Protein AF-0000000074037372 (afdb_homodimer)

Foldseek 3Di:
DPDLDPVLCDPALLNDPDDPVVSVCVSPVADKDKDKDAAFDWPDAFFAFDFKWKFWSAAKKFWWDADPVGIFGLAIDGRNDTQCRVLNPDPTRTHRTIIGGHHIIMMIIGGPVRVVVVLVVDVSSVVSSVVNVVVVVVLVVLLVVLVPADDLLLSCLVVQLVQQVVVVHQKGADPDALRSVCSSNRHHSVVNVVSVVVCCVVPQWPDPDGRIIGGDNVVSVVVNVPD/DPDLDPVLCDPQLLNDPDDPVVSVCVSPVADKDKDKDAAFDWPDAFFAFDFKWKFWSAAKKFWWDADPVGIFGLDIDGRNDTQCRVLNPDPTRTHRTIIGGHHIIMMIIGGPVRVVVVLVVDVSSVVSSVVNVVVVVVLVVLLVVLVPADDLLLSCLVVQLVQQVVVVHQKGADPDALRSVCSSNRHHSVVNVVSVVVCCVVPQWPDPDGRIIGGDNVVSVVVNVPD

Nearest PDB structures (foldseek):
  4cyd-assembly2_A  TM=6.494E-01  e=1.037E-14  Corynebacterium glutamicum
  4cyd-assembly2_C  TM=6.587E-01  e=7.912E-14  Corynebacterium glutamicum
  1zyb-assembly1_A-2  TM=5.980E-01  e=1.284E-12  Bacteroides thetaiotaomicron VPI-5482
  3h3z-assembly1_A  TM=5.177E-01  e=7.328E-12  Ruegeria pomeroyi DSS-3
  2pqq-assembly1_D  TM=7.854E-01  e=6.923E-09  Streptomyces coelicolor A3(2)

Sequence (454 aa):
MDRIPDLFWKNAPLFHGLNSEDRTRLAREYRWTLSSYLPGQYLATMGDPIEKLLLIARGTIAAEVIAPRGVLIMERLTQGAMLAGPVLFTADPRFPVQLRVLEETGILSLPRSEALLMLASYPGVLENFLREGGEKILFLAEKIRLVQFSSMRQKIAGHFLELARRQGGDDIRLNYTMETLADLFGVTRPALSRCLGQMVDEGSVTRLGKGHFRVSPSELEAILEADMDRIPDLFWKNAPLFHGLNSEDRTRLAREYRWTLSSYLPGQYLATMGDPIEKLLLIARGTIAAEVIAPRGVLIMERLTQGAMLAGPVLFTADPRFPVQLRVLEETGILSLPRSEALLMLASYPGVLENFLREGGEKILFLAEKIRLVQFSSMRQKIAGHFLELARRQGGDDIRLNYTMETLADLFGVTRPALSRCLGQMVDEGSVTRLGKGHFRVSPSELEAILEAD

pLDDT: mean 91.85, std 7.12, range [42.31, 98.12]

Solvent-accessible surface area (backbone atoms only — not comparable to full-atom values): 23552 Å² total; per-residue (Å²): 125,84,72,79,55,70,64,47,57,62,63,15,59,49,40,44,89,59,50,72,66,55,47,52,45,54,67,65,72,48,79,68,43,76,46,77,45,51,54,74,38,64,83,40,48,59,61,39,76,44,62,47,43,36,30,29,63,33,42,36,34,36,34,26,36,82,38,79,95,39,78,42,63,55,40,78,43,40,59,38,34,65,58,62,51,42,28,51,50,24,96,75,24,42,34,82,34,23,32,34,25,69,30,64,24,32,36,36,30,29,49,45,71,57,44,54,50,49,37,70,72,31,62,59,37,33,51,31,46,40,17,50,46,9,46,47,43,49,51,46,52,52,28,51,49,42,66,62,36,90,41,70,66,32,32,50,28,53,53,50,51,50,45,16,61,72,67,68,38,49,64,32,70,56,95,60,52,67,60,54,51,14,27,48,69,60,48,52,49,69,58,48,52,52,54,53,48,52,36,34,75,72,57,38,28,40,82,75,51,92,51,26,34,37,49,34,67,70,51,30,51,48,51,49,62,72,108,125,85,74,79,56,70,63,47,56,63,65,15,58,50,38,44,90,58,51,71,65,56,47,52,45,56,67,64,72,47,80,69,45,76,45,79,46,52,54,75,38,63,82,39,48,59,60,39,78,46,64,46,42,36,31,29,62,33,41,34,34,37,34,26,37,82,38,80,94,41,76,42,62,55,38,76,42,40,59,38,35,66,57,64,52,43,29,50,50,24,97,76,26,42,35,83,34,2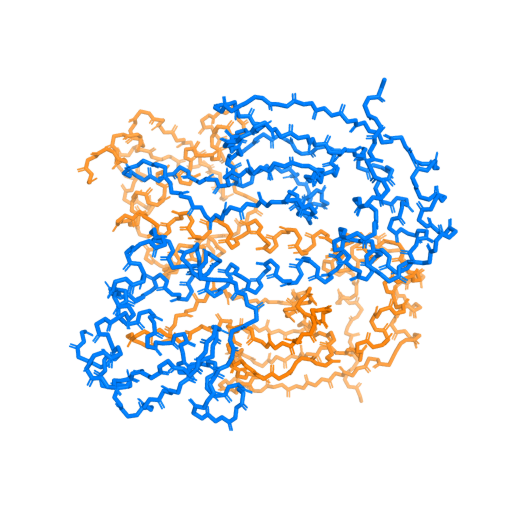3,32,35,25,69,32,64,24,33,38,37,32,30,48,46,72,55,44,52,50,48,37,70,72,31,63,60,38,32,48,31,45,41,17,51,45,9,47,49,44,48,50,46,51,50,26,52,49,41,65,61,38,91,39,71,66,32,32,51,29,53,54,50,51,52,44,16,62,73,67,70,37,50,65,34,71,55,94,60,53,67,60,55,52,14,27,48,70,61,48,52,49,68,60,48,50,50,52,52,47,51,36,35,75,73,55,39,29,41,82,78,50,91,49,27,34,37,50,36,66,70,50,30,50,48,49,52,63,70,108

Structure (mmCIF, N/CA/C/O backbone):
data_AF-0000000074037372-model_v1
#
loop_
_entity.id
_entity.type
_entity.pdbx_description
1 polymer 'Transcriptional regulator'
#
loop_
_atom_site.group_PDB
_atom_site.id
_atom_site.type_symbol
_atom_site.label_atom_id
_atom_site.label_alt_id
_atom_site.label_comp_id
_atom_site.label_asym_id
_atom_site.label_entity_id
_atom_site.label_seq_id
_atom_site.pdbx_PDB_ins_code
_atom_site.Cartn_x
_atom_site.Cartn_y
_atom_site.Cartn_z
_atom_site.occupancy
_atom_site.B_iso_or_equiv
_atom_site.auth_seq_id
_atom_site.auth_comp_id
_atom_site.auth_asym_id
_atom_site.auth_atom_id
_atom_site.pdbx_PDB_model_num
ATOM 1 N N . MET A 1 1 ? 23.484 -2.977 -27.453 1 42.31 1 MET A N 1
ATOM 2 C CA . MET A 1 1 ? 22.375 -3.232 -26.547 1 42.31 1 MET A CA 1
ATOM 3 C C . MET A 1 1 ? 22.828 -3.291 -25.109 1 42.31 1 MET A C 1
ATOM 5 O O . MET A 1 1 ? 23.703 -4.098 -24.75 1 42.31 1 MET A O 1
ATOM 9 N N . ASP A 1 2 ? 22.859 -2.193 -24.406 1 56.25 2 ASP A N 1
ATOM 10 C CA . ASP A 1 2 ? 23.516 -2.088 -23.109 1 56.25 2 ASP A CA 1
ATOM 11 C C . ASP A 1 2 ? 23.094 -3.238 -22.188 1 56.25 2 ASP A C 1
ATOM 13 O O . ASP A 1 2 ? 21.938 -3.631 -22.156 1 56.25 2 ASP A O 1
ATOM 17 N N . ARG A 1 3 ? 24 -4.141 -22.062 1 65.25 3 ARG A N 1
ATOM 18 C CA . ARG A 1 3 ? 23.844 -5.395 -21.328 1 65.25 3 ARG A CA 1
ATOM 19 C C . ARG A 1 3 ? 23.594 -5.129 -19.844 1 65.25 3 ARG A C 1
ATOM 21 O O . ARG A 1 3 ? 24.109 -4.168 -19.281 1 65.25 3 ARG A O 1
ATOM 28 N N . ILE A 1 4 ? 22.516 -5.66 -19.34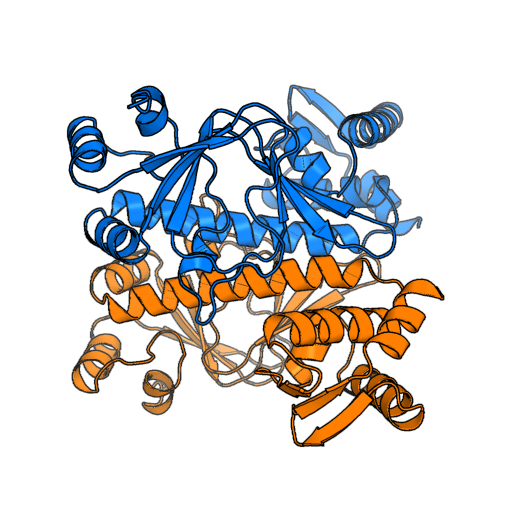4 1 74.69 4 ILE A N 1
ATOM 29 C CA . ILE A 1 4 ? 22.25 -5.613 -17.906 1 74.69 4 ILE A CA 1
ATOM 30 C C . ILE A 1 4 ? 23.344 -6.352 -17.156 1 74.69 4 ILE A C 1
ATOM 32 O O . ILE A 1 4 ? 23.609 -7.527 -17.406 1 74.69 4 ILE A O 1
ATOM 36 N N . PRO A 1 5 ? 24.078 -5.59 -16.375 1 74.69 5 PRO A N 1
ATOM 37 C CA . PRO A 1 5 ? 25.141 -6.254 -15.617 1 74.69 5 PRO A CA 1
ATOM 38 C C . PRO A 1 5 ? 24.641 -7.453 -14.82 1 74.69 5 PRO A C 1
ATOM 40 O O . PRO A 1 5 ? 23.531 -7.426 -14.297 1 74.69 5 PRO A O 1
ATOM 43 N N . ASP A 1 6 ? 25.484 -8.453 -14.797 1 78.94 6 ASP A N 1
ATOM 44 C CA . ASP A 1 6 ? 25.188 -9.664 -14.031 1 78.94 6 ASP A CA 1
ATOM 45 C C . ASP A 1 6 ? 24.875 -9.336 -12.578 1 78.94 6 ASP A C 1
ATOM 47 O O . ASP A 1 6 ? 24.062 -10.016 -11.945 1 78.94 6 ASP A O 1
ATOM 51 N N . LEU A 1 7 ? 25.453 -8.25 -12.195 1 81.69 7 LEU A N 1
ATOM 52 C CA . LEU A 1 7 ? 25.312 -7.859 -10.789 1 81.69 7 LEU A CA 1
ATOM 53 C C . LEU A 1 7 ? 23.875 -7.461 -10.484 1 81.69 7 LEU A C 1
ATOM 55 O O . LEU A 1 7 ? 23.391 -7.668 -9.367 1 81.69 7 LEU A O 1
ATOM 59 N N . PHE A 1 8 ? 23.219 -6.988 -11.5 1 88 8 PHE A N 1
ATOM 60 C CA . PHE A 1 8 ? 21.828 -6.613 -11.305 1 88 8 PHE A CA 1
ATOM 61 C C . PHE A 1 8 ? 20.984 -7.832 -10.945 1 88 8 PHE A C 1
ATOM 63 O O . PHE A 1 8 ? 20.219 -7.801 -9.984 1 88 8 PHE A O 1
ATOM 70 N N . TRP A 1 9 ? 21.219 -8.914 -11.594 1 86.25 9 TRP A N 1
ATOM 71 C CA . TRP A 1 9 ? 20.438 -10.133 -11.43 1 86.25 9 TRP A CA 1
ATOM 72 C C . TRP A 1 9 ? 20.719 -10.781 -10.078 1 86.25 9 TRP A C 1
ATOM 74 O O . TRP A 1 9 ? 19.844 -11.461 -9.516 1 86.25 9 TRP A O 1
ATOM 84 N N . LYS A 1 10 ? 21.812 -10.492 -9.586 1 85.81 10 LYS A N 1
ATOM 85 C CA . LYS A 1 10 ? 22.219 -11.078 -8.305 1 85.81 10 LYS A CA 1
ATOM 86 C C . LYS A 1 10 ? 21.703 -10.25 -7.133 1 85.81 10 LYS A C 1
ATOM 88 O O . LYS A 1 10 ? 21.375 -10.797 -6.078 1 85.81 10 LYS A O 1
ATOM 93 N N . ASN A 1 11 ? 21.547 -8.984 -7.383 1 87.62 11 ASN A N 1
ATOM 94 C CA . ASN A 1 11 ? 21.344 -8.102 -6.242 1 87.62 11 ASN A CA 1
ATOM 95 C C . ASN A 1 11 ? 19.906 -7.605 -6.18 1 87.62 11 ASN A C 1
ATOM 97 O O . ASN A 1 11 ? 19.438 -7.164 -5.129 1 87.62 11 ASN A O 1
ATOM 101 N N . ALA A 1 12 ? 19.219 -7.664 -7.254 1 93.31 12 ALA A N 1
ATOM 102 C CA . ALA A 1 12 ? 17.844 -7.164 -7.258 1 93.31 12 ALA A CA 1
ATOM 103 C C . ALA A 1 12 ? 16.953 -8.008 -6.355 1 93.31 12 ALA A C 1
ATOM 105 O O . ALA A 1 12 ? 16.906 -9.234 -6.488 1 93.31 12 ALA A O 1
ATOM 106 N N . PRO A 1 13 ? 16.219 -7.371 -5.5 1 94.75 13 PRO A N 1
ATOM 107 C CA . PRO A 1 13 ? 15.359 -8.094 -4.555 1 94.75 13 PRO A CA 1
ATOM 108 C C . PRO A 1 13 ? 14.422 -9.086 -5.246 1 94.75 13 PRO A C 1
ATOM 110 O O . PRO A 1 13 ? 14.188 -10.18 -4.727 1 94.75 13 PRO A O 1
ATOM 113 N N . LEU A 1 14 ? 13.938 -8.789 -6.391 1 95.81 14 LEU A N 1
ATOM 114 C CA . LEU A 1 14 ? 13 -9.641 -7.117 1 95.81 14 LEU A CA 1
ATOM 115 C C . LEU A 1 14 ? 13.625 -10.992 -7.441 1 95.81 14 LEU A C 1
ATOM 117 O O . LEU A 1 14 ? 12.922 -12 -7.559 1 95.81 14 LEU A O 1
ATOM 121 N N . PHE A 1 15 ? 14.961 -11.031 -7.508 1 95.06 15 PHE A N 1
ATOM 122 C CA . PHE A 1 15 ? 15.617 -12.25 -7.957 1 95.06 15 PHE A CA 1
ATOM 123 C C . PHE A 1 15 ? 16.469 -12.844 -6.844 1 95.06 15 PHE A C 1
ATOM 125 O O . PHE A 1 15 ? 17.312 -13.703 -7.094 1 95.06 15 PHE A O 1
ATOM 132 N N . HIS A 1 16 ? 16.188 -12.367 -5.707 1 92.69 16 HIS A N 1
ATOM 133 C CA . HIS A 1 16 ? 16.922 -12.867 -4.551 1 92.69 16 HIS A CA 1
ATOM 134 C C . HIS A 1 16 ? 16.75 -14.367 -4.395 1 92.69 16 HIS A C 1
ATOM 136 O O . HIS A 1 16 ? 15.648 -14.891 -4.57 1 92.69 16 HIS A O 1
ATOM 142 N N . GLY A 1 17 ? 17.891 -15.078 -4.141 1 91.12 17 GLY A N 1
ATOM 143 C CA . GLY A 1 17 ? 17.828 -16.484 -3.799 1 91.12 17 GLY A CA 1
ATOM 144 C C . GLY A 1 17 ? 17.906 -17.406 -5.008 1 91.12 17 GLY A C 1
ATOM 145 O O . GLY A 1 17 ? 18.031 -18.625 -4.867 1 91.12 17 GLY A O 1
ATOM 146 N N . LEU A 1 18 ? 17.797 -16.891 -6.203 1 91.56 18 LEU A N 1
ATOM 147 C CA . LEU A 1 18 ? 17.922 -17.703 -7.402 1 91.56 18 LEU A CA 1
ATOM 148 C C . LEU A 1 18 ? 19.344 -18.188 -7.582 1 91.56 18 LEU A C 1
ATOM 150 O O . LEU A 1 18 ? 20.297 -17.453 -7.305 1 91.56 18 LEU A O 1
ATOM 154 N N . ASN A 1 19 ? 19.422 -19.391 -8.016 1 91.25 19 ASN A N 1
ATOM 155 C CA . ASN A 1 19 ? 20.766 -19.875 -8.352 1 91.25 19 ASN A CA 1
ATOM 156 C C . ASN A 1 19 ? 21.25 -19.297 -9.672 1 91.25 19 ASN A C 1
ATOM 158 O O . ASN A 1 19 ? 20.5 -18.641 -10.391 1 91.25 19 ASN A O 1
ATOM 162 N N . SER A 1 20 ? 22.531 -19.531 -9.914 1 89.81 20 SER 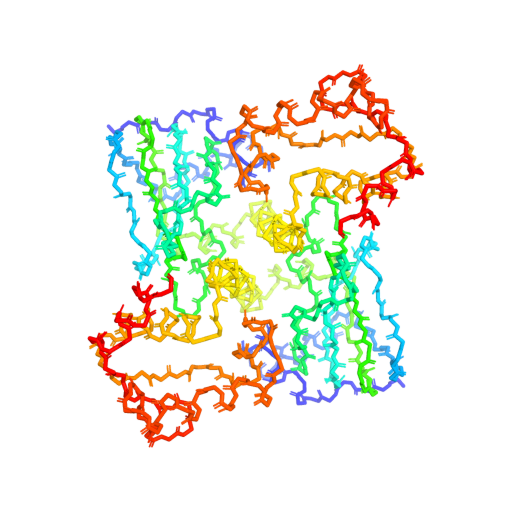A N 1
ATOM 163 C CA . SER A 1 20 ? 23.172 -18.938 -11.078 1 89.81 20 SER A CA 1
ATOM 164 C C . SER A 1 20 ? 22.531 -19.406 -12.375 1 89.81 20 SER A C 1
ATOM 166 O O . SER A 1 20 ? 22.344 -18.625 -13.312 1 89.81 20 SER A O 1
ATOM 168 N N . GLU A 1 21 ? 22.188 -20.578 -12.438 1 91.12 21 GLU A N 1
ATOM 169 C CA . GLU A 1 21 ? 21.562 -21.125 -13.641 1 91.12 21 GLU A CA 1
ATOM 170 C C . GLU A 1 21 ? 20.203 -20.484 -13.906 1 91.12 21 GLU A C 1
ATOM 172 O O . GLU A 1 21 ? 19.922 -20.062 -15.031 1 91.12 21 GLU A O 1
ATOM 177 N N . ASP A 1 22 ? 19.422 -20.375 -12.914 1 90.81 22 ASP A N 1
ATOM 178 C CA . ASP A 1 22 ? 18.094 -19.766 -13.039 1 90.81 22 ASP A CA 1
ATOM 179 C C . ASP A 1 22 ? 18.188 -18.297 -13.414 1 90.81 22 ASP A C 1
ATOM 181 O O . ASP A 1 22 ? 17.406 -17.797 -14.234 1 90.81 22 ASP A O 1
ATOM 185 N N . ARG A 1 23 ? 19.141 -17.672 -12.82 1 90.38 23 ARG A N 1
ATOM 186 C CA . ARG A 1 23 ? 19.344 -16.266 -13.117 1 90.38 23 ARG A CA 1
ATOM 187 C C . ARG A 1 23 ? 19.688 -16.047 -14.586 1 90.38 23 ARG A C 1
ATOM 189 O O . ARG A 1 23 ? 19.156 -15.141 -15.234 1 90.38 23 ARG A O 1
ATOM 196 N N . THR A 1 24 ? 20.547 -16.906 -15.008 1 88.38 24 THR A N 1
ATOM 197 C CA . THR A 1 24 ? 20.953 -16.828 -16.406 1 88.38 24 THR A CA 1
ATOM 198 C C . THR A 1 24 ? 19.781 -17.141 -17.328 1 88.38 24 THR A C 1
ATOM 200 O O . THR A 1 24 ? 19.578 -16.453 -18.328 1 88.38 24 THR A O 1
ATOM 203 N N . ARG A 1 25 ? 19.062 -18.078 -17 1 90.25 25 ARG A N 1
ATOM 204 C CA . ARG A 1 25 ? 17.906 -18.453 -17.797 1 90.25 25 ARG A CA 1
ATOM 205 C C . ARG A 1 25 ? 16.875 -17.328 -17.812 1 90.25 25 ARG A C 1
ATOM 207 O O . ARG A 1 25 ? 16.328 -16.984 -18.875 1 90.25 25 ARG A O 1
ATOM 214 N N . LEU A 1 26 ? 16.703 -16.781 -16.703 1 90.06 26 LEU A N 1
ATOM 215 C CA . LEU A 1 26 ? 15.742 -15.695 -16.594 1 90.06 26 LEU A CA 1
ATOM 216 C C . LEU A 1 26 ? 16.156 -14.508 -17.438 1 90.06 26 LEU A C 1
ATOM 218 O O . LEU A 1 26 ? 15.305 -13.867 -18.078 1 90.06 26 LEU A O 1
ATOM 222 N N . ALA A 1 27 ? 17.375 -14.258 -17.484 1 88.25 27 ALA A N 1
ATOM 223 C CA . ALA A 1 27 ? 17.891 -13.109 -18.219 1 88.25 27 ALA A CA 1
ATOM 224 C C . ALA A 1 27 ? 17.781 -13.328 -19.734 1 88.25 27 ALA A C 1
ATOM 226 O O . ALA A 1 27 ? 17.641 -12.375 -20.5 1 88.25 27 ALA A O 1
ATOM 227 N N . ARG A 1 28 ? 17.672 -14.594 -20.078 1 88.44 28 ARG A N 1
ATOM 228 C CA . ARG A 1 28 ? 17.734 -14.906 -21.516 1 88.44 28 ARG A CA 1
ATOM 229 C C . ARG A 1 28 ? 16.359 -15.305 -22.047 1 88.44 28 ARG A C 1
ATOM 231 O O . ARG A 1 28 ? 16.062 -15.102 -23.219 1 88.44 28 ARG A O 1
ATOM 238 N N . GLU A 1 29 ? 15.578 -15.766 -21.234 1 91 29 GLU A N 1
ATOM 239 C CA . GLU A 1 29 ? 14.328 -16.391 -21.656 1 91 29 GLU A CA 1
ATOM 240 C C . GLU A 1 29 ? 13.25 -15.336 -21.906 1 91 29 GLU A C 1
ATOM 242 O O . GLU A 1 29 ? 12.289 -15.586 -22.641 1 91 29 GLU A O 1
ATOM 247 N N . TYR A 1 30 ? 13.383 -14.25 -21.328 1 91.5 30 TYR A N 1
ATOM 248 C CA . TYR A 1 30 ? 12.328 -13.258 -21.422 1 91.5 30 TYR A CA 1
ATOM 249 C C . TYR A 1 30 ? 12.797 -12.047 -22.219 1 91.5 30 TYR A C 1
ATOM 251 O O . TYR A 1 30 ? 14 -11.82 -22.375 1 91.5 30 TYR A O 1
ATOM 259 N N . ARG A 1 31 ? 11.812 -11.281 -22.781 1 89.81 31 ARG A N 1
ATOM 260 C CA . ARG A 1 31 ? 12.094 -10.141 -23.656 1 89.81 31 ARG A CA 1
ATOM 261 C C . ARG A 1 31 ? 12.32 -8.867 -22.844 1 89.81 31 ARG A C 1
ATOM 263 O O . ARG A 1 31 ? 11.547 -7.914 -22.969 1 89.81 31 ARG A O 1
ATOM 270 N N . TRP A 1 32 ? 13.469 -8.898 -22.219 1 94.31 32 TRP A N 1
ATOM 271 C CA . TRP A 1 32 ? 13.82 -7.715 -21.438 1 94.31 32 TRP A CA 1
ATOM 272 C C . TRP A 1 32 ? 14.219 -6.562 -22.359 1 94.31 32 TRP A C 1
ATOM 274 O O . TRP A 1 32 ? 14.898 -6.77 -23.359 1 94.31 32 TRP A O 1
ATOM 284 N N . THR A 1 33 ? 13.82 -5.367 -22.062 1 94.88 33 THR A N 1
ATOM 285 C CA . THR A 1 33 ? 14.234 -4.148 -22.75 1 94.88 33 THR A CA 1
ATOM 286 C C . THR A 1 33 ? 14.898 -3.182 -21.766 1 94.88 33 THR A C 1
ATOM 288 O O . THR A 1 33 ? 14.375 -2.951 -20.672 1 94.88 33 THR A O 1
ATOM 291 N N . LEU A 1 34 ? 16.031 -2.691 -22.125 1 95.06 34 LEU A N 1
ATOM 292 C CA . LEU A 1 34 ? 16.719 -1.684 -21.328 1 95.06 34 LEU A CA 1
ATOM 293 C C . LEU A 1 34 ? 16.594 -0.304 -21.969 1 95.06 34 LEU A C 1
ATOM 295 O O . LEU A 1 34 ? 16.906 -0.126 -23.141 1 95.06 34 LEU A O 1
ATOM 299 N N . SER A 1 35 ? 16.047 0.619 -21.219 1 96.12 35 SER A N 1
ATOM 300 C CA . SER A 1 35 ? 15.906 2 -21.672 1 96.12 35 SER A CA 1
ATOM 301 C C . SER A 1 35 ? 16.656 2.961 -20.75 1 96.12 35 SER A C 1
ATOM 303 O O . SER A 1 35 ? 16.688 2.758 -19.531 1 96.12 35 SER A O 1
ATOM 305 N N . SER A 1 36 ? 17.203 3.994 -21.281 1 96 36 SER A N 1
ATOM 306 C CA . SER A 1 36 ? 17.938 4.98 -20.5 1 96 36 SER A CA 1
ATOM 307 C C . SER A 1 36 ? 17.203 6.312 -20.438 1 96 36 SER A C 1
ATOM 309 O O . SER A 1 36 ? 16.594 6.738 -21.422 1 96 36 SER A O 1
ATOM 311 N N . TYR A 1 37 ? 17.328 6.902 -19.297 1 97.12 37 TYR A N 1
ATOM 312 C CA . TYR A 1 37 ? 16.688 8.188 -19.062 1 97.12 37 TYR A CA 1
ATOM 313 C C . TYR A 1 37 ? 17.672 9.18 -18.453 1 97.12 37 TYR A C 1
ATOM 315 O O . TYR A 1 37 ? 18.531 8.797 -17.656 1 97.12 37 TYR A O 1
ATOM 323 N N . LEU A 1 38 ? 17.469 10.438 -18.766 1 97.31 38 LEU A N 1
ATOM 324 C CA . LEU A 1 38 ? 18.344 11.492 -18.281 1 97.31 38 LEU A CA 1
ATOM 325 C C . LEU A 1 38 ? 17.734 12.195 -17.078 1 97.31 38 LEU A C 1
ATOM 327 O O . LEU A 1 38 ? 16.516 12.18 -16.891 1 97.31 38 LEU A O 1
ATOM 331 N N . PRO A 1 39 ? 18.672 12.75 -16.281 1 97.06 39 PRO A N 1
ATOM 332 C CA . PRO A 1 39 ? 18.156 13.492 -15.117 1 97.06 39 PRO A CA 1
ATOM 333 C C . PRO A 1 39 ? 17.172 14.578 -15.5 1 97.06 39 PRO A C 1
ATOM 335 O O . PRO A 1 39 ? 17.344 15.273 -16.5 1 97.06 39 PRO A O 1
ATOM 338 N N . GLY A 1 40 ? 16.094 14.641 -14.734 1 95.44 40 GLY A N 1
ATOM 339 C CA . GLY A 1 40 ? 15.086 15.664 -14.969 1 95.44 40 GLY A CA 1
ATOM 340 C C . GLY A 1 40 ? 13.898 15.172 -15.773 1 95.44 40 GLY A C 1
ATOM 341 O O . GLY A 1 40 ? 12.812 15.742 -15.695 1 95.44 40 GLY A O 1
ATOM 342 N N . GLN A 1 41 ? 14.055 14.086 -16.469 1 96.56 41 GLN A N 1
ATOM 343 C CA . GLN A 1 41 ? 12.969 13.492 -17.234 1 96.56 41 GLN A CA 1
ATOM 344 C C . GLN A 1 41 ? 11.977 12.781 -16.328 1 96.56 41 GLN A C 1
ATOM 346 O O . GLN A 1 41 ? 12.336 12.336 -15.234 1 96.56 41 GLN A O 1
ATOM 351 N N . TYR A 1 42 ? 10.789 12.781 -16.812 1 96.38 42 TYR A N 1
ATOM 352 C CA . TYR A 1 42 ? 9.781 11.953 -16.172 1 96.38 42 TYR A CA 1
ATOM 353 C C . TYR A 1 42 ? 9.594 10.633 -16.906 1 96.38 42 TYR A C 1
ATOM 355 O O . TYR A 1 42 ? 9.305 10.617 -18.094 1 96.38 42 TYR A O 1
ATOM 363 N N . LEU A 1 43 ? 9.836 9.617 -16.188 1 97 43 LEU A N 1
ATOM 364 C CA . LEU A 1 43 ? 9.562 8.289 -16.75 1 97 43 LEU A CA 1
ATOM 365 C C . LEU A 1 43 ? 8.062 8.086 -16.938 1 97 43 LEU A C 1
ATOM 367 O O . LEU A 1 43 ? 7.645 7.445 -17.906 1 97 43 LEU A O 1
ATOM 371 N N . ALA A 1 44 ? 7.297 8.57 -16.016 1 96.31 44 ALA A N 1
ATOM 372 C CA . ALA A 1 44 ? 5.84 8.492 -16.047 1 96.31 44 ALA A CA 1
ATOM 373 C C . ALA A 1 44 ? 5.215 9.617 -15.227 1 96.31 44 ALA A C 1
ATOM 375 O O . ALA A 1 44 ? 5.812 10.094 -14.258 1 96.31 44 ALA A O 1
ATOM 376 N N . THR A 1 45 ? 4.035 10 -15.672 1 93 45 THR A N 1
ATOM 377 C CA . THR A 1 45 ? 3.232 10.93 -14.891 1 93 45 THR A CA 1
ATOM 378 C C . THR A 1 45 ? 2.125 10.195 -14.141 1 93 45 THR A C 1
ATOM 380 O O . THR A 1 45 ? 1.793 9.055 -14.469 1 93 45 THR A O 1
ATOM 383 N N . MET A 1 46 ? 1.665 10.844 -13.102 1 90.12 46 MET A N 1
ATOM 384 C CA . MET A 1 46 ? 0.559 10.266 -12.344 1 90.12 46 MET A CA 1
ATOM 385 C C . MET A 1 46 ? -0.645 10.008 -13.242 1 90.12 46 MET A C 1
ATOM 387 O O . MET A 1 46 ? -1.045 10.883 -14.016 1 90.12 46 MET A O 1
ATOM 391 N N . GLY A 1 47 ? -1.145 8.734 -13.188 1 90.25 47 GLY A N 1
ATOM 392 C CA . GLY A 1 47 ? -2.305 8.391 -13.992 1 90.25 47 GLY A CA 1
ATOM 393 C C . GLY A 1 47 ? -1.944 7.723 -15.305 1 90.25 47 GLY A C 1
ATOM 394 O O . GLY A 1 47 ? -2.809 7.148 -15.969 1 90.25 47 GLY A O 1
ATOM 395 N N . ASP A 1 48 ? -0.691 7.797 -15.742 1 94 48 ASP A N 1
ATOM 396 C CA . ASP A 1 48 ? -0.271 7.09 -16.953 1 94 48 ASP A CA 1
ATOM 397 C C . ASP A 1 48 ? -0.518 5.586 -16.812 1 94 48 ASP A C 1
ATOM 399 O O . ASP A 1 48 ? -0.376 5.023 -15.734 1 94 48 ASP A O 1
ATOM 403 N N . PRO A 1 49 ? -0.864 4.934 -17.906 1 95.19 49 PRO A N 1
ATOM 404 C CA . PRO A 1 49 ? -1.057 3.482 -17.859 1 95.19 49 PRO A CA 1
ATOM 405 C C . PRO A 1 49 ? 0.245 2.723 -17.609 1 95.19 49 PRO A C 1
ATOM 407 O O . PRO A 1 49 ? 1.311 3.156 -18.047 1 95.19 49 PRO A O 1
ATOM 410 N N . ILE A 1 50 ? 0.212 1.681 -16.875 1 97 50 ILE A N 1
ATOM 411 C CA . ILE A 1 50 ? 1.324 0.763 -16.656 1 97 50 ILE A CA 1
ATOM 412 C C . ILE A 1 50 ? 1.121 -0.5 -17.5 1 97 50 ILE A C 1
ATOM 414 O O . ILE A 1 50 ? 0.129 -1.212 -17.328 1 97 50 ILE A O 1
ATOM 418 N N . GLU A 1 51 ? 2.111 -0.816 -18.344 1 96.62 51 GLU A N 1
ATOM 419 C CA . GLU A 1 51 ? 1.955 -1.966 -19.234 1 96.62 51 GLU A CA 1
ATOM 420 C C . GLU A 1 51 ? 3.1 -2.961 -19.047 1 96.62 51 GLU A C 1
ATOM 422 O O . GLU A 1 51 ? 3.053 -4.07 -19.578 1 96.62 51 GLU A O 1
ATOM 427 N N . LYS A 1 52 ? 4.031 -2.512 -18.328 1 97.5 52 LYS A N 1
ATOM 428 C CA . LYS A 1 52 ? 5.234 -3.324 -18.172 1 97.5 52 LYS A CA 1
ATOM 429 C C . LYS A 1 52 ? 5.684 -3.371 -16.719 1 97.5 52 LYS A C 1
ATOM 431 O O . LYS A 1 52 ? 5.387 -2.461 -15.938 1 97.5 52 LYS A O 1
ATOM 436 N N . LEU A 1 53 ? 6.277 -4.504 -16.391 1 97.88 53 LEU A N 1
ATOM 437 C CA . LEU A 1 53 ? 7.082 -4.535 -15.172 1 97.88 53 LEU A CA 1
ATOM 438 C C . LEU A 1 53 ? 8.344 -3.693 -15.328 1 97.88 53 LEU A C 1
ATOM 440 O O . LEU A 1 53 ? 9.062 -3.824 -16.328 1 97.88 53 LEU A O 1
ATOM 444 N N . LEU A 1 54 ? 8.625 -2.814 -14.422 1 98 54 LEU A N 1
ATOM 445 C CA . LEU A 1 54 ? 9.75 -1.891 -14.5 1 98 54 LEU A CA 1
ATOM 446 C C . LEU A 1 54 ? 10.688 -2.074 -13.312 1 98 54 LEU A C 1
ATOM 448 O O . LEU A 1 54 ? 10.25 -2.027 -12.164 1 98 54 LEU A O 1
ATOM 452 N N . LEU A 1 55 ? 11.922 -2.273 -13.578 1 97.44 55 LEU A N 1
ATOM 453 C CA . LEU A 1 55 ? 12.977 -2.395 -12.578 1 97.44 55 LEU A CA 1
ATOM 454 C C . LEU A 1 55 ? 14.094 -1.387 -12.836 1 97.44 55 LEU A C 1
ATOM 456 O O . LEU A 1 55 ? 14.492 -1.179 -13.984 1 97.44 55 LEU A O 1
ATOM 460 N N . ILE A 1 56 ? 14.555 -0.791 -11.797 1 97.12 56 ILE A N 1
ATOM 461 C CA . ILE A 1 56 ? 15.688 0.123 -11.945 1 97.12 56 ILE A CA 1
ATOM 462 C C . ILE A 1 56 ? 16.984 -0.674 -12.055 1 97.12 56 ILE A C 1
ATOM 464 O O . ILE A 1 56 ? 17.422 -1.298 -11.086 1 97.12 56 ILE A O 1
ATOM 468 N N . ALA A 1 57 ? 17.547 -0.61 -13.18 1 95.38 57 ALA A N 1
ATOM 469 C CA . ALA A 1 57 ? 18.828 -1.279 -13.367 1 95.38 57 ALA A CA 1
ATOM 470 C C . ALA A 1 57 ? 19.969 -0.461 -12.773 1 95.38 57 ALA A C 1
ATOM 472 O O . ALA A 1 57 ? 20.922 -1.021 -12.234 1 95.38 57 ALA A O 1
ATOM 473 N N . ARG A 1 58 ? 19.859 0.765 -12.875 1 94.5 58 ARG A N 1
ATOM 474 C CA . ARG A 1 58 ? 20.797 1.73 -12.32 1 94.5 58 ARG A CA 1
ATOM 475 C C . ARG A 1 58 ? 20.156 3.107 -12.188 1 94.5 58 ARG A C 1
ATOM 477 O O . ARG A 1 58 ? 19.234 3.441 -12.93 1 94.5 58 ARG A O 1
ATOM 484 N N . GLY A 1 59 ? 20.734 3.848 -11.195 1 95.12 59 GLY A N 1
ATOM 485 C CA . GLY A 1 59 ? 20.266 5.215 -11.016 1 95.12 59 GLY A CA 1
ATOM 486 C C . GLY A 1 59 ? 19.266 5.367 -9.891 1 95.12 59 GLY A C 1
ATOM 487 O O . GLY A 1 59 ? 19.219 4.531 -8.984 1 95.12 59 GLY A O 1
ATOM 488 N N . THR A 1 60 ? 18.625 6.562 -9.898 1 96.38 60 THR A N 1
ATOM 489 C CA . THR A 1 60 ? 17.703 6.914 -8.828 1 96.38 60 THR A CA 1
ATOM 490 C C . THR A 1 60 ? 16.469 7.633 -9.383 1 96.38 60 THR A C 1
ATOM 492 O O . THR A 1 60 ? 16.594 8.508 -10.242 1 96.38 60 THR A O 1
ATOM 495 N N . ILE A 1 61 ? 15.352 7.207 -8.93 1 97.25 61 ILE A N 1
ATOM 496 C CA . ILE A 1 61 ? 14.086 7.805 -9.328 1 97.25 61 ILE A CA 1
ATOM 497 C C . ILE A 1 61 ? 13.352 8.336 -8.102 1 97.25 61 ILE A C 1
ATOM 499 O O . ILE A 1 61 ? 13.336 7.688 -7.051 1 97.25 61 ILE A O 1
ATOM 503 N N . ALA A 1 62 ? 12.812 9.516 -8.227 1 95.69 62 ALA A N 1
ATOM 504 C CA . ALA A 1 62 ? 11.914 10.047 -7.203 1 95.69 62 ALA A CA 1
ATOM 505 C C . ALA A 1 62 ? 10.453 9.781 -7.562 1 95.69 62 ALA A C 1
ATOM 507 O O . ALA A 1 62 ? 9.992 10.18 -8.633 1 95.69 62 ALA A O 1
ATOM 508 N N . ALA A 1 63 ? 9.805 8.992 -6.738 1 96.19 63 ALA A N 1
ATOM 509 C CA . ALA A 1 63 ? 8.352 8.867 -6.836 1 96.19 63 ALA A CA 1
ATOM 510 C C . ALA A 1 63 ? 7.66 10.023 -6.121 1 96.19 63 ALA A C 1
ATOM 512 O O . ALA A 1 63 ? 7.84 10.219 -4.918 1 96.19 63 ALA A O 1
ATOM 513 N N . GLU A 1 64 ? 6.82 10.742 -6.891 1 93.31 64 GLU A N 1
ATOM 514 C CA . GLU A 1 64 ? 6.254 11.984 -6.367 1 93.31 64 GLU A CA 1
ATOM 515 C C . GLU A 1 64 ? 4.742 12.031 -6.582 1 93.31 64 GLU A C 1
ATOM 517 O O . GLU A 1 64 ? 4.23 11.477 -7.559 1 93.31 64 GLU A O 1
ATOM 522 N N . VAL A 1 65 ? 4.117 12.641 -5.68 1 87.38 65 VAL A N 1
ATOM 523 C CA . VAL A 1 65 ? 2.693 12.914 -5.863 1 87.38 65 VAL A CA 1
ATOM 524 C C . VAL A 1 65 ? 2.461 14.422 -5.926 1 87.38 65 VAL A C 1
ATOM 526 O O . VAL A 1 65 ? 3.23 15.203 -5.359 1 87.38 65 VAL A O 1
ATOM 529 N N . ILE A 1 66 ? 1.419 14.742 -6.672 1 78.75 66 ILE A N 1
ATOM 530 C CA . ILE A 1 66 ? 1.053 16.156 -6.758 1 78.75 66 ILE A CA 1
ATOM 531 C C . ILE A 1 66 ? 0.259 16.547 -5.516 1 78.75 66 ILE A C 1
ATOM 533 O O . ILE A 1 66 ? -0.765 15.945 -5.199 1 78.75 66 ILE A O 1
ATOM 537 N N . ALA A 1 67 ? 0.825 17.547 -4.777 1 74.88 67 ALA A N 1
ATOM 538 C CA . ALA A 1 67 ? 0.213 18.047 -3.555 1 74.88 67 ALA A CA 1
ATOM 539 C C . ALA A 1 67 ? -0.173 19.516 -3.709 1 74.88 67 ALA A C 1
ATOM 541 O O . ALA A 1 67 ? 0.202 20.172 -4.691 1 74.88 67 ALA A O 1
ATOM 542 N N . PRO A 1 68 ? -1.105 20.016 -2.844 1 69.06 68 PRO A N 1
ATOM 543 C CA . PRO A 1 68 ? -1.554 21.406 -2.949 1 69.06 68 PRO A CA 1
ATOM 544 C C . PRO A 1 68 ? -0.394 22.391 -3.023 1 69.06 68 PRO A C 1
ATOM 546 O O . PRO A 1 68 ? -0.483 23.406 -3.725 1 69.06 68 PRO A O 1
ATOM 549 N N . ARG A 1 69 ? 0.567 22.234 -2.281 1 71 69 ARG A N 1
ATOM 550 C CA . ARG A 1 69 ? 1.663 23.188 -2.203 1 71 69 ARG A CA 1
ATOM 551 C C . ARG A 1 69 ? 2.811 22.797 -3.123 1 71 69 ARG A C 1
ATOM 553 O O . ARG A 1 69 ? 3.949 23.219 -2.93 1 71 69 ARG A O 1
ATOM 560 N N . GLY A 1 70 ? 2.484 21.859 -4.047 1 78.31 70 GLY A N 1
ATOM 561 C CA . GLY A 1 70 ? 3.529 21.422 -4.953 1 78.31 70 GLY A CA 1
ATOM 562 C C . GLY A 1 70 ? 3.65 19.906 -5.027 1 78.31 70 GLY A C 1
ATOM 563 O O . GLY A 1 70 ? 2.643 19.203 -5.086 1 78.31 70 GLY A O 1
ATOM 564 N N . VAL A 1 71 ? 4.945 19.562 -5.199 1 80.06 71 VAL A N 1
ATOM 565 C CA . VAL A 1 71 ? 5.203 18.141 -5.355 1 80.06 71 VAL A CA 1
ATOM 566 C C . VAL A 1 71 ? 5.734 17.562 -4.043 1 80.06 71 VAL A C 1
ATOM 568 O O . VAL A 1 71 ? 6.535 18.203 -3.357 1 80.06 71 VAL A O 1
ATOM 571 N N . LEU A 1 72 ? 5.203 16.469 -3.623 1 82.25 72 LEU A N 1
ATOM 572 C CA . LEU A 1 72 ? 5.664 15.727 -2.453 1 82.25 72 LEU A CA 1
ATOM 573 C C . LEU A 1 72 ? 6.395 14.461 -2.871 1 82.25 72 LEU A C 1
ATOM 575 O O . LEU A 1 72 ? 5.84 13.625 -3.588 1 82.25 72 LEU A O 1
ATOM 579 N N . ILE A 1 73 ? 7.676 14.359 -2.408 1 85.69 73 ILE A N 1
ATOM 580 C CA . ILE A 1 73 ? 8.406 13.125 -2.668 1 85.69 73 ILE A CA 1
ATOM 581 C C . ILE A 1 73 ? 7.941 12.039 -1.708 1 85.69 73 ILE A C 1
ATOM 583 O O . ILE A 1 73 ? 8.078 12.172 -0.49 1 85.69 73 ILE A O 1
ATOM 587 N N . MET A 1 74 ? 7.375 10.992 -2.27 1 88.75 74 MET A N 1
ATOM 588 C CA . MET A 1 74 ? 6.91 9.852 -1.484 1 88.75 74 MET A CA 1
ATOM 589 C C . MET A 1 74 ? 8.07 8.93 -1.119 1 88.75 74 MET A C 1
ATOM 591 O O . MET A 1 74 ? 8.18 8.484 0.024 1 88.75 74 MET A O 1
ATOM 595 N N . GLU A 1 75 ? 8.852 8.68 -2.082 1 92.88 75 GLU A N 1
ATOM 596 C CA . GLU A 1 75 ? 9.961 7.742 -1.905 1 92.88 75 GLU A CA 1
ATOM 597 C C . GLU A 1 75 ? 11.008 7.91 -2.998 1 92.88 75 GLU A C 1
ATOM 599 O O . GLU A 1 75 ? 10.68 8.258 -4.137 1 92.88 75 GLU A O 1
ATOM 604 N N . ARG A 1 76 ? 12.266 7.699 -2.658 1 94.19 76 ARG A N 1
ATOM 605 C CA . ARG A 1 76 ? 13.359 7.566 -3.619 1 94.19 76 ARG A CA 1
ATOM 606 C C . ARG A 1 76 ? 13.719 6.098 -3.838 1 94.19 76 ARG A C 1
ATOM 608 O O . ARG A 1 76 ? 13.914 5.352 -2.879 1 94.19 76 ARG A O 1
ATOM 615 N N . LEU A 1 77 ? 13.695 5.699 -5.051 1 95.38 77 LEU A N 1
ATOM 616 C CA . LEU A 1 77 ? 13.977 4.316 -5.43 1 95.38 77 LEU A CA 1
ATOM 617 C C . LEU A 1 77 ? 15.297 4.211 -6.18 1 95.38 77 LEU A C 1
ATOM 619 O O . LEU A 1 77 ? 15.609 5.062 -7.02 1 95.38 77 LEU A O 1
ATOM 623 N N . THR A 1 78 ? 16.047 3.201 -5.832 1 94.44 78 THR A N 1
ATOM 624 C CA . THR A 1 78 ? 17.375 3.031 -6.422 1 94.44 78 THR A CA 1
ATOM 625 C C . THR A 1 78 ? 17.5 1.655 -7.07 1 94.44 78 THR A C 1
ATOM 627 O O . THR A 1 78 ? 16.5 0.962 -7.273 1 94.44 78 THR A O 1
ATOM 630 N N . GLN A 1 79 ? 18.672 1.304 -7.418 1 93.69 79 GLN A N 1
ATOM 631 C CA . GLN A 1 79 ? 18.969 0.076 -8.156 1 93.69 79 GLN A CA 1
ATOM 632 C C . GLN A 1 79 ? 18.281 -1.125 -7.512 1 93.69 79 GLN A C 1
ATOM 634 O O . GLN A 1 79 ? 18.344 -1.305 -6.293 1 93.69 79 GLN A O 1
ATOM 639 N N . GLY A 1 80 ? 17.609 -1.884 -8.383 1 93.69 80 GLY A N 1
ATOM 640 C CA . GLY A 1 80 ? 16.969 -3.107 -7.93 1 93.69 80 GLY A CA 1
ATOM 641 C C . GLY A 1 80 ? 15.5 -2.918 -7.582 1 93.69 80 GLY A C 1
ATOM 642 O O . GLY A 1 80 ? 14.742 -3.889 -7.504 1 93.69 80 GLY A O 1
ATOM 643 N N . ALA A 1 81 ? 15.125 -1.697 -7.387 1 95 81 ALA A N 1
ATOM 644 C CA . ALA A 1 81 ? 13.758 -1.411 -6.965 1 95 81 ALA A CA 1
ATOM 645 C C . ALA A 1 81 ? 12.766 -1.662 -8.102 1 95 81 ALA A C 1
ATOM 647 O O . ALA A 1 81 ? 13.094 -1.457 -9.273 1 95 81 ALA A O 1
ATOM 648 N N . MET A 1 82 ? 11.633 -2.143 -7.734 1 96.5 82 MET A N 1
ATOM 649 C CA . MET A 1 82 ? 10.508 -2.297 -8.648 1 96.5 82 MET A CA 1
ATOM 650 C C . MET A 1 82 ? 9.609 -1.064 -8.625 1 96.5 82 MET A C 1
ATOM 652 O O . MET A 1 82 ? 9.312 -0.533 -7.551 1 96.5 82 MET A O 1
ATOM 656 N N . LEU A 1 83 ? 9.242 -0.603 -9.789 1 96.19 83 LEU A N 1
ATOM 657 C CA . LEU A 1 83 ? 8.383 0.574 -9.883 1 96.19 83 LEU A CA 1
ATOM 658 C C . LEU A 1 83 ? 6.926 0.171 -10.062 1 96.19 83 LEU A C 1
ATOM 660 O O . LEU A 1 83 ? 6.52 -0.239 -11.156 1 96.19 83 LEU A O 1
ATOM 664 N N . ALA A 1 84 ? 6.133 0.293 -9.031 1 92.38 84 ALA A N 1
ATOM 665 C CA . ALA A 1 84 ? 4.691 0.049 -9.023 1 92.38 84 ALA A CA 1
ATOM 666 C C . ALA A 1 84 ? 4.371 -1.364 -9.5 1 92.38 84 ALA A C 1
ATOM 668 O O . ALA A 1 84 ? 3.408 -1.572 -10.242 1 92.38 84 ALA A O 1
ATOM 669 N N . GLY A 1 85 ? 5.141 -2.328 -9.148 1 93.19 85 GLY A N 1
ATOM 670 C CA . GLY A 1 85 ? 5.039 -3.697 -9.625 1 93.19 85 GLY A CA 1
ATOM 671 C C . GLY A 1 85 ? 3.668 -4.309 -9.398 1 93.19 85 GLY A C 1
ATOM 672 O O . GLY A 1 85 ? 2.977 -4.664 -10.359 1 93.19 85 GLY A O 1
ATOM 673 N N . PRO A 1 86 ? 3.26 -4.262 -8.125 1 94 86 PRO A N 1
ATOM 674 C CA . PRO A 1 86 ? 1.96 -4.883 -7.852 1 94 86 PRO A CA 1
ATOM 675 C C . PRO A 1 86 ? 0.81 -4.176 -8.562 1 94 86 PRO A C 1
ATOM 677 O O . PRO A 1 86 ? -0.191 -4.812 -8.906 1 94 86 PRO A O 1
ATOM 680 N N . VAL A 1 87 ? 0.929 -2.955 -8.852 1 97.06 87 VAL A N 1
ATOM 681 C CA . VAL A 1 87 ? -0.125 -2.176 -9.484 1 97.06 87 VAL A CA 1
ATOM 682 C C . VAL A 1 87 ? -0.328 -2.656 -10.922 1 97.06 87 VAL A C 1
ATOM 684 O O . VAL A 1 87 ? -1.42 -2.523 -11.484 1 97.06 87 VAL A O 1
ATOM 687 N N . LEU A 1 88 ? 0.695 -3.211 -11.523 1 97.38 88 LEU A N 1
ATOM 688 C CA . LEU A 1 88 ? 0.653 -3.729 -12.883 1 97.38 88 LEU A CA 1
ATOM 689 C C . LEU A 1 88 ? -0.51 -4.699 -13.062 1 97.38 88 LEU A C 1
ATOM 691 O O . LEU A 1 88 ? -1.047 -4.836 -14.164 1 97.38 88 LEU A O 1
ATOM 695 N N . PHE A 1 89 ? -0.97 -5.281 -12.008 1 95.5 89 PHE A N 1
ATOM 696 C CA . PHE A 1 89 ? -1.917 -6.387 -12.125 1 95.5 89 PHE A CA 1
ATOM 697 C C . PHE A 1 89 ? -3.309 -5.953 -11.672 1 95.5 89 PHE A C 1
ATOM 699 O O . PHE A 1 89 ? -4.219 -6.777 -11.57 1 95.5 89 PHE A O 1
ATOM 706 N N . THR A 1 90 ? -3.469 -4.723 -11.352 1 95.81 90 THR A N 1
ATOM 707 C CA . THR A 1 90 ? -4.781 -4.199 -10.992 1 95.81 90 THR A CA 1
ATOM 708 C C . THR A 1 90 ? -5.699 -4.148 -12.211 1 95.81 90 THR A C 1
ATOM 710 O O . THR A 1 90 ? -5.266 -4.422 -13.328 1 95.81 90 THR A O 1
ATOM 713 N N . ALA A 1 91 ? -6.973 -3.906 -11.977 1 91.5 91 ALA A N 1
ATOM 714 C CA . ALA A 1 91 ? -7.961 -3.855 -13.055 1 91.5 91 ALA A CA 1
ATOM 715 C C . ALA A 1 91 ? -7.668 -2.705 -14.008 1 91.5 91 ALA A C 1
ATOM 717 O O . ALA A 1 91 ? -7.902 -2.82 -15.219 1 91.5 91 ALA A O 1
ATOM 718 N N . ASP A 1 92 ? -7.234 -1.598 -13.531 1 92.06 92 ASP A N 1
ATOM 719 C CA . ASP A 1 92 ? -6.832 -0.411 -14.281 1 92.06 92 ASP A CA 1
ATOM 720 C C . ASP A 1 92 ? -5.457 0.081 -13.836 1 92.06 92 ASP A C 1
ATOM 722 O O . ASP A 1 92 ? -5.352 1.05 -13.086 1 92.06 92 ASP A O 1
ATOM 726 N N . PRO A 1 93 ? -4.449 -0.563 -14.398 1 96.12 93 PRO A N 1
ATOM 727 C CA . PRO A 1 93 ? -3.098 -0.271 -13.922 1 96.12 93 PRO A CA 1
ATOM 728 C C . PRO A 1 93 ? -2.602 1.105 -14.352 1 96.12 93 PRO A C 1
ATOM 730 O O . PRO A 1 93 ? -2.295 1.312 -15.531 1 96.12 93 PRO A O 1
ATOM 733 N N . ARG A 1 94 ? -2.545 1.984 -13.406 1 94.69 94 ARG A N 1
ATOM 734 C CA . ARG A 1 94 ? -2.041 3.336 -13.625 1 94.69 94 ARG A CA 1
ATOM 735 C C . ARG A 1 94 ? -1.094 3.756 -12.508 1 94.69 94 ARG A C 1
ATOM 737 O O . ARG A 1 94 ? -1.276 3.363 -11.352 1 94.69 94 ARG A O 1
ATOM 744 N N . PHE A 1 95 ? -0.132 4.555 -12.898 1 95.69 95 PHE A N 1
ATOM 745 C CA . PHE A 1 95 ? 0.824 5.016 -11.898 1 95.69 95 PHE A CA 1
ATOM 746 C C . PHE A 1 95 ? 0.145 5.914 -10.867 1 95.69 95 PHE A C 1
ATOM 748 O O . PHE A 1 95 ? -0.481 6.914 -11.227 1 95.69 95 PHE A O 1
ATOM 755 N N . PRO A 1 96 ? 0.3 5.551 -9.578 1 93.31 96 PRO A N 1
ATOM 756 C CA . PRO A 1 96 ? -0.252 6.426 -8.539 1 93.31 96 PRO A CA 1
ATOM 757 C C . PRO A 1 96 ? 0.614 7.656 -8.281 1 93.31 96 PRO A C 1
ATOM 759 O O . PRO A 1 96 ? 0.193 8.578 -7.574 1 93.31 96 PRO A O 1
ATOM 762 N N . VAL A 1 97 ? 1.803 7.695 -8.805 1 94.38 97 VAL A N 1
ATOM 763 C CA . VAL A 1 97 ? 2.793 8.75 -8.617 1 94.38 97 VAL A CA 1
ATOM 764 C C . VAL A 1 97 ? 3.424 9.109 -9.961 1 94.38 97 VAL A C 1
ATOM 766 O O . VAL A 1 97 ? 3.262 8.383 -10.945 1 94.38 97 VAL A O 1
ATOM 769 N N . GLN A 1 98 ? 4.016 10.258 -10 1 95.06 98 GLN A N 1
ATOM 770 C CA . GLN A 1 98 ? 4.922 10.523 -11.109 1 95.06 98 GLN A CA 1
ATOM 771 C C . GLN A 1 98 ? 6.352 10.125 -10.766 1 95.06 98 GLN A C 1
ATOM 773 O O . GLN A 1 98 ? 6.742 10.148 -9.594 1 95.06 98 GLN A O 1
ATOM 778 N N . LEU A 1 99 ? 7.066 9.688 -11.727 1 97.62 99 LEU A N 1
ATOM 779 C CA . LEU A 1 99 ? 8.422 9.188 -11.555 1 97.62 99 LEU A CA 1
ATOM 780 C C . LEU A 1 99 ? 9.438 10.109 -12.211 1 97.62 99 LEU A C 1
ATOM 782 O O . LEU A 1 99 ? 9.586 10.109 -13.438 1 97.62 99 LEU A O 1
ATOM 786 N N . ARG A 1 100 ? 10.156 10.875 -11.43 1 97.38 100 ARG A N 1
ATOM 787 C CA . ARG A 1 100 ? 11.156 11.812 -11.93 1 97.38 100 ARG A CA 1
ATOM 788 C C . ARG A 1 100 ? 12.562 11.227 -11.82 1 97.38 100 ARG A C 1
ATOM 790 O O . ARG A 1 100 ? 12.961 10.75 -10.758 1 97.38 100 ARG A O 1
ATOM 797 N N . VAL A 1 101 ? 13.258 11.32 -12.906 1 98.06 101 VAL A N 1
ATOM 798 C CA . VAL A 1 101 ? 14.625 10.805 -12.953 1 98.06 101 VAL A CA 1
ATOM 799 C C . VAL A 1 101 ? 15.57 11.789 -12.273 1 98.06 101 VAL A C 1
ATOM 801 O O . VAL A 1 101 ? 15.672 12.945 -12.688 1 98.06 101 VAL A O 1
ATOM 804 N N . LEU A 1 102 ? 16.281 11.312 -11.258 1 96.44 102 LEU A N 1
ATOM 805 C CA . LEU A 1 102 ? 17.156 12.195 -10.5 1 96.44 102 LEU A CA 1
ATOM 806 C C . LEU A 1 102 ? 18.578 12.156 -11.039 1 96.44 102 LEU A C 1
ATOM 808 O O . LEU A 1 102 ? 19.312 13.141 -10.922 1 96.44 102 LEU A O 1
ATOM 812 N N . GLU A 1 103 ? 19.016 11.039 -11.555 1 97.06 103 GLU A N 1
ATOM 813 C CA . GLU A 1 103 ? 20.297 10.828 -12.234 1 97.06 103 GLU A CA 1
ATOM 814 C C . GLU A 1 103 ? 20.125 9.883 -13.422 1 97.06 103 GLU A C 1
ATOM 816 O O . GLU A 1 103 ? 19.062 9.312 -13.625 1 97.06 103 GLU A O 1
ATOM 821 N N . GLU A 1 104 ? 21.203 9.812 -14.156 1 96.44 104 GLU A N 1
ATOM 822 C CA . GLU A 1 104 ? 21.125 8.875 -15.281 1 96.44 104 GLU A CA 1
ATOM 823 C C . GLU A 1 104 ? 20.641 7.504 -14.812 1 96.44 104 GLU A C 1
ATOM 825 O O . GLU A 1 104 ? 21.234 6.895 -13.93 1 96.44 104 GLU A O 1
ATOM 830 N N . THR A 1 105 ? 19.516 7.105 -15.391 1 96.56 105 THR A N 1
ATOM 831 C CA . THR A 1 105 ? 18.844 5.914 -14.883 1 96.56 105 THR A CA 1
ATOM 832 C C . THR A 1 105 ? 18.562 4.926 -16.016 1 96.56 105 THR A C 1
ATOM 834 O O . THR A 1 105 ? 18.156 5.328 -17.109 1 96.56 105 THR A O 1
ATOM 837 N N . GLY A 1 106 ? 18.922 3.699 -15.797 1 96.19 106 GLY A N 1
ATOM 838 C CA . GLY A 1 106 ? 18.531 2.6 -16.656 1 96.19 106 GLY A CA 1
ATOM 839 C C . GLY A 1 106 ? 17.344 1.812 -16.125 1 96.19 106 GLY A C 1
ATOM 840 O O . GLY A 1 106 ? 17.359 1.388 -14.969 1 96.19 106 GLY A O 1
ATOM 841 N N . ILE A 1 107 ? 16.312 1.607 -17 1 97.12 107 ILE A N 1
ATOM 842 C CA . ILE A 1 107 ? 15.117 0.875 -16.594 1 97.12 107 ILE A CA 1
ATOM 843 C C . ILE A 1 107 ? 15.016 -0.42 -17.406 1 97.12 107 ILE A C 1
ATOM 845 O O . ILE A 1 107 ? 15 -0.395 -18.641 1 97.12 107 ILE A O 1
ATOM 849 N N . LEU A 1 108 ? 15 -1.498 -16.672 1 96.44 108 LEU A N 1
ATOM 850 C CA . LEU A 1 108 ? 14.703 -2.797 -17.266 1 96.44 108 LEU A CA 1
ATOM 851 C C . LEU A 1 108 ? 13.203 -3.074 -17.234 1 96.44 108 LEU A C 1
ATOM 853 O O . LEU A 1 108 ? 12.555 -2.902 -16.203 1 96.44 108 LEU A O 1
ATOM 857 N N . SER A 1 109 ? 12.664 -3.486 -18.375 1 97.06 109 SER A N 1
ATOM 858 C CA . SER A 1 109 ? 11.219 -3.672 -18.422 1 97.06 109 SER A CA 1
ATOM 859 C C . SER A 1 109 ? 10.844 -4.992 -19.078 1 97.06 109 SER A C 1
ATOM 861 O O . SER A 1 109 ? 11.633 -5.547 -19.859 1 97.06 109 SER A O 1
ATOM 863 N N . LEU A 1 110 ? 9.75 -5.504 -18.719 1 96.75 110 LEU A N 1
ATOM 864 C CA . LEU A 1 110 ? 9.156 -6.734 -19.234 1 96.75 110 LEU A CA 1
ATOM 865 C C . LEU A 1 110 ? 7.652 -6.562 -19.438 1 96.75 110 LEU A C 1
ATOM 867 O O . LEU A 1 110 ? 6.945 -6.105 -18.531 1 96.75 110 LEU A O 1
ATOM 871 N N . PRO A 1 111 ? 7.098 -6.871 -20.609 1 96.56 111 PRO A N 1
ATOM 872 C CA . PRO A 1 111 ? 5.652 -6.754 -20.812 1 96.56 111 PRO A CA 1
ATOM 873 C C . PRO A 1 111 ? 4.848 -7.527 -19.766 1 96.56 111 PRO A C 1
ATOM 875 O O . PRO A 1 111 ? 5.297 -8.578 -19.297 1 96.56 111 PRO A O 1
ATOM 878 N N . ARG A 1 112 ? 3.676 -7.012 -19.438 1 95.12 112 ARG A N 1
ATOM 879 C CA . ARG A 1 112 ? 2.814 -7.59 -18.422 1 95.12 112 ARG A CA 1
ATOM 880 C C . ARG A 1 112 ? 2.633 -9.086 -18.641 1 95.12 112 ARG A C 1
ATOM 882 O O . ARG A 1 112 ? 2.727 -9.875 -17.688 1 95.12 112 ARG A O 1
ATOM 889 N N . SER A 1 113 ? 2.33 -9.516 -19.828 1 93.56 113 SER A N 1
ATOM 890 C CA . SER A 1 113 ? 2.082 -10.922 -20.141 1 93.56 113 SER A CA 1
ATOM 891 C C . SER A 1 113 ? 3.309 -11.773 -19.844 1 93.56 113 SER A C 1
ATOM 893 O O . SER A 1 113 ? 3.189 -12.867 -19.297 1 93.56 113 SER A O 1
ATOM 895 N N . GLU A 1 114 ? 4.453 -11.242 -20.141 1 94.88 114 GLU A N 1
ATOM 896 C CA . GLU A 1 114 ? 5.699 -11.953 -19.875 1 94.88 114 GLU A CA 1
ATOM 897 C C . GLU A 1 114 ? 6.012 -11.984 -18.391 1 94.88 114 GLU A C 1
ATOM 899 O O . GLU A 1 114 ? 6.547 -12.969 -17.875 1 94.88 114 GLU A O 1
ATOM 904 N N . ALA A 1 115 ? 5.711 -10.914 -17.75 1 94.88 115 ALA A N 1
ATOM 905 C CA . ALA A 1 115 ? 5.91 -10.859 -16.312 1 94.88 115 ALA A CA 1
ATOM 906 C C . ALA A 1 115 ? 5.078 -11.922 -15.594 1 94.88 115 ALA A C 1
ATOM 908 O O . ALA A 1 115 ? 5.578 -12.617 -14.703 1 94.88 115 ALA A O 1
ATOM 909 N N . LEU A 1 116 ? 3.859 -11.984 -16.016 1 90.88 116 LEU A N 1
ATOM 910 C CA . LEU A 1 116 ? 2.98 -12.984 -15.414 1 90.88 116 LEU A CA 1
ATOM 911 C C . LEU A 1 116 ? 3.523 -14.391 -15.625 1 90.88 116 LEU A C 1
ATOM 913 O O . LEU A 1 116 ? 3.486 -15.219 -14.711 1 90.88 116 LEU A O 1
ATOM 917 N N . LEU A 1 117 ? 4 -14.664 -16.781 1 90.81 117 LEU A N 1
ATOM 918 C CA . LEU A 1 117 ? 4.586 -15.961 -17.094 1 90.81 117 LEU A CA 1
ATOM 919 C C . LEU A 1 117 ? 5.816 -16.234 -16.234 1 90.81 117 LEU A C 1
ATOM 921 O O . LEU A 1 117 ? 6.008 -17.344 -15.742 1 90.81 117 LEU A O 1
ATOM 925 N N . MET A 1 118 ? 6.621 -15.227 -16.078 1 93.25 118 MET A N 1
ATOM 926 C CA . MET A 1 118 ? 7.82 -15.344 -15.242 1 93.25 118 MET A CA 1
ATOM 927 C C . MET A 1 118 ? 7.461 -15.68 -13.805 1 93.25 118 MET A C 1
ATOM 929 O O . MET A 1 118 ? 8.039 -16.594 -13.211 1 93.25 118 MET A O 1
ATOM 933 N N . LEU A 1 119 ? 6.504 -15.016 -13.312 1 91.88 119 LEU A N 1
ATOM 934 C CA . LEU A 1 119 ? 6.074 -15.234 -11.938 1 91.88 119 LEU A CA 1
ATOM 935 C C . LEU A 1 119 ? 5.508 -16.641 -11.758 1 91.88 119 LEU A C 1
ATOM 937 O O . LEU A 1 119 ? 5.715 -17.266 -10.711 1 91.88 119 LEU A O 1
ATOM 941 N N . ALA A 1 120 ? 4.879 -17.094 -12.75 1 87.06 120 ALA A N 1
ATOM 942 C CA . ALA A 1 120 ? 4.285 -18.438 -12.711 1 87.06 120 ALA A CA 1
ATOM 943 C C . ALA A 1 120 ? 5.355 -19.516 -12.836 1 87.06 120 ALA A C 1
ATOM 945 O O . ALA A 1 120 ? 5.219 -20.594 -12.266 1 87.06 120 ALA A O 1
ATOM 946 N N . SER A 1 121 ? 6.391 -19.234 -13.5 1 89.25 121 SER A N 1
ATOM 947 C CA . SER A 1 121 ? 7.387 -20.234 -13.852 1 89.25 121 SER A CA 1
ATOM 948 C C . SER A 1 121 ? 8.469 -20.344 -12.773 1 89.25 121 SER A C 1
ATOM 950 O O . SER A 1 121 ? 9.117 -21.391 -12.641 1 89.25 121 SER A O 1
ATOM 952 N N . TYR A 1 122 ? 8.672 -19.281 -12.047 1 91.38 122 TYR A N 1
ATOM 953 C CA . TYR A 1 122 ? 9.727 -19.266 -11.039 1 91.38 122 TYR A CA 1
ATOM 954 C C . TYR A 1 122 ? 9.156 -18.969 -9.664 1 91.38 122 TYR A C 1
ATOM 956 O O . TYR A 1 122 ? 9.047 -17.797 -9.266 1 91.38 122 TYR A O 1
ATOM 964 N N . PRO A 1 123 ? 8.953 -19.984 -8.859 1 89.56 123 PRO A N 1
ATOM 965 C CA . PRO A 1 123 ? 8.344 -19.797 -7.539 1 89.56 123 PRO A CA 1
ATOM 966 C C . PRO A 1 123 ? 9.141 -18.844 -6.652 1 89.56 123 PRO A C 1
ATOM 968 O O . PRO A 1 123 ? 8.562 -18.078 -5.883 1 89.56 123 PRO A O 1
ATOM 971 N N . GLY A 1 124 ? 10.43 -18.969 -6.766 1 91.62 124 GLY A N 1
ATOM 972 C CA . GLY A 1 124 ? 11.25 -18.047 -6 1 91.62 124 GLY A CA 1
ATOM 973 C C . GLY A 1 124 ? 11.016 -16.594 -6.367 1 91.62 124 GLY A C 1
ATOM 974 O O . GLY A 1 124 ? 10.977 -15.719 -5.492 1 91.62 124 GLY A O 1
ATOM 975 N N . VAL A 1 125 ? 10.812 -16.312 -7.641 1 93.94 125 VAL A N 1
ATOM 976 C CA . VAL A 1 125 ? 10.555 -14.945 -8.109 1 93.94 125 VAL A CA 1
ATOM 977 C C . VAL A 1 125 ? 9.164 -14.5 -7.648 1 93.94 125 VAL A C 1
ATOM 979 O O . VAL A 1 125 ? 8.977 -13.352 -7.246 1 93.94 125 VAL A O 1
ATOM 982 N N . LEU A 1 126 ? 8.273 -15.43 -7.695 1 92.75 126 LEU A N 1
ATOM 983 C CA . LEU A 1 126 ? 6.93 -15.133 -7.219 1 92.75 126 LEU A CA 1
ATOM 984 C C . LEU A 1 126 ? 6.953 -14.734 -5.746 1 92.75 126 LEU A C 1
ATOM 986 O O . LEU A 1 126 ? 6.371 -13.719 -5.363 1 92.75 126 LEU A O 1
ATOM 990 N N . GLU A 1 127 ? 7.609 -15.516 -4.973 1 93.19 127 GLU A N 1
ATOM 991 C CA . GLU A 1 127 ? 7.688 -15.227 -3.545 1 93.19 127 GLU A CA 1
ATOM 992 C C . GLU A 1 127 ? 8.32 -13.859 -3.291 1 93.19 127 GLU A C 1
ATOM 994 O O . GLU A 1 127 ? 7.855 -13.109 -2.426 1 93.19 127 GLU A O 1
ATOM 999 N N . ASN A 1 128 ? 9.352 -13.578 -4.004 1 95.5 128 ASN A N 1
ATOM 1000 C CA . ASN A 1 128 ? 10 -12.281 -3.875 1 95.5 128 ASN A CA 1
ATOM 1001 C C . ASN A 1 128 ? 9.062 -11.141 -4.289 1 95.5 128 ASN A C 1
ATOM 1003 O O . ASN A 1 128 ? 9.055 -10.086 -3.664 1 95.5 128 ASN A O 1
ATOM 1007 N N . PHE A 1 129 ? 8.32 -11.406 -5.332 1 96.19 129 PHE A N 1
ATOM 1008 C CA . PHE A 1 129 ? 7.359 -10.414 -5.801 1 96.19 129 PHE A CA 1
ATOM 1009 C C . PHE A 1 129 ? 6.297 -10.141 -4.742 1 96.19 129 PHE A C 1
ATOM 1011 O O . PHE A 1 129 ? 5.977 -8.984 -4.457 1 96.19 129 PHE A O 1
ATOM 1018 N N . LEU A 1 130 ? 5.812 -11.18 -4.219 1 95.06 130 LEU A N 1
ATOM 1019 C CA . LEU A 1 130 ? 4.816 -11.062 -3.158 1 95.06 130 LEU A CA 1
ATOM 1020 C C . LEU A 1 130 ? 5.391 -10.328 -1.954 1 95.06 130 LEU A C 1
ATOM 1022 O O . LEU A 1 130 ? 4.734 -9.453 -1.386 1 95.06 130 LEU A O 1
ATOM 1026 N N . ARG A 1 131 ? 6.586 -10.641 -1.623 1 95.25 131 ARG A N 1
ATOM 1027 C CA . ARG A 1 131 ? 7.27 -9.984 -0.515 1 95.25 131 ARG A CA 1
ATOM 1028 C C . ARG A 1 131 ? 7.383 -8.484 -0.757 1 95.25 131 ARG A C 1
ATOM 1030 O O . ARG A 1 131 ? 7.098 -7.68 0.133 1 95.25 131 ARG A O 1
ATOM 1037 N N . GLU A 1 132 ? 7.746 -8.109 -1.897 1 95.06 132 GLU A N 1
ATOM 1038 C CA . GLU A 1 132 ? 7.898 -6.695 -2.236 1 95.06 132 GLU A CA 1
ATOM 1039 C C . GLU A 1 132 ? 6.562 -5.961 -2.152 1 95.06 132 GLU A C 1
ATOM 1041 O O . GLU A 1 132 ? 6.508 -4.812 -1.715 1 95.06 132 GLU A O 1
ATOM 1046 N N . GLY A 1 133 ? 5.543 -6.586 -2.645 1 95.75 133 GLY A N 1
ATOM 1047 C CA . GLY A 1 133 ? 4.215 -6 -2.518 1 95.75 133 GLY A CA 1
ATOM 1048 C C . GLY A 1 133 ? 3.803 -5.77 -1.077 1 95.75 133 GLY A C 1
ATOM 1049 O O . GLY A 1 133 ? 3.295 -4.699 -0.737 1 95.75 133 GLY A O 1
ATOM 1050 N N . GLY A 1 134 ? 4.02 -6.789 -0.281 1 96.88 134 GLY A N 1
ATOM 1051 C CA . GLY A 1 134 ? 3.73 -6.66 1.139 1 96.88 134 GLY A CA 1
ATOM 1052 C C . GLY A 1 134 ? 4.543 -5.57 1.814 1 96.88 134 GLY A C 1
ATOM 1053 O O . GLY A 1 134 ? 4.008 -4.801 2.619 1 96.88 134 GLY A O 1
ATOM 1054 N N . GLU A 1 135 ? 5.844 -5.508 1.471 1 95.06 135 GLU A N 1
ATOM 1055 C CA . GLU A 1 135 ? 6.711 -4.48 2.043 1 95.06 135 GLU A CA 1
ATOM 1056 C C . GLU A 1 135 ? 6.238 -3.082 1.663 1 95.06 135 GLU A C 1
ATOM 1058 O O . GLU A 1 135 ? 6.312 -2.154 2.473 1 95.06 135 GLU A O 1
ATOM 1063 N N . LYS A 1 136 ? 5.789 -2.945 0.448 1 95.88 136 LYS A N 1
ATOM 1064 C CA . LYS A 1 136 ? 5.281 -1.652 0.002 1 95.88 136 LYS A CA 1
ATOM 1065 C C . LYS A 1 136 ? 4.031 -1.256 0.783 1 95.88 136 LYS A C 1
ATOM 1067 O O . LYS A 1 136 ? 3.881 -0.099 1.181 1 95.88 136 LYS A O 1
ATOM 1072 N N . ILE A 1 137 ? 3.178 -2.193 1.006 1 96 137 ILE A N 1
ATOM 1073 C CA . ILE A 1 137 ? 1.962 -1.942 1.773 1 96 137 ILE A CA 1
ATOM 1074 C C . ILE A 1 137 ? 2.326 -1.512 3.191 1 96 137 ILE A C 1
ATOM 1076 O O . ILE A 1 137 ? 1.784 -0.532 3.709 1 96 137 ILE A O 1
ATOM 1080 N N . LEU A 1 138 ? 3.277 -2.234 3.82 1 94.5 138 LEU A N 1
ATOM 1081 C CA . LEU A 1 138 ? 3.73 -1.874 5.16 1 94.5 138 LEU A CA 1
ATOM 1082 C C . LEU A 1 138 ? 4.301 -0.459 5.176 1 94.5 138 LEU A C 1
ATOM 1084 O O . LEU A 1 138 ? 4.012 0.32 6.086 1 94.5 138 LEU A O 1
ATOM 1088 N N . PHE A 1 139 ? 5.055 -0.176 4.195 1 93.25 139 PHE A N 1
ATOM 1089 C CA . PHE A 1 139 ? 5.664 1.143 4.074 1 93.25 139 PHE A CA 1
ATOM 1090 C C . PHE A 1 139 ? 4.602 2.229 3.984 1 93.25 139 PHE A C 1
ATOM 1092 O O . PHE A 1 139 ? 4.66 3.225 4.707 1 93.25 139 PHE A O 1
ATOM 1099 N N . LEU A 1 140 ? 3.66 2.082 3.133 1 93.81 140 LEU A N 1
ATOM 1100 C CA . LEU A 1 140 ? 2.617 3.078 2.91 1 93.81 140 LEU A CA 1
ATOM 1101 C C . LEU A 1 140 ? 1.716 3.203 4.137 1 93.81 140 LEU A C 1
ATOM 1103 O O . LEU A 1 140 ? 1.32 4.309 4.508 1 93.81 140 LEU A O 1
ATOM 1107 N N . ALA A 1 141 ? 1.373 2.09 4.738 1 93.12 141 ALA A N 1
ATOM 1108 C CA . ALA A 1 141 ? 0.567 2.119 5.953 1 93.12 141 ALA A CA 1
ATOM 1109 C C . ALA A 1 141 ? 1.271 2.904 7.059 1 93.12 141 ALA A C 1
ATOM 1111 O O . ALA A 1 141 ? 0.647 3.717 7.746 1 93.12 141 ALA A O 1
ATOM 1112 N N . GLU A 1 142 ? 2.545 2.611 7.242 1 91.75 142 GLU A N 1
ATOM 1113 C CA . GLU A 1 142 ? 3.324 3.336 8.242 1 91.75 142 GLU A CA 1
ATOM 1114 C C . GLU A 1 142 ? 3.383 4.828 7.926 1 91.75 142 GLU A C 1
ATOM 1116 O O . GLU A 1 142 ? 3.33 5.664 8.828 1 91.75 142 GLU A O 1
ATOM 1121 N N . LYS A 1 143 ? 3.533 5.125 6.668 1 91.12 143 LYS A N 1
ATOM 1122 C CA . LYS A 1 143 ? 3.568 6.523 6.254 1 91.12 143 LYS A CA 1
ATOM 1123 C C . LYS A 1 143 ? 2.262 7.23 6.602 1 91.12 143 LYS A C 1
ATOM 1125 O O . LYS A 1 143 ? 2.273 8.359 7.109 1 91.12 143 LYS A O 1
ATOM 1130 N N . ILE A 1 144 ? 1.165 6.637 6.375 1 90.44 144 ILE A N 1
ATOM 1131 C CA . ILE A 1 144 ? -0.142 7.195 6.703 1 90.44 144 ILE A CA 1
ATOM 1132 C C . ILE A 1 144 ? -0.244 7.418 8.211 1 90.44 144 ILE A C 1
ATOM 1134 O O . ILE A 1 144 ? -0.738 8.453 8.656 1 90.44 144 ILE A O 1
ATOM 1138 N N . ARG A 1 145 ? 0.183 6.434 8.953 1 87.69 145 ARG A N 1
ATOM 1139 C CA . ARG A 1 145 ? 0.184 6.57 10.406 1 87.69 145 ARG A CA 1
ATOM 1140 C C . ARG A 1 145 ? 1.004 7.781 10.844 1 87.69 145 ARG A C 1
ATOM 1142 O O . ARG A 1 145 ? 0.549 8.586 11.664 1 87.69 145 ARG A O 1
ATOM 1149 N N . LEU A 1 146 ? 2.154 7.973 10.289 1 88.19 146 LEU A N 1
ATOM 1150 C CA . LEU A 1 146 ? 3.109 8.977 10.742 1 88.19 146 LEU A CA 1
ATOM 1151 C C . LEU A 1 146 ? 2.652 10.375 10.344 1 88.19 146 LEU A C 1
ATOM 1153 O O . LEU A 1 146 ? 2.959 11.352 11.031 1 88.19 146 LEU A O 1
ATOM 1157 N N . VAL A 1 147 ? 1.916 10.484 9.289 1 84.5 147 VAL A N 1
ATOM 1158 C CA . VAL A 1 147 ? 1.447 11.797 8.859 1 84.5 147 VAL A CA 1
ATOM 1159 C C . VAL A 1 147 ? 0.41 12.328 9.852 1 84.5 147 VAL A C 1
ATOM 1161 O O . VAL A 1 147 ? 0.084 13.516 9.836 1 84.5 147 VAL A O 1
ATOM 1164 N N . GLN A 1 148 ? -0.096 11.461 10.656 1 82.81 148 GLN A N 1
ATOM 1165 C CA . GLN A 1 148 ? -1.083 11.883 11.641 1 82.81 148 GLN A CA 1
ATOM 1166 C C . GLN A 1 148 ? -0.428 12.68 12.766 1 82.81 148 GLN A C 1
ATOM 1168 O O . GLN A 1 148 ? -1.114 13.352 13.539 1 82.81 148 GLN A O 1
ATOM 1173 N N . PHE A 1 149 ? 0.827 12.547 12.891 1 84.06 149 PHE A N 1
ATOM 1174 C CA . PHE A 1 149 ? 1.543 13.258 13.945 1 84.06 149 PHE A CA 1
ATOM 1175 C C . PHE A 1 149 ? 1.836 14.695 13.523 1 84.06 149 PHE A C 1
ATOM 1177 O O . PHE A 1 149 ? 2.051 14.969 12.336 1 84.06 149 PHE A O 1
ATOM 1184 N N . SER A 1 150 ? 1.915 15.555 14.469 1 81 150 SER A N 1
ATOM 1185 C CA . SER A 1 150 ? 1.965 16.984 14.195 1 81 150 SER A CA 1
ATOM 1186 C C . SER A 1 150 ? 3.398 17.469 13.977 1 81 150 SER A C 1
ATOM 1188 O O . SER A 1 150 ? 3.627 18.531 13.398 1 81 150 SER A O 1
ATOM 1190 N N . SER A 1 151 ? 4.332 16.734 14.508 1 89.88 151 SER A N 1
ATOM 1191 C CA . SER A 1 151 ? 5.715 17.203 14.414 1 89.88 151 SER A CA 1
ATOM 1192 C C . SER A 1 151 ? 6.668 16.047 14.109 1 89.88 151 SER A C 1
ATOM 1194 O O . SER A 1 151 ? 6.332 14.883 14.32 1 89.88 151 SER A O 1
ATOM 1196 N N . MET A 1 152 ? 7.746 16.453 13.609 1 92.62 152 MET A N 1
ATOM 1197 C CA . MET A 1 152 ? 8.789 15.469 13.32 1 92.62 152 MET A CA 1
ATOM 1198 C C . MET A 1 152 ? 9.211 14.727 14.586 1 92.62 152 MET A C 1
ATOM 1200 O O . MET A 1 152 ? 9.445 13.516 14.547 1 92.62 152 MET A O 1
ATOM 1204 N N . ARG A 1 153 ? 9.234 15.438 15.688 1 93.44 153 ARG A N 1
ATOM 1205 C CA . ARG A 1 153 ? 9.594 14.82 16.969 1 93.44 153 ARG A CA 1
ATOM 1206 C C . ARG A 1 153 ? 8.594 13.742 17.359 1 93.44 153 ARG A C 1
ATOM 1208 O O . ARG A 1 153 ? 8.977 12.664 17.812 1 93.44 153 ARG A O 1
ATOM 1215 N N . GLN A 1 154 ? 7.391 14.07 17.188 1 93.06 154 GLN A N 1
ATOM 1216 C CA . GLN A 1 154 ? 6.352 13.102 17.516 1 93.06 154 GLN A CA 1
ATOM 1217 C C . GLN A 1 154 ? 6.418 11.891 16.578 1 93.06 154 GLN A C 1
ATOM 1219 O O . GLN A 1 154 ? 6.184 10.758 17.016 1 93.06 154 GLN A O 1
ATOM 1224 N N . LYS A 1 155 ? 6.684 12.188 15.305 1 93.44 155 LYS A N 1
ATOM 1225 C CA . LYS A 1 155 ? 6.832 11.094 14.352 1 93.44 155 LYS A CA 1
ATOM 1226 C C . LYS A 1 155 ? 7.969 10.156 14.758 1 93.44 155 LYS A C 1
ATOM 1228 O O . LYS A 1 155 ? 7.805 8.93 14.75 1 93.44 155 LYS A O 1
ATOM 1233 N N . ILE A 1 156 ? 9.102 10.727 15.133 1 95.69 156 ILE A N 1
ATOM 1234 C CA . ILE A 1 156 ? 10.242 9.922 15.578 1 95.69 156 ILE A CA 1
ATOM 1235 C C . ILE A 1 156 ? 9.867 9.133 16.828 1 95.69 156 ILE A C 1
ATOM 1237 O O . ILE A 1 156 ? 10.086 7.918 16.891 1 95.69 156 ILE A O 1
ATOM 1241 N N . ALA A 1 157 ? 9.242 9.828 17.766 1 94 157 ALA A N 1
ATOM 1242 C CA . ALA A 1 157 ? 8.859 9.195 19.016 1 94 157 ALA A CA 1
ATOM 1243 C C . ALA A 1 157 ? 7.906 8.031 18.781 1 94 157 ALA A C 1
ATOM 1245 O O . ALA A 1 157 ? 8.117 6.93 19.297 1 94 157 ALA A O 1
ATOM 1246 N N . GLY A 1 158 ? 6.898 8.289 18.016 1 90.5 158 GLY A N 1
ATOM 1247 C CA . GLY A 1 158 ? 5.926 7.246 17.734 1 90.5 158 GLY A CA 1
ATOM 1248 C C . GLY A 1 158 ? 6.527 6.055 17.016 1 90.5 158 GLY A C 1
ATOM 1249 O O . GLY A 1 158 ? 6.254 4.906 17.359 1 90.5 158 GLY A O 1
ATOM 1250 N N . HIS A 1 159 ? 7.332 6.297 15.969 1 93.38 159 HIS A N 1
ATOM 1251 C CA . HIS A 1 159 ? 7.945 5.234 15.18 1 93.38 159 HIS A CA 1
ATOM 1252 C C . HIS A 1 159 ? 8.93 4.422 16.016 1 93.38 159 HIS A C 1
ATOM 1254 O O . HIS A 1 159 ? 8.922 3.191 15.977 1 93.38 159 HIS A O 1
ATOM 1260 N N . PHE A 1 160 ? 9.695 5.09 16.812 1 94.94 160 PHE A N 1
ATOM 1261 C CA . PHE A 1 160 ? 10.711 4.414 17.625 1 94.94 160 PHE A CA 1
ATOM 1262 C C . PHE A 1 160 ? 10.07 3.615 18.75 1 94.94 160 PHE A C 1
ATOM 1264 O O . PHE A 1 160 ? 10.531 2.521 19.078 1 94.94 160 PHE A O 1
ATOM 1271 N N . LEU A 1 161 ? 9.031 4.152 19.344 1 91.69 161 LEU A N 1
ATOM 1272 C CA . LEU A 1 161 ? 8.312 3.41 20.375 1 91.69 161 LEU A CA 1
ATOM 1273 C C . LEU A 1 161 ? 7.711 2.129 19.797 1 91.69 161 LEU A C 1
ATOM 1275 O O . LEU A 1 161 ? 7.742 1.08 20.453 1 91.69 161 LEU A O 1
ATOM 1279 N N . GLU A 1 162 ? 7.191 2.281 18.625 1 88.44 162 GLU A N 1
ATOM 1280 C CA . GLU A 1 162 ? 6.629 1.103 17.969 1 88.44 162 GLU A CA 1
ATOM 1281 C C . GLU A 1 162 ? 7.711 0.065 17.688 1 88.44 162 GLU A C 1
ATOM 1283 O O . GLU A 1 162 ? 7.492 -1.136 17.859 1 88.44 162 GLU A O 1
ATOM 1288 N N . LEU A 1 163 ? 8.836 0.482 17.219 1 91 163 LEU A N 1
ATOM 1289 C CA . LEU A 1 163 ? 9.953 -0.419 16.969 1 91 163 LEU A CA 1
ATOM 1290 C C . LEU A 1 163 ? 10.398 -1.104 18.25 1 91 163 LEU A C 1
ATOM 1292 O O . LEU A 1 163 ? 10.695 -2.299 18.25 1 91 163 LEU A O 1
ATOM 1296 N N . ALA A 1 164 ? 10.438 -0.311 19.328 1 93.06 164 ALA A N 1
ATOM 1297 C CA . ALA A 1 164 ? 10.82 -0.857 20.625 1 93.06 164 ALA A CA 1
ATOM 1298 C C . ALA A 1 164 ? 9.867 -1.964 21.062 1 93.06 164 ALA A C 1
ATOM 1300 O O . ALA A 1 164 ? 10.297 -3.018 21.531 1 93.06 164 ALA A O 1
ATOM 1301 N N . ARG A 1 165 ? 8.656 -1.682 20.906 1 87.06 165 ARG A N 1
ATOM 1302 C CA . ARG A 1 165 ? 7.648 -2.678 21.25 1 87.06 165 ARG A CA 1
ATOM 1303 C C . ARG A 1 165 ? 7.824 -3.943 20.422 1 87.06 165 ARG A C 1
ATOM 1305 O O . ARG A 1 165 ? 7.812 -5.051 20.969 1 87.06 165 ARG A O 1
ATOM 1312 N N . ARG A 1 166 ? 8.07 -3.854 19.203 1 84.56 166 ARG A N 1
ATOM 1313 C CA . ARG A 1 166 ? 8.18 -4.977 18.281 1 84.56 166 ARG A CA 1
ATOM 1314 C C . ARG A 1 166 ? 9.445 -5.793 18.562 1 84.56 166 ARG A C 1
ATOM 1316 O O . ARG A 1 166 ? 9.43 -7.02 18.438 1 84.56 166 ARG A O 1
ATOM 1323 N N . GLN A 1 167 ? 10.43 -5.051 18.844 1 90.56 167 GLN A N 1
ATOM 1324 C CA . GLN A 1 167 ? 11.719 -5.711 19.016 1 90.56 167 GLN A CA 1
ATOM 1325 C C . GLN A 1 167 ? 11.93 -6.164 20.453 1 90.56 167 GLN A C 1
ATOM 1327 O O . GLN A 1 167 ? 12.859 -6.914 20.75 1 90.56 167 GLN A O 1
ATOM 1332 N N . GLY A 1 168 ? 11.023 -5.82 21.281 1 89.38 168 GLY A N 1
ATOM 1333 C CA . GLY A 1 168 ? 11.023 -6.305 22.656 1 89.38 168 GLY A CA 1
ATOM 1334 C C . GLY A 1 168 ? 12.078 -5.648 23.516 1 89.38 168 GLY A C 1
ATOM 1335 O O . GLY A 1 168 ? 12.672 -6.301 24.375 1 89.38 168 GLY A O 1
ATOM 1336 N N . GLY A 1 169 ? 12.32 -4.395 23.344 1 91.88 169 GLY A N 1
ATOM 1337 C CA . GLY A 1 169 ? 13.32 -3.723 24.172 1 91.88 169 GLY A CA 1
ATOM 1338 C C . GLY A 1 169 ? 13.531 -2.271 23.781 1 91.88 169 GLY A C 1
ATOM 1339 O O . GLY A 1 169 ? 12.875 -1.766 22.859 1 91.88 169 GLY A O 1
ATOM 1340 N N . ASP A 1 170 ? 14.414 -1.722 24.578 1 95.88 170 ASP A N 1
ATOM 1341 C CA . ASP A 1 170 ? 14.641 -0.292 24.406 1 95.88 170 ASP A CA 1
ATOM 1342 C C . ASP A 1 170 ? 15.75 -0.039 23.375 1 95.88 170 ASP A C 1
ATOM 1344 O O . ASP A 1 170 ? 15.922 1.088 22.906 1 95.88 170 ASP A O 1
ATOM 1348 N N . ASP A 1 171 ? 16.469 -1.116 23.062 1 97.06 171 ASP A N 1
ATOM 1349 C CA . ASP A 1 171 ? 17.438 -1.022 21.984 1 97.06 171 ASP A CA 1
ATOM 1350 C C . ASP A 1 171 ? 16.812 -1.403 20.641 1 97.06 171 ASP A C 1
ATOM 1352 O O . ASP A 1 171 ? 16.406 -2.553 20.438 1 97.06 171 ASP A O 1
ATOM 1356 N N . ILE A 1 172 ? 16.75 -0.382 19.812 1 96.31 172 ILE A N 1
ATOM 1357 C CA . ILE A 1 172 ? 16.062 -0.631 18.547 1 96.31 172 ILE A CA 1
ATOM 1358 C C . ILE A 1 172 ? 17.062 -0.578 17.391 1 96.31 172 ILE A C 1
ATOM 1360 O O . ILE A 1 172 ? 18.047 0.16 17.453 1 96.31 172 ILE A O 1
ATOM 1364 N N . ARG A 1 173 ? 16.875 -1.412 16.469 1 95.5 173 ARG A N 1
ATOM 1365 C CA . ARG A 1 173 ? 17.672 -1.449 15.25 1 95.5 173 ARG A CA 1
ATOM 1366 C C . ARG A 1 173 ? 16.812 -1.185 14.023 1 95.5 173 ARG A C 1
ATOM 1368 O O . ARG A 1 173 ? 15.781 -1.833 13.828 1 95.5 173 ARG A O 1
ATOM 1375 N N . LEU A 1 174 ? 17.234 -0.199 13.219 1 93.19 174 LEU A N 1
ATOM 1376 C CA . LEU A 1 174 ? 16.578 0.056 11.945 1 93.19 174 LEU A CA 1
ATOM 1377 C C . LEU A 1 174 ? 17.078 -0.916 10.875 1 93.19 174 LEU A C 1
ATOM 1379 O O . LEU A 1 174 ? 18.281 -1.194 10.789 1 93.19 174 LEU A O 1
ATOM 1383 N N . ASN A 1 175 ? 16.203 -1.481 10.148 1 87.19 175 ASN A N 1
ATOM 1384 C CA . ASN A 1 175 ? 16.578 -2.33 9.023 1 87.19 175 ASN A CA 1
ATOM 1385 C C . ASN A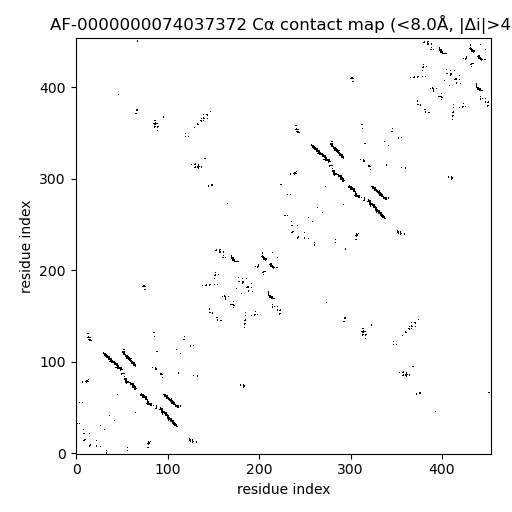 1 175 ? 16.5 -1.573 7.703 1 87.19 175 ASN A C 1
ATOM 1387 O O . ASN A 1 175 ? 16.312 -2.18 6.645 1 87.19 175 ASN A O 1
ATOM 1391 N N . TYR A 1 176 ? 16.469 -0.279 7.75 1 89 176 TYR A N 1
ATOM 1392 C CA . TYR A 1 176 ? 16.438 0.624 6.602 1 89 176 TYR A CA 1
ATOM 1393 C C . TYR A 1 176 ? 17.312 1.852 6.852 1 89 176 TYR A C 1
ATOM 1395 O O . TYR A 1 176 ? 17.734 2.1 7.98 1 89 176 TYR A O 1
ATOM 1403 N N . THR A 1 177 ? 17.641 2.586 5.863 1 89.5 177 THR A N 1
ATOM 1404 C CA . THR A 1 177 ? 18.562 3.717 5.945 1 89.5 177 THR A CA 1
ATOM 1405 C C . THR A 1 177 ? 17.844 4.953 6.488 1 89.5 177 THR A C 1
ATOM 1407 O O . THR A 1 177 ? 16.625 5.004 6.516 1 89.5 177 THR A O 1
ATOM 1410 N N . MET A 1 178 ? 18.625 5.906 6.91 1 91.88 178 MET A N 1
ATOM 1411 C CA . MET A 1 178 ? 18.078 7.191 7.344 1 91.88 178 MET A CA 1
ATOM 1412 C C . MET A 1 178 ? 17.359 7.887 6.199 1 91.88 178 MET A C 1
ATOM 1414 O O . MET A 1 178 ? 16.391 8.625 6.426 1 91.88 178 MET A O 1
ATOM 1418 N N . GLU A 1 179 ? 17.812 7.578 4.984 1 89.69 179 GLU A N 1
ATOM 1419 C CA . GLU A 1 179 ? 17.125 8.102 3.807 1 89.69 179 GLU A CA 1
ATOM 1420 C C . GLU A 1 179 ? 15.711 7.543 3.691 1 89.69 179 GLU A C 1
ATOM 1422 O O . GLU A 1 179 ? 14.758 8.281 3.438 1 89.69 179 GLU A O 1
ATOM 1427 N N . THR A 1 180 ? 15.633 6.281 3.893 1 90.31 180 THR A N 1
ATOM 1428 C CA . THR A 1 180 ? 14.336 5.629 3.846 1 90.31 180 THR A CA 1
ATOM 1429 C C . THR A 1 180 ? 13.422 6.16 4.949 1 90.31 180 THR A C 1
ATOM 1431 O O . THR A 1 180 ? 12.227 6.363 4.727 1 90.31 180 THR A O 1
ATOM 1434 N N . LEU A 1 181 ? 14 6.371 6.109 1 93.5 181 LEU A N 1
ATOM 1435 C CA . LEU A 1 181 ? 13.227 6.922 7.219 1 93.5 181 LEU A CA 1
ATOM 1436 C C . LEU A 1 181 ? 12.742 8.328 6.891 1 93.5 181 LEU A C 1
ATOM 1438 O O . LEU A 1 181 ? 11.602 8.68 7.203 1 93.5 181 LEU A O 1
ATOM 1442 N N . ALA A 1 182 ? 13.578 9.133 6.266 1 92.75 182 ALA A N 1
ATOM 1443 C CA . ALA A 1 182 ? 13.188 10.469 5.836 1 92.75 182 ALA A CA 1
ATOM 1444 C C . ALA A 1 182 ? 12.031 10.414 4.848 1 92.75 182 ALA A C 1
ATOM 1446 O O . ALA A 1 182 ? 11.086 11.203 4.941 1 92.75 182 ALA A O 1
ATOM 1447 N N . ASP A 1 183 ? 12.094 9.508 3.945 1 90.31 183 ASP A N 1
ATOM 1448 C CA . ASP A 1 183 ? 11.008 9.312 2.986 1 90.31 183 ASP A CA 1
ATOM 1449 C C . ASP A 1 183 ? 9.711 8.938 3.693 1 90.31 183 ASP A C 1
ATOM 1451 O O . ASP A 1 183 ? 8.641 9.453 3.35 1 90.31 183 ASP A O 1
ATOM 1455 N N . LEU A 1 184 ? 9.891 8.078 4.66 1 90.69 184 LEU A N 1
ATOM 1456 C CA . LEU A 1 184 ? 8.734 7.637 5.438 1 90.69 184 LEU A CA 1
ATOM 1457 C C . LEU A 1 184 ? 8.07 8.82 6.145 1 90.69 184 LEU A C 1
ATOM 1459 O O . LEU A 1 184 ? 6.844 8.898 6.211 1 90.69 184 LEU A O 1
ATOM 1463 N N . PHE A 1 185 ? 8.906 9.727 6.605 1 90.75 185 PHE A N 1
ATOM 1464 C CA . PHE A 1 185 ? 8.406 10.867 7.371 1 90.75 185 PHE A CA 1
ATOM 1465 C C . PHE A 1 185 ? 7.992 12 6.445 1 90.75 185 PHE A C 1
ATOM 1467 O O . PHE A 1 185 ? 7.305 12.938 6.867 1 90.75 185 PHE A O 1
ATOM 1474 N N . GLY A 1 186 ? 8.367 11.898 5.184 1 86.69 186 GLY A N 1
ATOM 1475 C CA . GLY A 1 186 ? 8.078 12.977 4.25 1 86.69 186 GLY A CA 1
ATOM 1476 C C . GLY A 1 186 ? 8.906 14.219 4.5 1 86.69 186 GLY A C 1
ATOM 1477 O O . GLY A 1 186 ? 8.391 15.336 4.414 1 86.69 186 GLY A O 1
ATOM 1478 N N . VAL A 1 187 ? 10.094 14.062 4.914 1 88.12 187 VAL A N 1
ATOM 1479 C CA . VAL A 1 187 ? 11 15.172 5.199 1 88.12 187 VAL A CA 1
ATOM 1480 C C . VAL A 1 187 ? 12.352 14.914 4.539 1 88.12 187 VAL A C 1
ATOM 1482 O O . VAL A 1 187 ? 12.594 13.828 4.004 1 88.12 187 VAL A O 1
ATOM 1485 N N . THR A 1 188 ? 13.156 15.938 4.488 1 89.12 188 THR A N 1
ATOM 1486 C CA . THR A 1 188 ? 14.508 15.766 3.967 1 89.12 188 THR A CA 1
ATOM 1487 C C . THR A 1 188 ? 15.398 15.062 4.988 1 89.12 188 THR A C 1
ATOM 1489 O O . THR A 1 188 ? 15.156 15.156 6.191 1 89.12 188 THR A O 1
ATOM 1492 N N . ARG A 1 189 ? 16.422 14.328 4.465 1 91.38 189 ARG A N 1
ATOM 1493 C CA . ARG A 1 189 ? 17.328 13.602 5.336 1 91.38 189 ARG A CA 1
ATOM 1494 C C . ARG A 1 189 ? 18.031 14.547 6.301 1 91.38 189 ARG A C 1
ATOM 1496 O O . ARG A 1 189 ? 18.109 14.281 7.5 1 91.38 189 ARG A O 1
ATOM 1503 N N . PRO A 1 190 ? 18.469 15.758 5.902 1 94.62 190 PRO A N 1
ATOM 1504 C CA . PRO A 1 190 ? 19.109 16.688 6.84 1 94.62 190 PRO A CA 1
ATOM 1505 C C . PRO A 1 190 ? 18.156 17.172 7.938 1 94.62 190 PRO A C 1
ATOM 1507 O O . PRO A 1 190 ? 18.562 17.281 9.094 1 94.62 190 PRO A O 1
ATOM 1510 N N . ALA A 1 191 ? 16.969 17.391 7.602 1 94.44 191 ALA A N 1
ATOM 1511 C CA . ALA A 1 191 ? 15.977 17.812 8.594 1 94.44 191 ALA A CA 1
ATOM 1512 C C . ALA A 1 191 ? 15.734 16.734 9.633 1 94.44 191 ALA A C 1
ATOM 1514 O O . ALA A 1 191 ? 15.68 17.016 10.836 1 94.44 191 ALA A O 1
ATOM 1515 N N . LEU A 1 192 ? 15.617 15.523 9.195 1 95.62 192 LEU A N 1
ATOM 1516 C CA . LEU A 1 192 ? 15.43 14.391 10.094 1 95.62 192 LEU A CA 1
ATOM 1517 C C . LEU A 1 192 ? 16.641 14.219 11.016 1 95.62 192 LEU A C 1
ATOM 1519 O O . LEU A 1 192 ? 16.484 14.016 12.219 1 95.62 192 LEU A O 1
ATOM 1523 N N . SER A 1 193 ? 17.797 14.273 10.422 1 95.88 193 SER A N 1
ATOM 1524 C CA . SER A 1 193 ? 19.031 14.094 11.172 1 95.88 193 SER A CA 1
ATOM 1525 C C . SER A 1 193 ? 19.172 15.164 12.25 1 95.88 193 SER A C 1
ATOM 1527 O O . SER A 1 193 ? 19.609 14.867 13.367 1 95.88 193 SER A O 1
ATOM 1529 N N . ARG A 1 194 ? 18.781 16.359 11.906 1 96.81 194 ARG A N 1
ATOM 1530 C CA . ARG A 1 194 ? 18.844 17.453 12.867 1 96.81 194 ARG A CA 1
ATOM 1531 C C . ARG A 1 194 ? 17.906 17.219 14.039 1 96.81 194 ARG A C 1
ATOM 1533 O O . ARG A 1 194 ? 18.297 17.391 15.195 1 96.81 194 ARG A O 1
ATOM 1540 N N . CYS A 1 195 ? 16.75 16.875 13.742 1 96.94 195 CYS A N 1
ATOM 1541 C CA . CYS A 1 195 ? 15.758 16.625 14.781 1 96.94 195 CYS A CA 1
ATOM 1542 C C . CYS A 1 195 ? 16.172 15.453 15.664 1 96.94 195 CYS A C 1
ATOM 1544 O O . CYS A 1 195 ? 16.094 15.539 16.891 1 96.94 195 CYS A O 1
ATOM 1546 N N . LEU A 1 196 ? 16.578 14.383 15.031 1 96.69 196 LEU A N 1
ATOM 1547 C CA . LEU A 1 196 ? 17.062 13.219 15.781 1 96.69 196 LEU A CA 1
ATOM 1548 C C . LEU A 1 196 ? 18.25 13.586 16.656 1 96.69 196 LEU A C 1
ATOM 1550 O O . LEU A 1 196 ? 18.375 13.109 17.781 1 96.69 196 LEU A O 1
ATOM 1554 N N . GLY A 1 197 ? 19.141 14.398 16.094 1 96.75 197 GLY A N 1
ATOM 1555 C CA . GLY A 1 197 ? 20.266 14.891 16.859 1 96.75 197 GLY A CA 1
ATOM 1556 C C . GLY A 1 197 ? 19.859 15.625 18.125 1 96.75 197 GLY A C 1
ATOM 1557 O O . GLY A 1 197 ? 20.453 15.43 19.188 1 96.75 197 GLY A O 1
ATOM 1558 N N . GLN A 1 198 ? 18.891 16.453 17.984 1 97.12 198 GLN A N 1
ATOM 1559 C CA . GLN A 1 198 ? 18.359 17.188 19.141 1 97.12 198 GLN A CA 1
ATOM 1560 C C . GLN A 1 198 ? 17.812 16.234 20.188 1 97.12 198 GLN A C 1
ATOM 1562 O O . GLN A 1 198 ? 18.016 16.438 21.391 1 97.12 198 GLN A O 1
ATOM 1567 N N . MET A 1 199 ? 17.156 15.219 19.766 1 97.06 199 MET A N 1
ATOM 1568 C CA . MET A 1 199 ? 16.562 14.242 20.672 1 97.06 199 MET A CA 1
ATOM 1569 C C . MET A 1 199 ? 17.656 13.445 21.391 1 97.06 199 MET A C 1
ATOM 1571 O O . MET A 1 199 ? 17.484 13.047 22.531 1 97.06 199 MET A O 1
ATOM 1575 N N . VAL A 1 200 ? 18.719 13.211 20.672 1 96.62 200 VAL A N 1
ATOM 1576 C CA . VAL A 1 200 ? 19.875 12.555 21.281 1 96.62 200 VAL A CA 1
ATOM 1577 C C . VAL A 1 200 ? 20.5 13.469 22.328 1 96.62 200 VAL A C 1
ATOM 1579 O O . VAL A 1 200 ? 20.797 13.023 23.438 1 96.62 200 VAL A O 1
ATOM 1582 N N . ASP A 1 201 ? 20.609 14.719 22.016 1 96.81 201 ASP A N 1
ATOM 1583 C CA . ASP A 1 201 ? 21.172 15.688 22.953 1 96.81 201 ASP A CA 1
ATOM 1584 C C . ASP A 1 201 ? 20.328 15.789 24.219 1 96.81 201 ASP A C 1
ATOM 1586 O O . ASP A 1 201 ? 20.859 15.945 25.312 1 96.81 201 ASP A O 1
ATOM 1590 N N . GLU A 1 202 ? 19.062 15.641 24.047 1 95.88 202 GLU A N 1
ATOM 1591 C CA . GLU A 1 202 ? 18.109 15.766 25.141 1 95.88 202 GLU A CA 1
ATOM 1592 C C . GLU A 1 202 ? 18.016 14.477 25.953 1 95.88 202 GLU A C 1
ATOM 1594 O O . GLU A 1 202 ? 17.484 14.469 27.062 1 95.88 202 GLU A O 1
ATOM 1599 N N . GLY A 1 203 ? 18.406 13.375 25.328 1 95.56 203 GLY A N 1
ATOM 1600 C CA . GLY A 1 203 ? 18.5 12.125 26.062 1 95.56 203 GLY A CA 1
ATOM 1601 C C . GLY A 1 203 ? 17.328 11.195 25.812 1 95.56 203 GLY A C 1
ATOM 1602 O O . GLY A 1 203 ? 17.297 10.07 26.328 1 95.56 203 GLY A O 1
ATOM 1603 N N . SER A 1 204 ? 16.391 11.625 25.031 1 97 204 SER A N 1
ATOM 1604 C CA . SER A 1 204 ? 15.242 10.766 24.75 1 97 204 SER A CA 1
ATOM 1605 C C . SER A 1 204 ? 15.633 9.617 23.828 1 97 204 SER A C 1
ATOM 1607 O O . SER A 1 204 ? 14.953 8.586 23.797 1 97 204 SER A O 1
ATOM 1609 N N . VAL A 1 205 ? 16.719 9.812 23.078 1 97.5 205 VAL A N 1
ATOM 1610 C CA . VAL A 1 205 ? 17.281 8.797 22.203 1 97.5 205 VAL A CA 1
ATOM 1611 C C . VAL A 1 205 ? 18.797 8.789 22.328 1 97.5 205 VAL A C 1
ATOM 1613 O O . VAL A 1 205 ? 19.422 9.836 22.531 1 97.5 205 VAL A O 1
ATOM 1616 N N . THR A 1 206 ? 19.344 7.641 22.359 1 97.94 206 THR A N 1
ATOM 1617 C CA . THR A 1 206 ? 20.797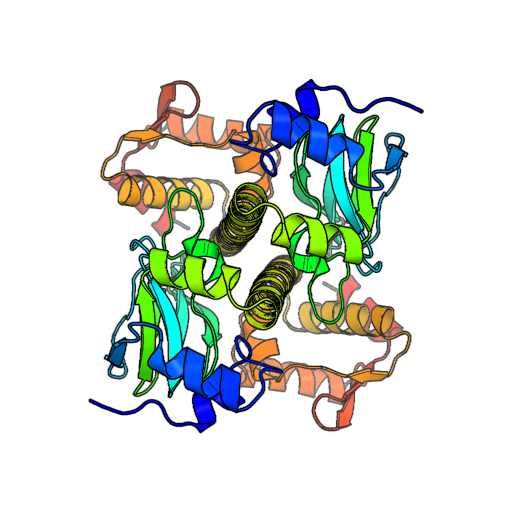 7.488 22.359 1 97.94 206 THR A CA 1
ATOM 1618 C C . THR A 1 206 ? 21.266 6.734 21.125 1 97.94 206 THR A C 1
ATOM 1620 O O . THR A 1 206 ? 20.766 5.652 20.812 1 97.94 206 THR A O 1
ATOM 1623 N N . ARG A 1 207 ? 22.25 7.266 20.484 1 96.62 207 ARG A N 1
ATOM 1624 C CA . ARG A 1 207 ? 22.812 6.594 19.312 1 96.62 207 ARG A CA 1
ATOM 1625 C C . ARG A 1 207 ? 23.859 5.57 19.719 1 96.62 207 ARG A C 1
ATOM 1627 O O . ARG A 1 207 ? 24.844 5.914 20.391 1 96.62 207 ARG A O 1
ATOM 1634 N N . LEU A 1 208 ? 23.672 4.367 19.328 1 96.81 208 LEU A N 1
ATOM 1635 C CA . LEU A 1 208 ? 24.594 3.289 19.688 1 96.81 208 LEU A CA 1
ATOM 1636 C C . LEU A 1 208 ? 25.453 2.9 18.484 1 96.81 208 LEU A C 1
ATOM 1638 O O . LEU A 1 208 ? 26.5 2.27 18.656 1 96.81 208 LEU A O 1
ATOM 1642 N N . GLY A 1 209 ? 24.984 3.201 17.312 1 93.69 209 GLY A N 1
ATOM 1643 C CA . GLY A 1 209 ? 25.641 2.887 16.047 1 93.69 209 GLY A CA 1
ATOM 1644 C C . GLY A 1 209 ? 24.781 3.229 14.836 1 93.69 209 GLY A C 1
ATOM 1645 O O . GLY A 1 209 ? 23.75 3.895 14.961 1 93.69 209 GLY A O 1
ATOM 1646 N N . LYS A 1 210 ? 25.281 2.787 13.734 1 90.75 210 LYS A N 1
ATOM 1647 C CA . LYS A 1 210 ? 24.516 3.041 12.516 1 90.75 210 LYS A CA 1
ATOM 1648 C C . LYS A 1 210 ? 23.172 2.309 12.539 1 90.75 210 LYS A C 1
ATOM 1650 O O . LYS A 1 210 ? 23.141 1.077 12.508 1 90.75 210 LYS A O 1
ATOM 1655 N N . GLY A 1 211 ? 22.156 3.105 12.617 1 92.81 211 GLY A N 1
ATOM 1656 C CA . GLY A 1 211 ? 20.828 2.525 12.625 1 92.81 211 GLY A CA 1
ATOM 1657 C C . GLY A 1 211 ? 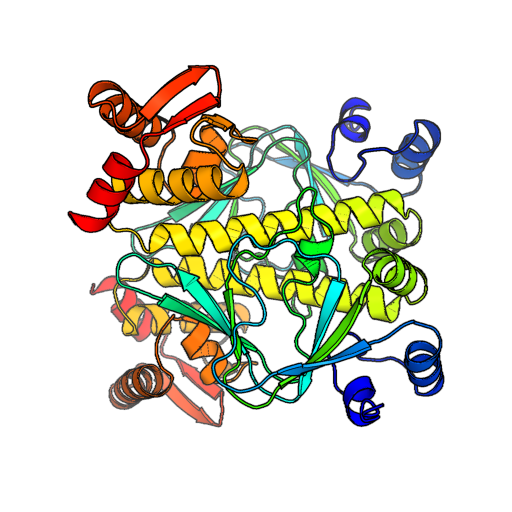20.484 1.853 13.938 1 92.81 211 GLY A C 1
ATOM 1658 O O . GLY A 1 211 ? 19.484 1.122 14.023 1 92.81 211 GLY A O 1
ATOM 1659 N N . HIS A 1 212 ? 21.328 1.985 14.898 1 96.44 212 HIS A N 1
ATOM 1660 C CA . HIS A 1 212 ? 21.125 1.392 16.219 1 96.44 212 HIS A CA 1
ATOM 1661 C C . HIS A 1 212 ? 20.953 2.467 17.281 1 96.44 212 HIS A C 1
ATOM 1663 O O . HIS A 1 212 ? 21.828 3.33 17.438 1 96.44 212 HIS A O 1
ATOM 1669 N N . PHE A 1 213 ? 19.766 2.398 18.016 1 97.81 213 PHE A N 1
ATOM 1670 C CA . PHE A 1 213 ? 19.438 3.422 19 1 97.81 213 PHE A CA 1
ATOM 1671 C C . PHE A 1 213 ? 18.922 2.791 20.281 1 97.81 213 PHE A C 1
ATOM 1673 O O . PHE A 1 213 ? 18.344 1.698 20.25 1 97.81 213 PHE A O 1
ATOM 1680 N N . ARG A 1 214 ? 19.188 3.457 21.391 1 98.12 214 ARG A N 1
ATOM 1681 C CA . ARG A 1 214 ? 18.484 3.195 22.641 1 98.12 214 ARG A CA 1
ATOM 1682 C C . ARG A 1 214 ? 17.438 4.277 22.922 1 98.12 214 ARG A C 1
ATOM 1684 O O . ARG A 1 214 ? 17.75 5.469 22.844 1 98.12 214 ARG A O 1
ATOM 1691 N N . VAL A 1 215 ? 16.219 3.826 23.188 1 97.88 215 VAL A N 1
ATOM 1692 C CA . VAL A 1 215 ? 15.18 4.82 23.391 1 97.88 215 VAL A CA 1
ATOM 1693 C C . VAL A 1 215 ? 14.75 4.832 24.859 1 97.88 215 VAL A C 1
ATOM 1695 O O . VAL A 1 215 ? 14.93 3.84 25.578 1 97.88 215 VAL A O 1
ATOM 1698 N N . SER A 1 216 ? 14.305 5.984 25.344 1 97.06 216 SER A N 1
ATOM 1699 C CA . SER A 1 216 ? 13.617 6.117 26.625 1 97.06 216 SER A CA 1
ATOM 1700 C C . SER A 1 216 ? 12.102 6.145 26.438 1 97.06 216 SER A C 1
ATOM 1702 O O . SER A 1 216 ? 11.531 7.195 26.125 1 97.06 216 SER A O 1
ATOM 1704 N N . PRO A 1 217 ? 11.547 5.008 26.719 1 95.31 217 PRO A N 1
ATOM 1705 C CA . PRO A 1 217 ? 10.109 4.945 26.453 1 95.31 217 PRO A CA 1
ATOM 1706 C C . PRO A 1 217 ? 9.328 6.051 27.156 1 95.31 217 PRO A C 1
ATOM 1708 O O . PRO A 1 217 ? 8.43 6.66 26.562 1 95.31 217 PRO A O 1
ATOM 1711 N N . SER A 1 218 ? 9.672 6.305 28.344 1 94.88 218 SER A N 1
ATOM 1712 C CA . SER A 1 218 ? 8.961 7.32 29.109 1 94.88 218 SER A CA 1
ATOM 1713 C C . SER A 1 218 ? 9.125 8.703 28.484 1 94.88 218 SER A C 1
ATOM 1715 O O . SER A 1 218 ? 8.164 9.469 28.391 1 94.88 218 SER A O 1
ATOM 1717 N N . GLU A 1 219 ? 10.273 9.016 28.047 1 95.19 219 GLU A N 1
ATOM 1718 C CA . GLU A 1 219 ? 10.523 10.312 27.422 1 95.19 219 GLU A CA 1
ATOM 1719 C C . GLU A 1 219 ? 9.82 10.414 26.078 1 95.19 219 GLU A C 1
ATOM 1721 O O . GLU A 1 219 ? 9.281 11.469 25.734 1 95.19 219 GLU A O 1
ATOM 1726 N N . LEU A 1 220 ? 9.867 9.359 25.359 1 94.81 220 LEU A N 1
ATOM 1727 C CA . LEU A 1 220 ? 9.211 9.359 24.047 1 94.81 220 LEU A CA 1
ATOM 1728 C C . LEU A 1 220 ? 7.699 9.477 24.203 1 94.81 220 LEU A C 1
ATOM 1730 O O . LEU A 1 220 ? 7.043 10.172 23.422 1 94.81 220 LEU A O 1
ATOM 1734 N N . GLU A 1 221 ? 7.172 8.852 25.172 1 92.38 221 GLU A N 1
ATOM 1735 C CA . GLU A 1 221 ? 5.742 8.969 25.453 1 92.38 221 GLU A CA 1
ATOM 1736 C C . GLU A 1 221 ? 5.371 10.398 25.844 1 92.38 221 GLU A C 1
ATOM 1738 O O . GLU A 1 221 ? 4.305 10.891 25.469 1 92.38 221 GLU A O 1
ATOM 1743 N N . ALA A 1 222 ? 6.258 11.016 26.562 1 93.25 222 ALA A N 1
ATOM 1744 C CA . ALA A 1 222 ? 6.039 12.406 26.953 1 93.25 222 ALA A CA 1
ATOM 1745 C C . ALA A 1 222 ? 5.992 13.32 25.719 1 93.25 222 ALA A C 1
ATOM 1747 O O . ALA A 1 222 ? 5.203 14.266 25.672 1 93.25 222 ALA A O 1
ATOM 1748 N N . ILE A 1 223 ? 6.805 13.023 24.797 1 92.19 223 ILE A N 1
ATOM 1749 C CA . ILE A 1 223 ? 6.828 13.781 23.547 1 92.19 223 ILE A CA 1
ATOM 1750 C C . ILE A 1 223 ? 5.496 13.617 22.828 1 92.19 223 ILE A C 1
ATOM 1752 O O . ILE A 1 223 ? 4.957 14.586 22.281 1 92.19 223 ILE A O 1
ATOM 1756 N N . LEU A 1 224 ? 4.941 12.414 22.812 1 88.38 224 LEU A N 1
ATOM 1757 C CA . LEU A 1 224 ? 3.689 12.125 22.125 1 88.38 224 LEU A CA 1
ATOM 1758 C C . LEU A 1 224 ? 2.516 12.812 22.812 1 88.38 224 LEU A C 1
ATOM 1760 O O . LEU A 1 224 ? 1.535 13.18 22.156 1 88.38 224 LEU A O 1
ATOM 1764 N N . GLU A 1 225 ? 2.662 13.023 24.109 1 84.5 225 GLU A N 1
ATOM 1765 C CA . GLU A 1 225 ? 1.588 13.641 24.875 1 84.5 225 GLU A CA 1
ATOM 1766 C C . GLU A 1 225 ? 1.668 15.164 24.828 1 84.5 225 GLU A C 1
ATOM 1768 O O . GLU A 1 225 ? 0.674 15.852 25.062 1 84.5 225 GLU A O 1
ATOM 1773 N N . ALA A 1 226 ? 2.77 15.789 24.812 1 75.31 226 ALA A N 1
ATOM 1774 C CA . ALA A 1 226 ? 2.963 17.234 24.875 1 75.31 226 ALA A CA 1
ATOM 1775 C C . ALA A 1 226 ? 2.236 17.938 23.734 1 75.31 226 ALA A C 1
ATOM 1777 O O . ALA A 1 226 ? 1.753 19.062 23.891 1 75.31 226 ALA A O 1
ATOM 1778 N N . ASP A 1 227 ? 2.232 17.5 22.547 1 58.5 227 ASP A N 1
ATOM 1779 C CA . ASP A 1 227 ? 1.654 18.359 21.5 1 58.5 227 ASP A CA 1
ATOM 1780 C C . ASP A 1 227 ? 0.198 17.984 21.234 1 58.5 227 ASP A C 1
ATOM 1782 O O . ASP A 1 227 ? -0.155 16.797 21.234 1 58.5 227 ASP A O 1
ATOM 1786 N N . MET B 1 1 ? -19.234 -27.688 12.398 1 42.53 1 MET B N 1
ATOM 1787 C CA . MET B 1 1 ? -18.172 -26.906 11.742 1 42.53 1 MET B CA 1
ATOM 1788 C C . MET B 1 1 ? -18.766 -25.906 10.758 1 42.53 1 MET B C 1
ATOM 1790 O O . MET B 1 1 ? -19.5 -26.297 9.836 1 42.53 1 MET B O 1
ATOM 1794 N N . ASP B 1 2 ? -19.062 -24.719 11.18 1 56.34 2 ASP B N 1
ATOM 1795 C CA . ASP B 1 2 ? -19.844 -23.766 10.398 1 56.34 2 ASP B CA 1
ATOM 1796 C C . ASP B 1 2 ? -19.312 -23.656 8.977 1 56.34 2 ASP B C 1
ATOM 1798 O O . ASP B 1 2 ? -18.109 -23.656 8.75 1 56.34 2 ASP B O 1
ATOM 1802 N N . ARG B 1 3 ? -20.062 -24.266 8.109 1 64.69 3 ARG B N 1
ATOM 1803 C CA . ARG B 1 3 ? -19.734 -24.406 6.695 1 64.69 3 ARG B CA 1
ATOM 1804 C C . ARG B 1 3 ? -19.672 -23.047 6.008 1 64.69 3 ARG B C 1
ATOM 1806 O O . ARG B 1 3 ? -20.438 -22.141 6.348 1 64.69 3 ARG B O 1
ATOM 1813 N N . ILE B 1 4 ? -18.578 -22.766 5.383 1 74.62 4 ILE B N 1
ATOM 1814 C CA . ILE B 1 4 ? -18.453 -21.578 4.559 1 74.62 4 ILE B CA 1
ATOM 1815 C C . ILE B 1 4 ? -19.469 -21.625 3.414 1 74.62 4 ILE B C 1
ATOM 1817 O O . ILE B 1 4 ? -19.484 -22.594 2.641 1 74.62 4 ILE B O 1
ATOM 1821 N N . PRO B 1 5 ? -20.391 -20.703 3.465 1 74.5 5 PRO B N 1
ATOM 1822 C CA . PRO B 1 5 ? -21.375 -20.703 2.381 1 74.5 5 PRO B CA 1
ATOM 1823 C C . PRO B 1 5 ? -20.734 -20.703 0.997 1 74.5 5 PRO B C 1
ATOM 1825 O O . PRO B 1 5 ? -19.688 -20.062 0.794 1 74.5 5 PRO B O 1
ATOM 1828 N N . ASP B 1 6 ? -21.359 -21.422 0.124 1 78.88 6 ASP B N 1
ATOM 1829 C CA . ASP B 1 6 ? -20.922 -21.5 -1.264 1 78.88 6 ASP B CA 1
ATOM 1830 C C . ASP B 1 6 ? -20.812 -20.109 -1.882 1 78.88 6 ASP B C 1
ATOM 1832 O O . ASP B 1 6 ? -19.953 -19.859 -2.723 1 78.88 6 ASP B O 1
ATOM 1836 N N . LEU B 1 7 ? -21.625 -19.281 -1.32 1 81.5 7 LEU B N 1
ATOM 1837 C CA . LEU B 1 7 ? -21.688 -17.922 -1.869 1 81.5 7 LEU B CA 1
ATOM 1838 C C . LEU B 1 7 ? -20.391 -17.172 -1.614 1 81.5 7 LEU B C 1
ATOM 1840 O O . LEU B 1 7 ? -19.984 -16.344 -2.428 1 81.5 7 LEU B O 1
ATOM 1844 N N . PHE B 1 8 ? -19.75 -17.562 -0.554 1 87.94 8 PHE B N 1
ATOM 1845 C CA . PHE B 1 8 ? -18.484 -16.922 -0.25 1 87.94 8 PHE B CA 1
ATOM 1846 C C . PHE B 1 8 ? -17.453 -17.203 -1.345 1 87.94 8 PHE B C 1
ATOM 1848 O O . PHE B 1 8 ? -16.812 -16.281 -1.842 1 87.94 8 PHE B O 1
ATOM 1855 N N . TRP B 1 9 ? -17.422 -18.391 -1.823 1 86.25 9 TRP B N 1
ATOM 1856 C CA . TRP B 1 9 ? -16.422 -18.828 -2.799 1 86.25 9 TRP B CA 1
ATOM 1857 C C . TRP B 1 9 ? -16.703 -18.219 -4.168 1 86.25 9 TRP B C 1
ATOM 1859 O O . TRP B 1 9 ? -15.781 -18.031 -4.965 1 86.25 9 TRP B O 1
ATOM 1869 N N . LYS B 1 10 ? -17.891 -17.859 -4.34 1 85.88 10 LYS B N 1
ATOM 1870 C CA . LYS B 1 10 ? -18.281 -17.297 -5.625 1 85.88 10 LYS B CA 1
ATOM 1871 C C . LYS B 1 10 ? -18.047 -15.789 -5.652 1 85.88 10 LYS B C 1
ATOM 1873 O O . LYS B 1 10 ? -17.719 -15.227 -6.695 1 85.88 10 LYS B O 1
ATOM 1878 N N . ASN B 1 11 ? -18.141 -15.195 -4.5 1 87.62 11 ASN B N 1
ATOM 1879 C CA . ASN B 1 11 ? -18.203 -13.734 -4.496 1 87.62 11 ASN B CA 1
ATOM 1880 C C . ASN B 1 11 ? -16.906 -13.117 -4.012 1 87.62 11 ASN B C 1
ATOM 1882 O O . ASN B 1 11 ? -16.625 -11.945 -4.27 1 87.62 11 ASN B O 1
ATOM 1886 N N . ALA B 1 12 ? -16.109 -13.867 -3.328 1 93.31 12 ALA B N 1
ATOM 1887 C CA . ALA B 1 12 ? -14.859 -13.312 -2.807 1 93.31 12 ALA B CA 1
ATOM 1888 C C . ALA B 1 12 ? -13.914 -12.938 -3.939 1 93.31 12 ALA B C 1
ATOM 1890 O O . ALA B 1 12 ? -13.617 -13.758 -4.809 1 93.31 12 ALA B O 1
ATOM 1891 N N . PRO B 1 13 ? -13.406 -11.742 -3.906 1 94.75 13 PRO B N 1
ATOM 1892 C CA . PRO B 1 13 ? -12.516 -11.266 -4.973 1 94.75 13 PRO B CA 1
ATOM 1893 C C . PRO B 1 13 ? -11.352 -12.219 -5.23 1 94.75 13 PRO B C 1
ATOM 1895 O O . PRO B 1 13 ? -10.953 -12.414 -6.379 1 94.75 13 PRO B O 1
ATOM 1898 N N . LEU B 1 14 ? -10.82 -12.844 -4.242 1 95.81 14 LEU B N 1
ATOM 1899 C CA . LEU B 1 14 ? -9.672 -13.734 -4.363 1 95.81 14 LEU B CA 1
ATOM 1900 C C . LEU B 1 14 ? -10 -14.914 -5.273 1 95.81 14 LEU B C 1
ATOM 1902 O O . LEU B 1 14 ? -9.109 -15.469 -5.918 1 95.81 14 LEU B O 1
ATOM 1906 N N . PHE B 1 15 ? -11.281 -15.242 -5.391 1 95.06 15 PHE B N 1
ATOM 1907 C CA . PHE B 1 15 ? -11.648 -16.453 -6.125 1 95.06 15 PHE B CA 1
ATOM 1908 C C . PHE B 1 15 ? -12.469 -16.094 -7.363 1 95.06 15 PHE B C 1
ATOM 1910 O O . PHE B 1 15 ? -13.117 -16.969 -7.949 1 95.06 15 PHE B O 1
ATOM 1917 N N . HIS B 1 16 ? -12.398 -14.875 -7.668 1 92.75 16 HIS B N 1
ATOM 1918 C CA . HIS B 1 16 ? -13.125 -14.414 -8.844 1 92.75 16 HIS B CA 1
ATOM 1919 C C . HIS B 1 16 ? -12.68 -15.156 -10.102 1 92.75 16 HIS B C 1
ATOM 1921 O O . HIS B 1 16 ? -11.492 -15.398 -10.289 1 92.75 16 HIS B O 1
ATOM 1927 N N . GLY B 1 17 ? -13.68 -15.594 -10.906 1 91.12 17 GLY B N 1
ATOM 1928 C CA . GLY B 1 17 ? -13.391 -16.156 -12.219 1 91.12 17 GLY B CA 1
ATOM 1929 C C . GLY B 1 17 ? -13.172 -17.656 -12.188 1 91.12 17 GLY B C 1
ATOM 1930 O O . GLY B 1 17 ? -13.055 -18.297 -13.242 1 91.12 17 GLY B O 1
ATOM 1931 N N . LEU B 1 18 ? -13.047 -18.266 -11.039 1 91.56 18 LEU B N 1
ATOM 1932 C CA . LEU B 1 18 ? -12.891 -19.703 -10.945 1 91.56 18 LEU B CA 1
ATOM 1933 C C . LEU B 1 18 ? -14.18 -20.422 -11.344 1 91.56 18 LEU B C 1
ATOM 1935 O O . LEU B 1 18 ? -15.273 -19.953 -11.031 1 91.56 18 LEU B O 1
ATOM 1939 N N . ASN B 1 19 ? -13.977 -21.484 -12.008 1 91.25 19 ASN B N 1
ATOM 1940 C CA . ASN B 1 19 ? -15.156 -22.297 -12.305 1 91.25 19 ASN B CA 1
ATOM 1941 C C . ASN B 1 19 ? -15.625 -23.078 -11.078 1 91.25 19 ASN B C 1
ATOM 1943 O O . ASN B 1 19 ? -14.945 -23.094 -10.047 1 91.25 19 ASN B O 1
ATOM 1947 N N . SER B 1 20 ? -16.797 -23.656 -11.242 1 89.75 20 SER B N 1
ATOM 1948 C CA . SER B 1 20 ? -17.438 -24.328 -10.109 1 89.75 20 SER B CA 1
ATOM 1949 C C . SER B 1 20 ? -16.578 -25.5 -9.617 1 89.75 20 SER B C 1
ATOM 1951 O O . SER B 1 20 ? -16.469 -25.719 -8.406 1 89.75 20 SER B O 1
ATOM 1953 N N . GLU B 1 21 ? -16.016 -26.172 -10.453 1 91.12 21 GLU B N 1
ATOM 1954 C CA . GLU B 1 21 ? -15.195 -27.312 -10.078 1 91.12 21 GLU B CA 1
ATOM 1955 C C . GLU B 1 21 ? -13.969 -26.875 -9.281 1 91.12 21 GLU B C 1
ATOM 1957 O O . GLU B 1 21 ? -13.664 -27.453 -8.234 1 91.12 21 GLU B O 1
ATOM 1962 N N . ASP B 1 22 ? -13.312 -25.875 -9.742 1 90.81 22 ASP B N 1
ATOM 1963 C CA . ASP B 1 22 ? -12.125 -25.375 -9.07 1 90.81 22 ASP B CA 1
ATOM 1964 C C . ASP B 1 22 ? -12.469 -24.797 -7.695 1 90.81 22 ASP B C 1
ATOM 1966 O O . ASP B 1 22 ? -11.727 -25 -6.73 1 90.81 22 ASP B O 1
ATOM 1970 N N . ARG B 1 23 ? -13.578 -24.156 -7.672 1 90.38 23 ARG B N 1
ATOM 1971 C CA . ARG B 1 23 ? -14.016 -23.578 -6.398 1 90.38 23 ARG B CA 1
ATOM 1972 C C . ARG B 1 23 ? -14.258 -24.672 -5.363 1 90.38 23 ARG B C 1
ATOM 1974 O O . ARG B 1 23 ? -13.852 -24.531 -4.207 1 90.38 23 ARG B O 1
ATOM 1981 N N . THR B 1 24 ? -14.898 -25.672 -5.852 1 88.31 24 THR B N 1
ATOM 1982 C CA . THR B 1 24 ? -15.18 -26.797 -4.965 1 88.31 24 THR B CA 1
ATOM 1983 C C . THR B 1 24 ? -13.883 -27.469 -4.52 1 88.31 24 THR B C 1
ATOM 1985 O O . THR B 1 24 ? -13.719 -27.797 -3.342 1 88.31 24 THR B O 1
ATOM 1988 N N . ARG B 1 25 ? -13.031 -27.641 -5.387 1 90.12 25 ARG B N 1
ATOM 1989 C CA . ARG B 1 25 ? -11.742 -28.266 -5.074 1 90.12 25 ARG B CA 1
ATOM 1990 C C . ARG B 1 25 ? -10.953 -27.406 -4.086 1 90.12 25 ARG B C 1
ATOM 1992 O O . ARG B 1 25 ? -10.391 -27.922 -3.121 1 90.12 25 ARG B O 1
ATOM 1999 N N . LEU B 1 26 ? -11 -26.188 -4.34 1 90.19 26 LEU B N 1
ATOM 2000 C CA . LEU B 1 26 ? -10.281 -25.25 -3.477 1 90.19 26 LEU B CA 1
ATOM 2001 C C . LEU B 1 26 ? -10.828 -25.297 -2.055 1 90.19 26 LEU B C 1
ATOM 2003 O O . LEU B 1 26 ? -10.062 -25.25 -1.088 1 90.19 26 LEU B O 1
ATOM 2007 N N . ALA B 1 27 ? -12.062 -25.422 -1.958 1 88.12 27 ALA B N 1
ATOM 2008 C CA . ALA B 1 27 ? -12.719 -25.406 -0.655 1 88.12 27 ALA B CA 1
ATOM 2009 C C . ALA B 1 27 ? -12.422 -26.688 0.117 1 88.12 27 ALA B C 1
ATOM 2011 O O . ALA B 1 27 ? -12.406 -26.688 1.35 1 88.12 27 ALA B O 1
ATOM 2012 N N . ARG B 1 28 ? -12.039 -27.703 -0.617 1 88.38 28 ARG B N 1
ATOM 2013 C CA . ARG B 1 28 ? -11.898 -29.016 0.014 1 88.38 28 ARG B CA 1
ATOM 2014 C C . ARG B 1 28 ? -10.43 -29.391 0.159 1 88.38 28 ARG B C 1
ATOM 2016 O O . ARG B 1 28 ? -10.062 -30.125 1.076 1 88.38 28 ARG B O 1
ATOM 2023 N N . GLU B 1 29 ? -9.648 -28.891 -0.639 1 91 29 GLU B N 1
ATOM 2024 C CA . GLU B 1 29 ? -8.266 -29.344 -0.736 1 91 29 GLU B CA 1
ATOM 2025 C C . GLU B 1 29 ? -7.398 -28.703 0.337 1 91 29 GLU B C 1
ATOM 2027 O O . GLU B 1 29 ? -6.336 -29.219 0.683 1 91 29 GLU B O 1
ATOM 2032 N N . TYR B 1 30 ? -7.797 -27.625 0.816 1 91.5 30 TYR B N 1
ATOM 2033 C CA . TYR B 1 30 ? -6.949 -26.906 1.759 1 91.5 30 TYR B CA 1
ATOM 2034 C C . TYR B 1 30 ? -7.566 -26.906 3.152 1 91.5 30 TYR B C 1
ATOM 2036 O O . TYR B 1 30 ? -8.773 -27.109 3.305 1 91.5 30 TYR B O 1
ATOM 2044 N N . ARG B 1 31 ? -6.703 -26.688 4.18 1 89.81 31 ARG B N 1
ATOM 2045 C CA . ARG B 1 31 ? -7.113 -26.75 5.582 1 89.81 31 ARG B CA 1
ATOM 2046 C C . ARG B 1 31 ? -7.656 -25.391 6.051 1 89.81 31 ARG B C 1
ATOM 2048 O O . ARG B 1 31 ? -7.078 -24.766 6.938 1 89.81 31 ARG B O 1
ATOM 2055 N N . TRP B 1 32 ? -8.836 -25.156 5.527 1 94.38 32 TRP B N 1
ATOM 2056 C CA . TRP B 1 32 ? -9.477 -23.906 5.938 1 94.38 32 TRP B CA 1
ATOM 2057 C C . TRP B 1 32 ? -10.008 -24.016 7.363 1 94.38 32 TRP B C 1
ATOM 2059 O O . TRP B 1 32 ? -10.531 -25.062 7.766 1 94.38 32 TRP B O 1
ATOM 2069 N N . THR B 1 33 ? -9.875 -23 8.141 1 94.94 33 THR B N 1
ATOM 2070 C CA . THR B 1 33 ? -10.461 -22.891 9.469 1 94.94 33 THR B CA 1
ATOM 2071 C C . THR B 1 33 ? -11.383 -21.672 9.555 1 94.94 33 THR B C 1
ATOM 2073 O O . THR B 1 33 ? -11.023 -20.578 9.102 1 94.94 33 THR B O 1
ATOM 2076 N N . LEU B 1 34 ? -12.555 -21.875 10.055 1 95.06 34 LEU B N 1
ATOM 2077 C CA . LEU B 1 34 ? -13.5 -20.797 10.281 1 95.06 34 LEU B CA 1
ATOM 2078 C C . LEU B 1 34 ? -13.578 -20.438 11.758 1 95.06 34 LEU B C 1
ATOM 2080 O O . LEU B 1 34 ? -13.828 -21.312 12.594 1 95.06 34 LEU B O 1
ATOM 2084 N N . SER B 1 35 ? -13.297 -19.219 12.062 1 96.12 35 SER B N 1
ATOM 2085 C CA . SER B 1 35 ? -13.383 -18.719 13.43 1 96.12 35 SER B CA 1
ATOM 2086 C C . SER B 1 35 ? -14.391 -17.562 13.539 1 96.12 35 SER B C 1
ATOM 2088 O O . SER B 1 35 ? -14.508 -16.75 12.625 1 96.12 35 SER B O 1
ATOM 2090 N N . SER B 1 36 ? -15.07 -17.453 14.617 1 96 36 SER B N 1
ATOM 2091 C CA . SER B 1 36 ? -16.062 -16.406 14.828 1 96 36 SER B CA 1
ATOM 2092 C C . SER B 1 36 ? -15.609 -15.43 15.906 1 96 36 SER B C 1
ATOM 2094 O O . SER B 1 36 ? -15.008 -15.828 16.906 1 96 36 SER B O 1
ATOM 2096 N N . TYR B 1 37 ? -15.953 -14.211 15.641 1 97.19 37 TYR B N 1
ATOM 2097 C CA . TYR B 1 37 ? -15.609 -13.125 16.562 1 97.19 37 TYR B CA 1
ATOM 2098 C C . TYR B 1 37 ? -16.812 -12.25 16.859 1 97.19 37 TYR B C 1
ATOM 2100 O O . TYR B 1 37 ? -17.656 -12.031 15.984 1 97.19 37 TYR B O 1
ATOM 2108 N N . LEU B 1 38 ? -16.844 -11.719 18.047 1 97.38 38 LEU B N 1
ATOM 2109 C CA . LEU B 1 38 ? -17.953 -10.883 18.5 1 97.38 38 LEU B CA 1
ATOM 2110 C C . LEU B 1 38 ? -17.609 -9.406 18.344 1 97.38 38 LEU B C 1
ATOM 2112 O O . LEU B 1 38 ? -16.438 -9.031 18.359 1 97.38 38 LEU B O 1
ATOM 2116 N N . PRO B 1 39 ? -18.688 -8.625 18.203 1 97.06 39 PRO B N 1
ATOM 2117 C CA . PRO B 1 39 ? -18.453 -7.184 18.109 1 97.06 39 PRO B CA 1
ATOM 2118 C C . PRO B 1 39 ? -17.656 -6.637 19.281 1 97.06 39 PRO B C 1
ATOM 2120 O O . PRO B 1 39 ? -17.875 -7.047 20.422 1 97.06 39 PRO B O 1
ATOM 2123 N N . GLY B 1 40 ? -16.703 -5.785 18.969 1 95.44 40 GLY B N 1
ATOM 2124 C CA . GLY B 1 40 ? -15.898 -5.16 20 1 95.44 40 GLY B CA 1
ATOM 2125 C C . GLY B 1 40 ? -14.562 -5.848 20.234 1 95.44 40 GLY B C 1
ATOM 2126 O O . GLY B 1 40 ? -13.617 -5.234 20.719 1 95.44 40 GLY B O 1
ATOM 2127 N N . GLN B 1 41 ? -14.445 -7.066 19.797 1 96.56 41 GLN B N 1
ATOM 2128 C CA . GLN B 1 41 ? -13.195 -7.809 19.922 1 96.56 41 GLN B CA 1
ATOM 2129 C C . GLN B 1 41 ? -12.172 -7.336 18.891 1 96.56 41 GLN B C 1
ATOM 2131 O O . GLN B 1 41 ? -12.539 -6.824 17.828 1 96.56 41 GLN B O 1
ATOM 2136 N N . TYR B 1 42 ? -10.969 -7.496 19.312 1 96.38 42 TYR B N 1
ATOM 2137 C CA . TYR B 1 42 ? -9.883 -7.281 18.359 1 96.38 42 TYR B CA 1
ATOM 2138 C C . TYR B 1 42 ? -9.375 -8.609 17.797 1 96.38 42 TYR B C 1
ATOM 2140 O O . TYR B 1 42 ? -8.969 -9.492 18.562 1 96.38 42 TYR B O 1
ATOM 2148 N N . LEU B 1 43 ? -9.484 -8.711 16.547 1 97.06 43 LEU B N 1
ATOM 2149 C CA . LEU B 1 43 ? -8.906 -9.875 15.891 1 97.06 43 LEU B CA 1
ATOM 2150 C C . LEU B 1 43 ? -7.387 -9.867 16 1 97.06 43 LEU B C 1
ATOM 2152 O O . LEU B 1 43 ? -6.762 -10.914 16.141 1 97.06 43 LEU B O 1
ATOM 2156 N N . ALA B 1 44 ? -6.812 -8.711 15.875 1 96.31 44 ALA B N 1
ATOM 2157 C CA . ALA B 1 44 ? -5.371 -8.492 15.969 1 96.31 44 ALA B CA 1
ATOM 2158 C C . ALA B 1 44 ? -5.059 -7.062 16.391 1 96.31 44 ALA B C 1
ATOM 2160 O O . ALA B 1 44 ? -5.824 -6.141 16.109 1 96.31 44 ALA B O 1
ATOM 2161 N N . THR B 1 45 ? -3.941 -6.953 17.078 1 93.06 45 THR B N 1
ATOM 2162 C CA . THR B 1 45 ? -3.414 -5.633 17.391 1 93.06 45 THR B CA 1
ATOM 2163 C C . THR B 1 45 ? -2.262 -5.27 16.453 1 93.06 45 THR B C 1
ATOM 2165 O O . THR B 1 45 ? -1.685 -6.145 15.812 1 93.06 45 THR B O 1
ATOM 2168 N N . MET B 1 46 ? -2.039 -3.992 16.375 1 90.19 46 MET B N 1
ATOM 2169 C CA . MET B 1 46 ? -0.917 -3.529 15.555 1 90.19 46 MET B CA 1
ATOM 2170 C C . MET B 1 46 ? 0.393 -4.148 16.031 1 90.19 46 MET B C 1
ATOM 2172 O O . MET B 1 46 ? 0.682 -4.156 17.234 1 90.19 46 MET B O 1
ATOM 2176 N N . GLY B 1 47 ? 1.129 -4.762 15.047 1 90.38 47 GLY B N 1
ATOM 2177 C CA . GLY B 1 47 ? 2.406 -5.367 15.391 1 90.38 47 GLY B CA 1
ATOM 2178 C C . GLY B 1 47 ? 2.311 -6.859 15.648 1 90.38 47 GLY B C 1
ATOM 2179 O O . GLY B 1 47 ? 3.328 -7.551 15.703 1 90.38 47 GLY B O 1
ATOM 2180 N N . ASP B 1 48 ? 1.115 -7.398 15.852 1 94.06 48 ASP B N 1
ATOM 2181 C CA . ASP B 1 48 ? 0.959 -8.844 16.016 1 94.06 48 ASP B CA 1
ATOM 2182 C C . ASP B 1 48 ? 1.478 -9.586 14.781 1 94.06 48 ASP B C 1
ATOM 2184 O O . ASP B 1 48 ? 1.344 -9.109 13.656 1 94.06 48 ASP B O 1
ATOM 2188 N N . PRO B 1 49 ? 2.047 -10.766 14.984 1 95.25 49 PRO B N 1
ATOM 2189 C CA . PRO B 1 49 ? 2.512 -11.547 13.836 1 95.25 49 PRO B CA 1
ATOM 2190 C C . PRO B 1 49 ? 1.364 -12.062 12.969 1 95.25 49 PRO B C 1
ATOM 2192 O O . PRO B 1 49 ? 0.282 -12.359 13.484 1 95.25 49 PRO B O 1
ATOM 2195 N N . ILE B 1 50 ? 1.53 -12.117 11.703 1 97.06 50 ILE B N 1
ATOM 2196 C CA . ILE B 1 50 ? 0.603 -12.711 10.75 1 97.06 50 ILE B CA 1
ATOM 2197 C C . ILE B 1 50 ? 1.125 -14.078 10.305 1 97.06 50 ILE B C 1
ATOM 2199 O O . ILE B 1 50 ? 2.215 -14.172 9.734 1 97.06 50 ILE B O 1
ATOM 2203 N N . GLU B 1 51 ? 0.309 -15.109 10.492 1 96.69 51 GLU B N 1
ATOM 2204 C CA . GLU B 1 51 ? 0.769 -16.453 10.164 1 96.69 51 GLU B CA 1
ATOM 2205 C C . GLU B 1 51 ? -0.167 -17.125 9.172 1 96.69 51 GLU B C 1
ATOM 2207 O O . GLU B 1 51 ? 0.147 -18.203 8.641 1 96.69 51 GLU B O 1
ATOM 2212 N N . LYS B 1 52 ? -1.244 -16.469 8.984 1 97.56 52 LYS B N 1
ATOM 2213 C CA . LYS B 1 52 ? -2.273 -17.078 8.141 1 97.56 52 LYS B CA 1
ATOM 2214 C C . LYS B 1 52 ? -2.842 -16.047 7.16 1 97.56 52 LYS B C 1
ATOM 2216 O O . LYS B 1 52 ? -2.809 -14.852 7.418 1 97.56 52 LYS B O 1
ATOM 2221 N N . LEU B 1 53 ? -3.223 -16.594 6.023 1 97.88 53 LEU B N 1
ATOM 2222 C CA . LEU B 1 53 ? -4.117 -15.828 5.168 1 97.88 53 LEU B CA 1
ATOM 2223 C C . LEU B 1 53 ? -5.496 -15.695 5.805 1 97.88 53 LEU B C 1
ATOM 2225 O O . LEU B 1 53 ? -6.078 -16.688 6.25 1 97.88 53 LEU B O 1
ATOM 2229 N N . LEU B 1 54 ? -6.031 -14.516 5.891 1 98.06 54 LEU B N 1
ATOM 2230 C CA . LEU B 1 54 ? -7.305 -14.242 6.551 1 98.06 54 LEU B CA 1
ATOM 2231 C C . LEU B 1 54 ? -8.297 -13.609 5.586 1 98.06 54 LEU B C 1
ATOM 2233 O O . LEU B 1 54 ? -7.992 -12.594 4.953 1 98.06 54 LEU B O 1
ATOM 2237 N N . LEU B 1 55 ? -9.438 -14.18 5.484 1 97.44 55 LEU B N 1
ATOM 2238 C CA . LEU B 1 55 ? -10.539 -13.68 4.668 1 97.44 55 LEU B CA 1
ATOM 2239 C C . LEU B 1 55 ? -11.797 -13.492 5.504 1 97.44 55 LEU B C 1
ATOM 2241 O O . LEU B 1 55 ? -12.125 -14.344 6.34 1 97.44 55 LEU B O 1
ATOM 2245 N N . ILE B 1 56 ? -12.469 -12.414 5.281 1 97.12 56 ILE B N 1
ATOM 2246 C CA . ILE B 1 56 ? -13.734 -12.203 5.969 1 97.12 56 ILE B CA 1
ATOM 2247 C C . ILE B 1 56 ? -14.836 -13.016 5.293 1 97.12 56 ILE B C 1
ATOM 2249 O O . ILE B 1 56 ? -15.234 -12.719 4.164 1 97.12 56 ILE B O 1
ATOM 2253 N N . ALA B 1 57 ? -15.289 -13.961 5.984 1 95.38 57 ALA B N 1
ATOM 2254 C CA . ALA B 1 57 ? -16.391 -14.758 5.457 1 95.38 57 ALA B CA 1
ATOM 2255 C C . ALA B 1 57 ? -17.719 -14.023 5.613 1 95.38 57 ALA B C 1
ATOM 2257 O O . ALA B 1 57 ? -18.609 -14.125 4.75 1 95.38 57 ALA B O 1
ATOM 2258 N N . ARG B 1 58 ? -17.844 -13.359 6.648 1 94.44 58 ARG B N 1
ATOM 2259 C CA . ARG B 1 58 ? -19 -12.531 6.965 1 94.44 58 ARG B CA 1
ATOM 2260 C C . ARG B 1 58 ? -18.656 -11.484 8.016 1 94.44 58 ARG B C 1
ATOM 2262 O O . ARG B 1 58 ? -17.75 -11.688 8.828 1 94.44 58 ARG B O 1
ATOM 2269 N N . GLY B 1 59 ? -19.453 -10.383 7.922 1 95.12 59 GLY B N 1
ATOM 2270 C CA . GLY B 1 59 ? -19.281 -9.344 8.922 1 95.12 59 GLY B CA 1
ATOM 2271 C C . GLY B 1 59 ? -18.453 -8.172 8.43 1 95.12 59 GLY B C 1
ATOM 2272 O O . GLY B 1 59 ? -18.328 -7.957 7.227 1 95.12 59 GLY B O 1
ATOM 2273 N N . THR B 1 60 ? -18.047 -7.34 9.438 1 96.44 60 THR B N 1
ATOM 2274 C CA . THR B 1 60 ? -17.312 -6.117 9.133 1 96.44 60 THR B CA 1
ATOM 2275 C C . THR B 1 60 ? -16.203 -5.887 10.156 1 96.44 60 THR B C 1
ATOM 2277 O O . THR B 1 60 ? -16.422 -6.047 11.359 1 96.44 60 THR B O 1
ATOM 2280 N N . ILE B 1 61 ? -15.078 -5.57 9.648 1 97.25 61 ILE B N 1
ATOM 2281 C CA . ILE B 1 61 ? -13.922 -5.281 10.484 1 97.25 61 ILE B CA 1
ATOM 2282 C C . ILE B 1 61 ? -13.422 -3.865 10.203 1 97.25 61 ILE B C 1
ATOM 2284 O O . ILE B 1 61 ? -13.383 -3.434 9.047 1 97.25 61 ILE B O 1
ATOM 2288 N N . ALA B 1 62 ? -13.109 -3.154 11.242 1 95.75 62 ALA B N 1
ATOM 2289 C CA . ALA B 1 62 ? -12.438 -1.865 11.109 1 95.75 62 ALA B CA 1
ATOM 2290 C C . ALA B 1 62 ? -10.93 -2.02 11.266 1 95.75 62 ALA B C 1
ATOM 2292 O O . ALA B 1 62 ? -10.453 -2.523 12.281 1 95.75 62 ALA B O 1
ATOM 2293 N N . ALA B 1 63 ? -10.227 -1.723 10.203 1 96.25 63 ALA B N 1
ATOM 2294 C CA . ALA B 1 63 ? -8.773 -1.588 10.305 1 96.25 63 ALA B CA 1
ATOM 2295 C C . ALA B 1 63 ? -8.391 -0.208 10.828 1 96.25 63 ALA B C 1
ATOM 2297 O O . ALA B 1 63 ? -8.719 0.81 10.219 1 96.25 63 ALA B O 1
ATOM 2298 N N . GLU B 1 64 ? -7.633 -0.212 11.945 1 93.44 64 GLU B N 1
ATOM 2299 C CA . GLU B 1 64 ? -7.367 1.045 12.641 1 93.44 64 GLU B CA 1
ATOM 2300 C C . GLU B 1 64 ? -5.883 1.201 12.953 1 93.44 64 GLU B C 1
ATOM 2302 O O . GLU B 1 64 ? -5.184 0.212 13.172 1 93.44 64 GLU B O 1
ATOM 2307 N N . VAL B 1 65 ? -5.48 2.389 12.938 1 87.38 65 VAL B N 1
ATOM 2308 C CA . VAL B 1 65 ? -4.129 2.689 13.398 1 87.38 65 VAL B CA 1
ATOM 2309 C C . VAL B 1 65 ? -4.191 3.586 14.633 1 87.38 65 VAL B C 1
ATOM 2311 O O . VAL B 1 65 ? -5.152 4.34 14.812 1 87.38 65 VAL B O 1
ATOM 2314 N N . ILE B 1 66 ? -3.162 3.396 15.43 1 79.12 66 ILE B N 1
ATOM 2315 C CA . ILE B 1 66 ? -3.074 4.242 16.609 1 79.12 66 ILE B CA 1
ATOM 2316 C C . ILE B 1 66 ? -2.51 5.609 16.234 1 79.12 66 ILE B C 1
ATOM 2318 O O . ILE B 1 66 ? -1.43 5.699 15.648 1 79.12 66 ILE B O 1
ATOM 2322 N N . ALA B 1 67 ? -3.326 6.652 16.5 1 74.94 67 ALA B N 1
ATOM 2323 C CA . ALA B 1 67 ? -2.959 8.031 16.203 1 74.94 67 ALA B CA 1
ATOM 2324 C C . ALA B 1 67 ? -2.857 8.867 17.484 1 74.94 67 ALA B C 1
ATOM 2326 O O . ALA B 1 67 ? -3.252 8.414 18.562 1 74.94 67 ALA B O 1
ATOM 2327 N N . PRO B 1 68 ? -2.133 10.031 17.406 1 69.25 68 PRO B N 1
ATOM 2328 C CA . PRO B 1 68 ? -1.959 10.867 18.594 1 69.25 68 PRO B CA 1
ATOM 2329 C C . PRO B 1 68 ? -3.277 11.164 19.297 1 69.25 68 PRO B C 1
ATOM 2331 O O . PRO B 1 68 ? -3.316 11.234 20.531 1 69.25 68 PRO B O 1
ATOM 2334 N N . ARG B 1 69 ? -4.258 11.438 18.641 1 71.19 69 ARG B N 1
ATOM 2335 C CA . ARG B 1 69 ? -5.523 11.844 19.234 1 71.19 69 ARG B CA 1
ATOM 2336 C C . ARG B 1 69 ? -6.469 10.656 19.391 1 71.19 69 ARG B C 1
ATOM 2338 O O . ARG B 1 69 ? -7.68 10.836 19.516 1 71.19 69 ARG B O 1
ATOM 2345 N N . GLY B 1 70 ? -5.867 9.461 19.266 1 78.44 70 GLY B N 1
ATOM 2346 C CA . GLY B 1 70 ? -6.707 8.281 19.391 1 78.44 70 GLY B CA 1
ATOM 2347 C C . GLY B 1 70 ? -6.516 7.297 18.25 1 78.44 70 GLY B C 1
ATOM 2348 O O . GLY B 1 70 ? -5.387 7.012 17.844 1 78.44 70 GLY B O 1
ATOM 2349 N N . VAL B 1 71 ? -7.695 6.719 17.938 1 80.19 71 VAL B N 1
ATOM 2350 C CA . VAL B 1 71 ? -7.648 5.703 16.891 1 80.19 71 VAL B CA 1
ATOM 2351 C C . VAL B 1 71 ? -8.188 6.277 15.586 1 80.19 71 VAL B C 1
ATOM 2353 O O . VAL B 1 71 ? -9.164 7.031 15.586 1 80.19 71 VAL B O 1
ATOM 2356 N N . LEU B 1 72 ? -7.488 6.059 14.523 1 82.38 72 LEU B N 1
ATOM 2357 C CA . LEU B 1 72 ? -7.914 6.438 13.18 1 82.38 72 LEU B CA 1
ATOM 2358 C C . LEU B 1 72 ? -8.336 5.207 12.383 1 82.38 72 LEU B C 1
ATOM 2360 O O . LEU B 1 72 ? -7.562 4.258 12.234 1 82.38 72 LEU B O 1
ATOM 2364 N N . ILE B 1 73 ? -9.609 5.254 11.891 1 85.88 73 ILE B N 1
ATOM 2365 C CA . ILE B 1 73 ? -10.062 4.172 11.023 1 85.88 73 ILE B CA 1
ATOM 2366 C C . ILE B 1 73 ? -9.477 4.363 9.617 1 85.88 73 ILE B C 1
ATOM 2368 O O . ILE B 1 73 ? -9.766 5.359 8.953 1 85.88 73 ILE B O 1
ATOM 2372 N N . MET B 1 74 ? -8.664 3.42 9.211 1 89 74 MET B N 1
ATOM 2373 C CA . MET B 1 74 ? -8.062 3.445 7.883 1 89 74 MET B CA 1
ATOM 2374 C C . MET B 1 74 ? -9.055 2.955 6.828 1 89 74 MET B C 1
ATOM 2376 O O . MET B 1 74 ? -9.188 3.566 5.77 1 89 74 MET B O 1
ATOM 2380 N N . GLU B 1 75 ? -9.672 1.901 7.16 1 93.12 75 GLU B N 1
ATOM 2381 C CA . GLU B 1 75 ? -10.57 1.257 6.211 1 93.12 75 GLU B CA 1
ATOM 2382 C C . GLU B 1 75 ? -11.531 0.307 6.922 1 93.12 75 GLU B C 1
ATOM 2384 O O . GLU B 1 75 ? -11.172 -0.312 7.926 1 93.12 75 GLU B O 1
ATOM 2389 N N . ARG B 1 76 ? -12.75 0.208 6.426 1 94.19 76 ARG B N 1
ATOM 2390 C CA . ARG B 1 76 ? -13.703 -0.83 6.812 1 94.19 76 ARG B CA 1
ATOM 2391 C C . ARG B 1 76 ? -13.742 -1.948 5.777 1 94.19 76 ARG B C 1
ATOM 2393 O O . ARG B 1 76 ? -13.891 -1.688 4.582 1 94.19 76 ARG B O 1
ATOM 2400 N N . LEU B 1 77 ? -13.539 -3.127 6.219 1 95.44 77 LEU B N 1
ATOM 2401 C CA . LEU B 1 77 ? -13.5 -4.301 5.355 1 95.44 77 LEU B CA 1
ATOM 2402 C C . LEU B 1 77 ? -14.695 -5.207 5.617 1 95.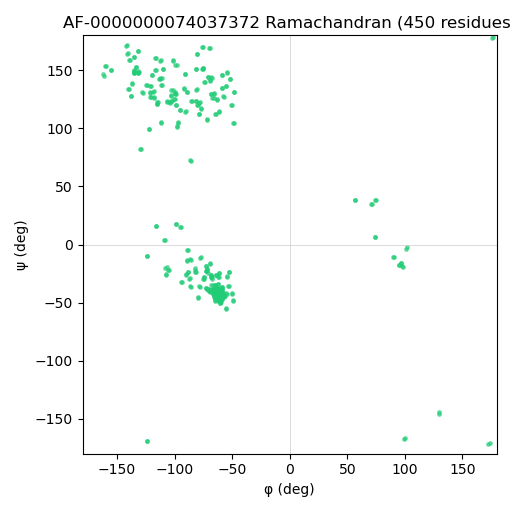44 77 LEU B C 1
ATOM 2404 O O . LEU B 1 77 ? -15.086 -5.418 6.766 1 95.44 77 LEU B O 1
ATOM 2408 N N . THR B 1 78 ? -15.266 -5.688 4.543 1 94.38 78 THR B N 1
ATOM 2409 C CA . THR B 1 78 ? -16.469 -6.504 4.648 1 94.38 78 THR B CA 1
ATOM 2410 C C . THR B 1 78 ? -16.266 -7.855 3.969 1 94.38 78 THR B C 1
ATOM 2412 O O . THR B 1 78 ? -15.133 -8.234 3.652 1 94.38 78 THR B O 1
ATOM 2415 N N . GLN B 1 79 ? -17.312 -8.57 3.797 1 93.62 79 GLN B N 1
ATOM 2416 C CA . GLN B 1 79 ? -17.281 -9.93 3.268 1 93.62 79 GLN B CA 1
ATOM 2417 C C . GLN B 1 79 ? -16.438 -10.008 2.002 1 93.62 79 GLN B C 1
ATOM 2419 O O . GLN B 1 79 ? -16.578 -9.18 1.104 1 93.62 79 GLN B O 1
ATOM 2424 N N . GLY B 1 80 ? -15.555 -11.008 2.01 1 93.62 80 GLY B N 1
ATOM 2425 C CA . GLY B 1 80 ? -14.727 -11.258 0.838 1 93.62 80 GLY B CA 1
ATOM 2426 C C . GLY B 1 80 ? -13.367 -10.586 0.912 1 93.62 80 GLY B C 1
ATOM 2427 O O . GLY B 1 80 ? -12.453 -10.953 0.178 1 93.62 80 GLY B O 1
ATOM 2428 N N . ALA B 1 81 ? -13.258 -9.633 1.783 1 94.94 81 ALA B N 1
ATOM 2429 C CA . ALA B 1 81 ? -12.023 -8.867 1.877 1 94.94 81 ALA B CA 1
ATOM 2430 C C . ALA B 1 81 ? -10.898 -9.711 2.48 1 94.94 81 ALA B C 1
ATOM 2432 O O . ALA B 1 81 ? -11.148 -10.57 3.334 1 94.94 81 ALA B O 1
ATOM 2433 N N . MET B 1 82 ? -9.727 -9.492 1.988 1 96.56 82 MET B N 1
ATOM 2434 C CA . MET B 1 82 ? -8.516 -10.078 2.547 1 96.56 82 MET B CA 1
ATOM 2435 C C . MET B 1 82 ? -7.887 -9.141 3.578 1 96.56 82 MET B C 1
ATOM 2437 O O . MET B 1 82 ? -7.797 -7.934 3.357 1 96.56 82 MET B O 1
ATOM 2441 N N . LEU B 1 83 ? -7.504 -9.703 4.691 1 96.25 83 LEU B N 1
ATOM 2442 C CA . LEU B 1 83 ? -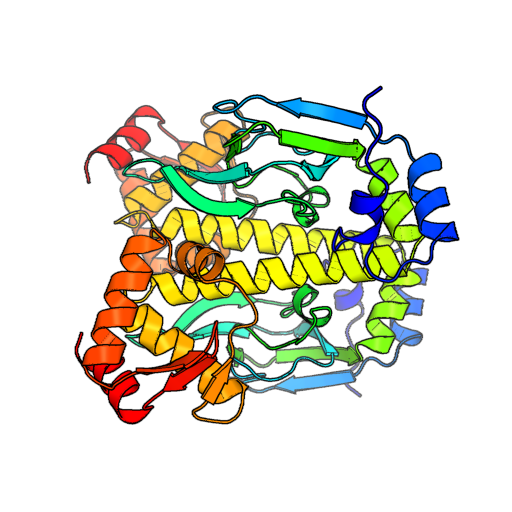6.887 -8.906 5.75 1 96.25 83 LEU B CA 1
ATOM 2443 C C . LEU B 1 83 ? -5.367 -9 5.684 1 96.25 83 LEU B C 1
ATOM 2445 O O . LEU B 1 83 ? -4.785 -10.016 6.086 1 96.25 83 LEU B O 1
ATOM 2449 N N . ALA B 1 84 ? -4.719 -7.973 5.207 1 92.44 84 ALA B N 1
ATOM 2450 C CA . ALA B 1 84 ? -3.268 -7.828 5.145 1 92.44 84 ALA B CA 1
ATOM 2451 C C . ALA B 1 84 ? -2.633 -8.977 4.367 1 92.44 84 ALA B C 1
ATOM 2453 O O . ALA B 1 84 ? -1.58 -9.492 4.758 1 92.44 84 ALA B O 1
ATOM 2454 N N . GLY B 1 85 ? -3.234 -9.422 3.326 1 93.19 85 GLY B N 1
ATOM 2455 C CA . GLY B 1 85 ? -2.824 -10.594 2.562 1 93.19 85 GLY B CA 1
ATOM 2456 C C . GLY B 1 85 ? -1.388 -10.516 2.08 1 93.19 85 GLY B C 1
ATOM 2457 O O . GLY B 1 85 ? -0.555 -11.344 2.465 1 93.19 85 GLY B O 1
ATOM 2458 N N . PRO B 1 86 ? -1.12 -9.414 1.365 1 94 86 PRO B N 1
ATOM 2459 C CA . PRO B 1 86 ? 0.243 -9.32 0.837 1 94 86 PRO B CA 1
ATOM 2460 C C . PRO B 1 86 ? 1.298 -9.234 1.938 1 94 86 PRO B C 1
ATOM 2462 O O . PRO B 1 86 ? 2.43 -9.688 1.749 1 94 86 PRO B O 1
ATOM 2465 N N . VAL B 1 87 ? 0.961 -8.758 3.051 1 97.06 87 VAL B N 1
ATOM 2466 C CA . VAL B 1 87 ? 1.9 -8.586 4.156 1 97.06 87 VAL B CA 1
ATOM 2467 C C . VAL B 1 87 ? 2.326 -9.953 4.691 1 97.06 87 VAL B C 1
ATOM 2469 O O . VAL B 1 87 ? 3.418 -10.094 5.242 1 97.06 87 VAL B O 1
ATOM 2472 N N . LEU B 1 88 ? 1.498 -10.945 4.531 1 97.38 88 LEU B N 1
ATOM 2473 C CA . LEU B 1 88 ? 1.77 -12.312 4.98 1 97.38 88 LEU B CA 1
ATOM 2474 C C . LEU B 1 88 ? 3.109 -12.797 4.441 1 97.38 88 LEU B C 1
ATOM 2476 O O . LEU B 1 88 ? 3.766 -13.641 5.07 1 97.38 88 LEU B O 1
ATOM 2480 N N . PHE B 1 89 ? 3.57 -12.242 3.381 1 95.62 89 PHE B N 1
ATOM 2481 C CA . PHE B 1 89 ? 4.719 -12.805 2.682 1 95.62 89 PHE B CA 1
ATOM 2482 C C . PHE B 1 89 ? 5.953 -11.93 2.871 1 95.62 89 PHE B C 1
ATOM 2484 O O . PHE B 1 89 ? 6.992 -12.164 2.252 1 95.62 89 PHE B O 1
ATOM 2491 N N . THR B 1 90 ? 5.84 -10.906 3.648 1 95.88 90 THR B N 1
ATOM 2492 C CA . THR B 1 90 ? 6.988 -10.062 3.953 1 95.88 90 THR B CA 1
ATOM 2493 C C . THR B 1 90 ? 7.984 -10.805 4.84 1 95.88 90 THR B C 1
ATOM 2495 O O . THR B 1 90 ? 7.719 -11.922 5.277 1 95.88 90 THR B O 1
ATOM 2498 N N . ALA B 1 91 ? 9.164 -10.234 5 1 91.5 91 ALA B N 1
ATOM 2499 C CA . ALA B 1 91 ? 10.219 -10.852 5.797 1 91.5 91 ALA B CA 1
ATOM 2500 C C . ALA B 1 91 ? 9.797 -10.977 7.262 1 91.5 91 ALA B C 1
ATOM 2502 O O . ALA B 1 91 ? 10.156 -11.938 7.938 1 91.5 91 ALA B O 1
ATOM 2503 N N . ASP B 1 92 ? 9.117 -10.031 7.789 1 92.12 92 ASP B N 1
ATOM 2504 C CA . ASP B 1 92 ? 8.562 -9.984 9.141 1 92.12 92 ASP B CA 1
ATOM 2505 C C . ASP B 1 92 ? 7.082 -9.609 9.117 1 92.12 92 ASP B C 1
ATOM 2507 O O . ASP B 1 92 ? 6.723 -8.461 9.391 1 92.12 92 ASP B O 1
ATOM 2511 N N . PRO B 1 93 ? 6.273 -10.617 8.859 1 96.19 93 PRO B N 1
ATOM 2512 C CA . PRO B 1 93 ? 4.852 -10.328 8.664 1 96.19 93 PRO B CA 1
ATOM 2513 C C . PRO B 1 93 ? 4.141 -9.945 9.953 1 96.19 93 PRO B C 1
ATOM 2515 O O . PRO B 1 93 ? 3.91 -10.797 10.812 1 96.19 93 PRO B O 1
ATOM 2518 N N . ARG B 1 94 ? 3.824 -8.695 10.047 1 94.69 94 ARG B N 1
ATOM 2519 C CA . ARG B 1 94 ? 3.09 -8.156 11.188 1 94.69 94 ARG B CA 1
ATOM 2520 C C . ARG B 1 94 ? 1.978 -7.219 10.727 1 94.69 94 ARG B C 1
ATOM 2522 O O . ARG B 1 94 ? 2.123 -6.516 9.727 1 94.69 94 ARG B O 1
ATOM 2529 N N . PHE B 1 95 ? 0.927 -7.23 11.516 1 95.69 95 PHE B N 1
ATOM 2530 C CA . PHE B 1 95 ? -0.192 -6.363 11.156 1 95.69 95 PHE B CA 1
ATOM 2531 C C . PHE B 1 95 ? 0.198 -4.895 11.289 1 95.69 95 PHE B C 1
ATOM 2533 O O . PHE B 1 95 ? 0.65 -4.461 12.352 1 95.69 95 PHE B O 1
ATOM 2540 N N . PRO B 1 96 ? -0.002 -4.129 10.188 1 93.38 96 PRO B N 1
ATOM 2541 C CA . PRO B 1 96 ? 0.267 -2.691 10.273 1 93.38 96 PRO B CA 1
ATOM 2542 C C . PRO B 1 96 ? -0.844 -1.927 10.992 1 93.38 96 PRO B C 1
ATOM 2544 O O . PRO B 1 96 ? -0.684 -0.743 11.297 1 93.38 96 PRO B O 1
ATOM 2547 N N . VAL B 1 97 ? -1.96 -2.543 11.242 1 94.38 97 VAL B N 1
ATOM 2548 C CA . VAL B 1 97 ? -3.15 -1.964 11.852 1 94.38 97 VAL B CA 1
ATOM 2549 C C . VAL B 1 97 ? -3.707 -2.918 12.906 1 94.38 97 VAL B C 1
ATOM 2551 O O . VAL B 1 97 ? -3.314 -4.086 12.961 1 94.38 97 VAL B O 1
ATOM 2554 N N . GLN B 1 98 ? -4.508 -2.383 13.766 1 95.06 98 GLN B N 1
ATOM 2555 C CA . GLN B 1 98 ? -5.34 -3.262 14.578 1 95.06 98 GLN B CA 1
ATOM 2556 C C . GLN B 1 98 ? -6.688 -3.514 13.914 1 95.06 98 GLN B C 1
ATOM 2558 O O . GLN B 1 98 ? -7.188 -2.666 13.164 1 95.06 98 GLN B O 1
ATOM 2563 N N . LEU B 1 99 ? -7.211 -4.664 14.102 1 97.62 99 LEU B N 1
ATOM 2564 C CA . LEU B 1 99 ? -8.453 -5.09 13.477 1 97.62 99 LEU B CA 1
ATOM 2565 C C . LEU B 1 99 ? -9.562 -5.25 14.508 1 97.62 99 LEU B C 1
ATOM 2567 O O . LEU B 1 99 ? -9.586 -6.23 15.258 1 97.62 99 LEU B O 1
ATOM 2571 N N . ARG B 1 100 ? -10.484 -4.328 14.547 1 97.38 100 ARG B N 1
ATOM 2572 C CA . ARG B 1 100 ? -11.594 -4.355 15.492 1 97.38 100 ARG B CA 1
ATOM 2573 C C . ARG B 1 100 ? -12.859 -4.891 14.836 1 97.38 100 ARG B C 1
ATOM 2575 O O . ARG B 1 100 ? -13.258 -4.422 13.766 1 97.38 100 ARG B O 1
ATOM 2582 N N . VAL B 1 101 ? -13.469 -5.816 15.516 1 98.06 101 VAL B N 1
ATOM 2583 C CA . VAL B 1 101 ? -14.695 -6.426 15.016 1 98.06 101 VAL B CA 1
ATOM 2584 C C . VAL B 1 101 ? -15.875 -5.492 15.273 1 98.06 101 VAL B C 1
ATOM 2586 O O . VAL B 1 101 ? -16.156 -5.145 16.422 1 98.06 101 VAL B O 1
ATOM 2589 N N . LEU B 1 102 ? -16.562 -5.117 14.188 1 96.38 102 LEU B N 1
ATOM 2590 C CA . LEU B 1 102 ? -17.656 -4.168 14.32 1 96.38 102 LEU B CA 1
ATOM 2591 C C . LEU B 1 102 ? -19 -4.891 14.492 1 96.38 102 LEU B C 1
ATOM 2593 O O . LEU B 1 102 ? -19.922 -4.359 15.109 1 96.38 102 LEU B O 1
ATOM 2597 N N . GLU B 1 103 ? -19.141 -6.039 13.891 1 97 103 GLU B N 1
ATOM 2598 C CA . GLU B 1 103 ? -20.281 -6.945 14.031 1 97 103 GLU B CA 1
ATOM 2599 C C . GLU B 1 103 ? -19.828 -8.398 14.039 1 97 103 GLU B C 1
ATOM 2601 O O . GLU B 1 103 ? -18.656 -8.695 13.812 1 97 103 GLU B O 1
ATOM 2606 N N . GLU B 1 104 ? -20.781 -9.227 14.352 1 96.44 104 GLU B N 1
ATOM 2607 C CA . GLU B 1 104 ? -20.422 -10.641 14.328 1 96.44 104 GLU B CA 1
ATOM 2608 C C . GLU B 1 104 ? -19.734 -11.008 13.016 1 96.44 104 GLU B C 1
ATOM 2610 O O . GLU B 1 104 ? -20.281 -10.797 11.938 1 96.44 104 GLU B O 1
ATOM 2615 N N . THR B 1 105 ? -18.5 -11.477 13.164 1 96.56 105 THR B N 1
ATOM 2616 C CA . THR B 1 105 ? -17.672 -11.664 11.984 1 96.56 105 THR B CA 1
ATOM 2617 C C . THR B 1 105 ? -17.094 -13.078 11.945 1 96.56 105 THR B C 1
ATOM 2619 O O . THR B 1 105 ? -16.672 -13.609 12.977 1 96.56 105 THR B O 1
ATOM 2622 N N . GLY B 1 106 ? -17.219 -13.711 10.828 1 96.19 106 GLY B N 1
ATOM 2623 C CA . GLY B 1 106 ? -16.547 -14.961 10.547 1 96.19 106 GLY B CA 1
ATOM 2624 C C . GLY B 1 106 ? -15.289 -14.789 9.711 1 96.19 106 GLY B C 1
ATOM 2625 O O . GLY B 1 106 ? -15.32 -14.133 8.664 1 96.19 106 GLY B O 1
ATOM 2626 N N . ILE B 1 107 ? -14.164 -15.391 10.188 1 97.06 107 ILE B N 1
ATOM 2627 C CA . ILE B 1 107 ? -12.891 -15.289 9.484 1 97.06 107 ILE B CA 1
ATOM 2628 C C . ILE B 1 107 ? -12.461 -16.656 8.984 1 97.06 107 ILE B C 1
ATOM 2630 O O . ILE B 1 107 ? -12.328 -17.609 9.766 1 97.06 107 ILE B O 1
ATOM 2634 N N . LEU B 1 108 ? -12.305 -16.719 7.695 1 96.44 108 LEU B N 1
ATOM 2635 C CA . LEU B 1 108 ? -11.703 -17.906 7.078 1 96.44 108 LEU B CA 1
ATOM 2636 C C . LEU B 1 108 ? -10.188 -17.766 6.988 1 96.44 108 LEU B C 1
ATOM 2638 O O . LEU B 1 108 ? -9.68 -16.719 6.543 1 96.44 108 LEU B O 1
ATOM 2642 N N . SER B 1 109 ? -9.477 -18.781 7.426 1 97.06 109 SER B N 1
ATOM 2643 C CA . SER B 1 109 ? -8.023 -18.641 7.445 1 97.06 109 SER B CA 1
ATOM 2644 C C . SER B 1 109 ? -7.34 -19.875 6.863 1 97.06 109 SER B C 1
ATOM 2646 O O . SER B 1 109 ? -7.926 -20.953 6.836 1 97.06 109 SER B O 1
ATOM 2648 N N . LEU B 1 110 ? -6.203 -19.688 6.34 1 96.75 110 LEU B N 1
ATOM 2649 C CA . LEU B 1 110 ? -5.332 -20.703 5.758 1 96.75 110 LEU B CA 1
ATOM 2650 C C . LEU B 1 110 ? -3.881 -20.469 6.16 1 96.75 110 LEU B C 1
ATOM 2652 O O . LEU B 1 110 ? -3.367 -19.359 6.027 1 96.75 110 LEU B O 1
ATOM 2656 N N . PRO B 1 111 ? -3.168 -21.469 6.703 1 96.62 111 PRO B N 1
ATOM 2657 C CA . PRO B 1 111 ? -1.761 -21.266 7.055 1 96.62 111 PRO B CA 1
ATOM 2658 C C . PRO B 1 111 ? -0.925 -20.766 5.883 1 96.62 111 PRO B C 1
ATOM 2660 O O . PRO B 1 111 ? -1.203 -21.094 4.727 1 96.62 111 PRO B O 1
ATOM 2663 N N . ARG B 1 112 ? 0.086 -19.969 6.203 1 95.19 112 ARG B N 1
ATOM 2664 C CA . ARG B 1 112 ? 0.942 -19.344 5.199 1 95.19 112 ARG B CA 1
ATOM 2665 C C . ARG B 1 112 ? 1.434 -20.375 4.184 1 95.19 112 ARG B C 1
ATOM 2667 O O . ARG B 1 112 ? 1.405 -20.125 2.977 1 95.19 112 ARG B O 1
ATOM 2674 N N . SER B 1 113 ? 1.926 -21.5 4.621 1 93.62 113 SER B N 1
ATOM 2675 C CA . SER B 1 113 ? 2.473 -22.531 3.74 1 93.62 113 SER B CA 1
ATOM 2676 C C . SER B 1 113 ? 1.414 -23.047 2.77 1 93.62 113 SER B C 1
ATOM 2678 O O . SER B 1 113 ? 1.693 -23.234 1.585 1 93.62 113 SER B O 1
ATOM 2680 N N . GLU B 1 114 ? 0.221 -23.188 3.262 1 94.88 114 GLU B N 1
ATOM 2681 C CA . GLU B 1 114 ? -0.882 -23.641 2.422 1 94.88 114 GLU B CA 1
ATOM 2682 C C . GLU B 1 114 ? -1.323 -22.547 1.447 1 94.88 114 GLU B C 1
ATOM 2684 O O . GLU B 1 114 ? -1.7 -22.844 0.311 1 94.88 114 GLU B O 1
ATOM 2689 N N . ALA B 1 115 ? -1.303 -21.359 1.917 1 94.88 115 ALA B N 1
ATOM 2690 C CA . ALA B 1 115 ? -1.647 -20.25 1.047 1 94.88 115 ALA B CA 1
ATOM 2691 C C . ALA B 1 115 ? -0.694 -20.156 -0.141 1 94.88 115 ALA B C 1
ATOM 2693 O O . ALA B 1 115 ? -1.128 -19.984 -1.281 1 94.88 115 ALA B O 1
ATOM 2694 N N . LEU B 1 116 ? 0.551 -20.297 0.182 1 90.94 116 LEU B N 1
ATOM 2695 C CA . LEU B 1 116 ? 1.547 -20.234 -0.883 1 90.94 116 LEU B CA 1
ATOM 2696 C C . LEU B 1 116 ? 1.313 -21.344 -1.899 1 90.94 116 LEU B C 1
ATOM 2698 O O . LEU B 1 116 ? 1.422 -21.125 -3.107 1 90.94 116 LEU B O 1
ATOM 2702 N N . LEU B 1 117 ? 1.014 -22.516 -1.439 1 90.75 117 LEU B N 1
ATOM 2703 C CA . LEU B 1 117 ? 0.724 -23.641 -2.312 1 90.75 117 LEU B CA 1
ATOM 2704 C C . LEU B 1 117 ? -0.508 -23.375 -3.17 1 90.75 117 LEU B C 1
ATOM 2706 O O . LEU B 1 117 ? -0.523 -23.688 -4.363 1 90.75 117 LEU B O 1
ATOM 2710 N N . MET B 1 118 ? -1.505 -22.797 -2.568 1 93.25 118 MET B N 1
ATOM 2711 C CA . MET B 1 118 ? -2.732 -22.453 -3.281 1 93.25 118 MET B CA 1
ATOM 2712 C C . MET B 1 118 ? -2.451 -21.469 -4.406 1 93.25 118 MET B C 1
ATOM 2714 O O . MET B 1 118 ? -2.893 -21.656 -5.539 1 93.25 118 MET B O 1
ATOM 2718 N N . LEU B 1 119 ? -1.698 -20.5 -4.102 1 91.94 119 LEU B N 1
ATOM 2719 C CA . LEU B 1 119 ? -1.37 -19.469 -5.082 1 91.94 119 LEU B CA 1
ATOM 2720 C C . LEU B 1 119 ? -0.56 -20.062 -6.234 1 91.94 119 LEU B C 1
ATOM 2722 O O . LEU B 1 119 ? -0.737 -19.672 -7.387 1 91.94 119 LEU B O 1
ATOM 2726 N N . ALA B 1 120 ? 0.245 -21 -5.922 1 87.12 120 ALA B N 1
ATOM 2727 C CA . ALA B 1 120 ? 1.081 -21.641 -6.93 1 87.12 120 ALA B CA 1
ATOM 2728 C C . ALA B 1 120 ? 0.261 -22.594 -7.793 1 87.12 120 ALA B C 1
ATOM 2730 O O . ALA B 1 120 ? 0.555 -22.766 -8.977 1 87.12 120 ALA B O 1
ATOM 2731 N N . SER B 1 121 ? -0.747 -23.141 -7.25 1 89.25 121 SER B N 1
ATOM 2732 C CA . SER B 1 121 ? -1.49 -24.203 -7.91 1 89.25 121 SER B CA 1
ATOM 2733 C C . SER B 1 121 ? -2.629 -23.641 -8.758 1 89.25 121 SER B C 1
ATOM 2735 O O . SER B 1 121 ? -3.072 -24.281 -9.711 1 89.25 121 SER B O 1
ATOM 2737 N N . TYR B 1 122 ? -3.102 -22.484 -8.414 1 91.38 122 TYR B N 1
ATOM 2738 C CA . TYR B 1 122 ? -4.23 -21.891 -9.125 1 91.38 122 TYR B CA 1
ATOM 2739 C C . TYR B 1 122 ? -3.869 -20.531 -9.688 1 91.38 122 TYR B C 1
ATOM 2741 O O . TYR B 1 122 ? -4.023 -19.516 -9.016 1 91.38 122 TYR B O 1
ATOM 2749 N N . PRO B 1 123 ? -3.553 -20.469 -10.969 1 89.69 123 PRO B N 1
ATOM 2750 C CA . PRO B 1 123 ? -3.123 -19.219 -11.578 1 89.69 123 PRO B CA 1
ATOM 2751 C C . PRO B 1 123 ? -4.172 -18.109 -11.453 1 89.69 123 PRO B C 1
ATOM 2753 O O . PRO B 1 123 ? -3.824 -16.938 -11.281 1 89.69 123 PRO B O 1
ATOM 2756 N N . GLY B 1 124 ? -5.395 -18.531 -11.602 1 91.69 124 GLY B N 1
ATOM 2757 C CA . GLY B 1 124 ? -6.449 -17.531 -11.43 1 91.69 124 GLY B CA 1
ATOM 2758 C C . GLY B 1 124 ? -6.465 -16.906 -10.055 1 91.69 124 GLY B C 1
ATOM 2759 O O . GLY B 1 124 ? -6.695 -15.711 -9.914 1 91.69 124 GLY B O 1
ATOM 2760 N N . VAL B 1 125 ? -6.203 -17.688 -9.023 1 93.94 125 VAL B N 1
ATOM 2761 C CA . VAL B 1 125 ? -6.164 -17.188 -7.652 1 93.94 125 VAL B CA 1
ATOM 2762 C C . VAL B 1 125 ? -4.941 -16.297 -7.461 1 93.94 125 VAL B C 1
ATOM 2764 O O . VAL B 1 125 ? -5.02 -15.266 -6.797 1 93.94 125 VAL B O 1
ATOM 2767 N N . LEU B 1 126 ? -3.887 -16.734 -8.07 1 92.69 126 LEU B N 1
ATOM 2768 C CA . LEU B 1 126 ? -2.678 -15.914 -8 1 92.69 126 LEU B CA 1
ATOM 2769 C C . LEU B 1 126 ? -2.916 -14.539 -8.609 1 92.69 126 LEU B C 1
ATOM 2771 O O . LEU B 1 126 ? -2.578 -13.523 -8 1 92.69 126 LEU B O 1
ATOM 2775 N N . GLU B 1 127 ? -3.477 -14.523 -9.758 1 93.19 127 GLU B N 1
ATOM 2776 C CA . GLU B 1 127 ? -3.746 -13.25 -10.43 1 93.19 127 GLU B CA 1
ATOM 2777 C C . GLU B 1 127 ? -4.648 -12.359 -9.578 1 93.19 127 GLU B C 1
ATOM 2779 O O . GLU B 1 127 ? -4.43 -11.148 -9.492 1 93.19 127 GLU B O 1
ATOM 2784 N N . ASN B 1 128 ? -5.652 -12.945 -9.023 1 95.5 128 ASN B N 1
ATOM 2785 C CA . ASN B 1 128 ? -6.551 -12.195 -8.148 1 95.5 128 ASN B CA 1
ATOM 2786 C C . ASN B 1 128 ? -5.824 -11.664 -6.918 1 95.5 128 ASN B C 1
ATOM 2788 O O . ASN B 1 128 ? -6.082 -10.539 -6.477 1 95.5 128 ASN B O 1
ATOM 2792 N N . PHE B 1 129 ? -4.938 -12.492 -6.41 1 96.19 129 PHE B N 1
ATOM 2793 C CA . PHE B 1 129 ? -4.152 -12.078 -5.25 1 96.19 129 PHE B CA 1
ATOM 2794 C C . PHE B 1 129 ? -3.27 -10.883 -5.594 1 96.19 129 PHE B C 1
ATOM 2796 O O . PHE B 1 129 ? -3.209 -9.914 -4.84 1 96.19 129 PHE B O 1
ATOM 2803 N N . LEU B 1 130 ? -2.633 -11 -6.68 1 95.06 130 LEU B N 1
ATOM 2804 C CA . LEU B 1 130 ? -1.786 -9.914 -7.148 1 95.06 130 LEU B CA 1
ATOM 2805 C C . LEU B 1 130 ? -2.605 -8.648 -7.379 1 95.06 130 LEU B C 1
ATOM 2807 O O . LEU B 1 130 ? -2.188 -7.555 -6.992 1 95.06 130 LEU B O 1
ATOM 2811 N N . ARG B 1 131 ? -3.744 -8.805 -7.945 1 95.25 131 ARG B N 1
ATOM 2812 C CA . ARG B 1 131 ? -4.645 -7.684 -8.188 1 95.25 131 ARG B CA 1
ATOM 2813 C C . ARG B 1 131 ? -5.027 -6.996 -6.875 1 95.25 131 ARG B C 1
ATOM 2815 O O . ARG B 1 131 ? -4.988 -5.77 -6.777 1 95.25 131 ARG B O 1
ATOM 2822 N N . GLU B 1 132 ? -5.348 -7.742 -5.91 1 95.06 132 GLU B N 1
ATOM 2823 C CA . GLU B 1 132 ? -5.738 -7.191 -4.617 1 95.06 132 GLU B CA 1
ATOM 2824 C C . GLU B 1 132 ? -4.586 -6.43 -3.969 1 95.06 132 GLU B C 1
ATOM 2826 O O . GLU B 1 132 ? -4.797 -5.395 -3.336 1 95.06 132 GLU B O 1
ATOM 2831 N N . GLY B 1 133 ? -3.416 -6.98 -4.059 1 95.75 133 GLY B N 1
ATOM 2832 C CA . GLY B 1 133 ? -2.248 -6.277 -3.559 1 95.75 133 GLY B CA 1
ATOM 2833 C C . GLY B 1 133 ? -2.025 -4.934 -4.23 1 95.75 133 GLY B C 1
ATOM 2834 O O . GLY B 1 133 ? -1.768 -3.932 -3.562 1 95.75 133 GLY B O 1
ATOM 2835 N N . GLY B 1 134 ? -2.117 -4.973 -5.535 1 96.88 134 GLY B N 1
ATOM 2836 C CA . GLY B 1 134 ? -1.997 -3.732 -6.289 1 96.88 134 GLY B CA 1
ATOM 2837 C C . GLY B 1 134 ? -3.064 -2.715 -5.938 1 96.88 134 GLY B C 1
ATOM 2838 O O . GLY B 1 134 ? -2.771 -1.525 -5.789 1 96.88 134 GLY B O 1
ATOM 2839 N N . GLU B 1 135 ? -4.316 -3.195 -5.793 1 95.12 135 GLU B N 1
ATOM 2840 C CA . GLU B 1 135 ? -5.418 -2.307 -5.434 1 95.12 135 GLU B CA 1
ATOM 2841 C C . GLU B 1 135 ? -5.191 -1.677 -4.062 1 95.12 135 GLU B C 1
ATOM 2843 O O . GLU B 1 135 ? -5.523 -0.509 -3.85 1 95.12 135 GLU B O 1
ATOM 2848 N N . LYS B 1 136 ? -4.664 -2.459 -3.162 1 95.88 136 LYS B N 1
ATOM 2849 C CA . LYS B 1 136 ? -4.375 -1.937 -1.831 1 95.88 136 LYS B CA 1
ATOM 2850 C C . LYS B 1 136 ? -3.309 -0.847 -1.889 1 95.88 136 LYS B C 1
ATOM 2852 O O . LYS B 1 136 ? -3.426 0.181 -1.22 1 95.88 136 LYS B O 1
ATOM 2857 N N . ILE B 1 137 ? -2.311 -1.068 -2.68 1 96.06 137 ILE B N 1
ATOM 2858 C CA . ILE B 1 137 ? -1.247 -0.084 -2.846 1 96.06 137 ILE B CA 1
ATOM 2859 C C . ILE B 1 137 ? -1.824 1.206 -3.426 1 96.06 137 ILE B C 1
ATOM 2861 O O . ILE B 1 137 ? -1.534 2.299 -2.932 1 96.06 137 ILE B O 1
ATOM 2865 N N . LEU B 1 138 ? -2.674 1.079 -4.465 1 94.5 138 LEU B N 1
ATOM 2866 C CA . LEU B 1 138 ? -3.316 2.248 -5.055 1 94.5 138 LEU B CA 1
ATOM 2867 C C . LEU B 1 138 ? -4.148 2.994 -4.02 1 94.5 138 LEU B C 1
ATOM 2869 O O . LEU B 1 138 ? -4.105 4.223 -3.949 1 94.5 138 LEU B O 1
ATOM 2873 N N . PHE B 1 139 ? -4.848 2.256 -3.266 1 93.25 139 PHE B N 1
ATOM 2874 C CA . PHE B 1 139 ? -5.688 2.828 -2.221 1 93.25 139 PHE B CA 1
ATOM 2875 C C . PHE B 1 139 ? -4.852 3.613 -1.22 1 93.25 139 PHE B C 1
ATOM 2877 O O . PHE B 1 139 ? -5.176 4.762 -0.898 1 93.25 139 PHE B O 1
ATOM 2884 N N . LEU B 1 140 ? -3.824 3.039 -0.715 1 93.88 140 LEU B N 1
ATOM 2885 C CA . LEU B 1 140 ? -2.982 3.664 0.3 1 93.88 140 LEU B CA 1
ATOM 2886 C C . LEU B 1 140 ? -2.238 4.867 -0.274 1 93.88 140 LEU B C 1
ATOM 2888 O O . LEU B 1 140 ? -2.104 5.895 0.394 1 93.88 140 LEU B O 1
ATOM 2892 N N . ALA B 1 141 ? -1.736 4.742 -1.478 1 93.12 141 ALA B N 1
ATOM 2893 C CA . ALA B 1 141 ? -1.069 5.867 -2.131 1 93.12 141 ALA B CA 1
ATOM 2894 C C . ALA B 1 141 ? -2.014 7.059 -2.275 1 93.12 141 ALA B C 1
ATOM 2896 O O . ALA B 1 141 ? -1.629 8.195 -2.006 1 93.12 141 ALA B O 1
ATOM 2897 N N . GLU B 1 142 ? -3.217 6.781 -2.734 1 91.81 142 GLU B N 1
ATOM 2898 C CA . GLU B 1 142 ? -4.215 7.84 -2.867 1 91.81 142 GLU B CA 1
ATOM 2899 C C . GLU B 1 142 ? -4.535 8.469 -1.515 1 91.81 142 GLU B C 1
ATOM 2901 O O . GLU B 1 142 ? -4.73 9.68 -1.419 1 91.81 142 GLU B O 1
ATOM 2906 N N . LYS B 1 143 ? -4.625 7.637 -0.521 1 91.12 143 LYS B N 1
ATOM 2907 C CA . LYS B 1 143 ? -4.898 8.141 0.821 1 91.12 143 LYS B CA 1
ATOM 2908 C C . LYS B 1 143 ? -3.797 9.094 1.285 1 91.12 143 LYS B C 1
ATOM 2910 O O . LYS B 1 143 ? -4.078 10.148 1.849 1 91.12 143 LYS B O 1
ATOM 2915 N N . ILE B 1 144 ? -2.582 8.781 1.06 1 90.44 144 ILE B N 1
ATOM 2916 C CA . ILE B 1 144 ? -1.449 9.625 1.418 1 90.44 144 ILE B CA 1
ATOM 2917 C C . ILE B 1 144 ? -1.536 10.953 0.665 1 90.44 144 ILE B C 1
ATOM 2919 O O . ILE B 1 144 ? -1.301 12.016 1.241 1 90.44 144 ILE B O 1
ATOM 2923 N N . ARG B 1 145 ? -1.829 10.859 -0.605 1 87.69 145 ARG B N 1
ATOM 2924 C CA . ARG B 1 145 ? -1.993 12.062 -1.404 1 87.69 145 ARG B CA 1
ATOM 2925 C C . ARG B 1 145 ? -3.072 12.969 -0.815 1 87.69 145 ARG B C 1
ATOM 2927 O O . ARG B 1 145 ? -2.863 14.172 -0.655 1 87.69 145 ARG B O 1
ATOM 2934 N N . LEU B 1 146 ? -4.176 12.422 -0.421 1 88.31 146 LEU B N 1
ATOM 2935 C CA . LEU B 1 146 ? -5.348 13.188 -0.012 1 88.31 146 LEU B CA 1
ATOM 2936 C C . LEU B 1 146 ? -5.141 13.805 1.366 1 88.31 146 LEU B C 1
ATOM 2938 O O . LEU B 1 146 ? -5.695 14.867 1.666 1 88.31 146 LEU B O 1
ATOM 2942 N N . VAL B 1 147 ? -4.348 13.203 2.172 1 84.5 147 VAL B N 1
ATOM 2943 C CA . VAL B 1 147 ? -4.105 13.742 3.506 1 84.5 147 VAL B CA 1
ATOM 2944 C C . VAL B 1 147 ? -3.295 15.031 3.398 1 84.5 147 VAL B C 1
ATOM 2946 O O . VAL B 1 147 ? -3.211 15.805 4.359 1 84.5 147 VAL B O 1
ATOM 2949 N N . GLN B 1 148 ? -2.705 15.234 2.275 1 82.88 148 GLN B N 1
ATOM 2950 C CA . GLN B 1 148 ? -1.922 16.453 2.086 1 82.88 148 GLN B CA 1
ATOM 2951 C C . GLN B 1 148 ? -2.826 17.672 1.943 1 82.88 148 GLN B C 1
ATOM 2953 O O . GLN B 1 148 ? -2.363 18.812 2.049 1 82.88 148 GLN B O 1
ATOM 2958 N N . PHE B 1 149 ? -4.043 17.453 1.636 1 84.19 149 PHE B N 1
ATOM 2959 C CA . PHE B 1 149 ? -4.984 18.547 1.469 1 84.19 149 PHE B CA 1
ATOM 2960 C C . PHE B 1 149 ? -5.508 19.016 2.82 1 84.19 149 PHE B C 1
ATOM 2962 O O . PHE B 1 149 ? -5.652 18.219 3.75 1 84.19 149 PHE B O 1
ATOM 2969 N N . SER B 1 150 ? -5.852 20.266 2.896 1 81.06 150 SER B N 1
ATOM 2970 C CA . SER B 1 150 ? -6.152 20.891 4.18 1 81.06 150 SER B CA 1
ATOM 2971 C C . SER B 1 150 ? -7.625 20.719 4.543 1 81.06 150 SER B C 1
ATOM 2973 O O . SER B 1 150 ? -7.996 20.859 5.711 1 81.06 150 SER B O 1
ATOM 2975 N N . SER B 1 151 ? -8.453 20.516 3.553 1 90.06 151 SER B N 1
ATOM 2976 C CA . SER B 1 151 ? -9.875 20.453 3.844 1 90.06 151 SER B CA 1
ATOM 2977 C C . SER B 1 151 ? -10.555 19.328 3.049 1 90.06 151 SER B C 1
ATOM 2979 O O . SER B 1 151 ? -10.023 18.875 2.037 1 90.06 151 SER B O 1
ATOM 2981 N N . MET B 1 152 ? -11.641 18.969 3.572 1 92.69 152 MET B N 1
ATOM 2982 C CA . MET B 1 152 ? -12.438 17.953 2.895 1 92.69 152 MET B CA 1
ATOM 2983 C C . MET B 1 152 ? -12.82 18.406 1.49 1 92.69 152 MET B C 1
ATOM 2985 O O . MET B 1 152 ? -12.812 17.609 0.55 1 92.69 152 MET B O 1
ATOM 2989 N N . ARG B 1 153 ? -13.086 19.703 1.355 1 93.44 153 ARG B N 1
ATOM 2990 C CA . ARG B 1 153 ? -13.445 20.25 0.053 1 93.44 153 ARG B CA 1
ATOM 2991 C C . ARG B 1 153 ? -12.297 20.109 -0.935 1 93.44 153 ARG B C 1
ATOM 2993 O O . ARG B 1 153 ? -12.5 19.75 -2.096 1 93.44 153 ARG B O 1
ATOM 3000 N N . GLN B 1 154 ? -11.164 20.406 -0.469 1 93.06 154 GLN B N 1
ATOM 3001 C CA . GLN B 1 154 ? -9.992 20.281 -1.325 1 93.06 154 GLN B CA 1
ATOM 3002 C C . GLN B 1 154 ? -9.727 18.828 -1.691 1 93.06 154 GLN B C 1
ATOM 3004 O O . GLN B 1 154 ? -9.32 18.531 -2.814 1 93.06 154 GLN B O 1
ATOM 3009 N N . LYS B 1 155 ? -9.93 17.953 -0.699 1 93.44 155 LYS B N 1
ATOM 3010 C CA . LYS B 1 155 ? -9.766 16.531 -0.973 1 93.44 155 LYS B CA 1
ATOM 3011 C C . LYS B 1 155 ? -10.734 16.062 -2.062 1 93.44 155 LYS B C 1
ATOM 3013 O O . LYS B 1 155 ? -10.328 15.359 -2.99 1 93.44 155 LYS B O 1
ATOM 3018 N N . ILE B 1 156 ? -11.984 16.484 -1.956 1 95.75 156 ILE B N 1
ATOM 3019 C CA . ILE B 1 156 ? -12.977 16.125 -2.959 1 95.75 156 ILE B CA 1
ATOM 3020 C C . ILE B 1 156 ? -12.578 16.688 -4.316 1 95.75 156 ILE B C 1
ATOM 3022 O O . ILE B 1 156 ? -12.562 15.977 -5.32 1 95.75 156 ILE B O 1
ATOM 3026 N N . ALA B 1 157 ? -12.195 17.969 -4.301 1 94.06 157 ALA B N 1
ATOM 3027 C CA . ALA B 1 157 ? -11.82 18.641 -5.539 1 94.06 157 ALA B CA 1
ATOM 3028 C C . ALA B 1 157 ? -10.633 17.953 -6.203 1 94.06 157 ALA B C 1
ATOM 3030 O O . ALA B 1 157 ? -10.672 17.656 -7.402 1 94.06 157 ALA B O 1
ATOM 3031 N N . GLY B 1 158 ? -9.633 17.703 -5.434 1 90.56 158 GLY B N 1
ATOM 3032 C CA . GLY B 1 158 ? -8.445 17.047 -5.969 1 90.56 158 GLY B CA 1
ATOM 3033 C C . GLY B 1 158 ? -8.727 15.664 -6.508 1 90.56 158 GLY B C 1
ATOM 3034 O O . GLY B 1 158 ? -8.266 15.305 -7.598 1 90.56 158 GLY B O 1
ATOM 3035 N N . HIS B 1 159 ? -9.461 14.836 -5.75 1 93.38 159 HIS B N 1
ATOM 3036 C CA . HIS B 1 159 ? -9.781 13.469 -6.148 1 93.38 159 HIS B CA 1
ATOM 3037 C C . HIS B 1 159 ? -10.656 13.445 -7.395 1 93.38 159 HIS B C 1
ATOM 3039 O O . HIS B 1 159 ? -10.406 12.68 -8.32 1 93.38 159 HIS B O 1
ATOM 3045 N N . PHE B 1 160 ? -11.617 14.312 -7.445 1 94.94 160 PHE B N 1
ATOM 3046 C CA . PHE B 1 160 ? -12.555 14.336 -8.562 1 94.94 160 PHE B CA 1
ATOM 3047 C C . PHE B 1 160 ? -11.883 14.859 -9.82 1 94.94 160 PHE B C 1
ATOM 3049 O O . PHE B 1 160 ? -12.148 14.375 -10.922 1 94.94 160 PHE B O 1
ATOM 3056 N N . LEU B 1 161 ? -11.016 15.852 -9.68 1 91.69 161 LEU B N 1
ATOM 3057 C CA . LEU B 1 161 ? -10.266 16.359 -10.828 1 91.69 161 LEU B CA 1
ATOM 3058 C C . LEU B 1 161 ? -9.375 15.266 -11.414 1 91.69 161 LEU B C 1
ATOM 3060 O O . LEU B 1 161 ? -9.258 15.133 -12.633 1 91.69 161 LEU B O 1
ATOM 3064 N N . GLU B 1 162 ? -8.789 14.531 -10.508 1 88.44 162 GLU B N 1
ATOM 3065 C CA . GLU B 1 162 ? -7.945 13.43 -10.961 1 88.44 162 GLU B CA 1
ATOM 3066 C C . GLU B 1 162 ? -8.773 12.375 -11.695 1 88.44 162 GLU B C 1
ATOM 3068 O O . GLU B 1 162 ? -8.336 11.844 -12.719 1 88.44 162 GLU B O 1
ATOM 3073 N N . LEU B 1 163 ? -9.898 12.047 -11.195 1 91 163 LEU B N 1
ATOM 3074 C CA . LEU B 1 163 ? -10.789 11.094 -11.852 1 91 163 LEU B CA 1
ATOM 3075 C C . LEU B 1 163 ? -11.219 11.602 -13.227 1 91 163 LEU B C 1
ATOM 3077 O O . LEU B 1 163 ? -11.273 10.828 -14.188 1 91 163 LEU B O 1
ATOM 3081 N N . ALA B 1 164 ? -11.508 12.906 -13.281 1 93.12 164 ALA B N 1
ATOM 3082 C CA . ALA B 1 164 ? -11.898 13.516 -14.547 1 93.12 164 ALA B CA 1
ATOM 3083 C C . ALA B 1 164 ? -10.789 13.375 -15.586 1 93.12 164 ALA B C 1
ATOM 3085 O O . ALA B 1 164 ? -11.055 13.031 -16.75 1 93.12 164 ALA B O 1
ATOM 3086 N N . ARG B 1 165 ? -9.656 13.664 -15.148 1 87.19 165 ARG B N 1
ATOM 3087 C CA . ARG B 1 165 ? -8.508 13.531 -16.047 1 87.19 165 ARG B CA 1
ATOM 3088 C C . ARG B 1 165 ? -8.352 12.094 -16.531 1 87.19 165 ARG B C 1
ATOM 3090 O O . ARG B 1 165 ? -8.172 11.859 -17.719 1 87.19 165 ARG B O 1
ATOM 3097 N N . ARG B 1 166 ? -8.5 11.156 -15.727 1 84.69 166 ARG B N 1
ATOM 3098 C CA . ARG B 1 166 ? -8.297 9.75 -16.047 1 84.69 166 ARG B CA 1
ATOM 3099 C C . ARG B 1 166 ? -9.391 9.227 -16.969 1 84.69 166 ARG B C 1
ATOM 3101 O O . ARG B 1 166 ? -9.133 8.406 -17.844 1 84.69 166 ARG B O 1
ATOM 3108 N N . GLN B 1 167 ? -10.523 9.688 -16.672 1 90.56 167 GLN B N 1
ATOM 3109 C CA . GLN B 1 167 ? -11.672 9.164 -17.406 1 90.56 167 GLN B CA 1
ATOM 3110 C C . GLN B 1 167 ? -11.93 9.984 -18.672 1 90.56 167 GLN B C 1
ATOM 3112 O O . GLN B 1 167 ? -12.719 9.578 -19.516 1 90.56 167 GLN B O 1
ATOM 3117 N N . GLY B 1 168 ? -11.203 11.008 -18.844 1 89.38 168 GLY B N 1
ATOM 3118 C CA . GLY B 1 168 ? -11.234 11.781 -20.062 1 89.38 168 GLY B CA 1
ATOM 3119 C C . GLY B 1 168 ? -12.477 12.648 -20.188 1 89.38 168 GLY B C 1
ATOM 3120 O O . GLY B 1 168 ? -13.016 12.805 -21.281 1 89.38 168 GLY B O 1
ATOM 3121 N N . GLY B 1 169 ? -12.93 13.227 -19.125 1 91.94 169 GLY B N 1
ATOM 3122 C CA . GLY B 1 169 ? -14.117 14.062 -19.219 1 91.94 169 GLY B CA 1
ATOM 3123 C C . GLY B 1 169 ? -14.57 14.578 -17.859 1 91.94 169 GLY B C 1
ATOM 3124 O O . GLY B 1 169 ? -13.945 14.297 -16.844 1 91.94 169 GLY B O 1
ATOM 3125 N N . ASP B 1 170 ? -15.617 15.359 -18.016 1 95.88 170 ASP B N 1
ATOM 3126 C CA . ASP B 1 170 ? -16.109 16.031 -16.812 1 95.88 170 ASP B CA 1
ATOM 3127 C C . ASP B 1 170 ? -17.141 15.156 -16.094 1 95.88 170 ASP B C 1
ATOM 3129 O O . ASP B 1 170 ? -17.484 15.43 -14.938 1 95.88 170 ASP B O 1
ATOM 3133 N N . ASP B 1 171 ? -17.609 14.141 -16.797 1 97.12 171 ASP B N 1
ATOM 3134 C CA . ASP B 1 171 ? -18.469 13.156 -16.141 1 97.12 171 ASP B CA 1
ATOM 3135 C C . ASP B 1 171 ? -17.641 12.016 -15.547 1 97.12 171 ASP B C 1
ATOM 3137 O O . ASP B 1 171 ? -17.016 11.258 -16.281 1 97.12 171 ASP B O 1
ATOM 3141 N N . ILE B 1 172 ? -17.719 11.984 -14.234 1 96.31 172 ILE B N 1
ATOM 3142 C CA . ILE B 1 172 ? -16.875 10.992 -13.578 1 96.31 172 ILE B CA 1
ATOM 3143 C C . ILE B 1 172 ? -17.75 9.93 -12.922 1 96.31 172 ILE B C 1
ATOM 3145 O O . ILE B 1 172 ? -18.859 10.219 -12.469 1 96.31 172 ILE B O 1
ATOM 3149 N N . ARG B 1 173 ? -17.312 8.75 -12.977 1 95.56 173 ARG B N 1
ATOM 3150 C CA . ARG B 1 173 ? -17.969 7.621 -12.328 1 95.56 173 ARG B CA 1
ATOM 3151 C C . ARG B 1 173 ? -17.062 6.992 -11.273 1 95.56 173 ARG B C 1
ATOM 3153 O O . ARG B 1 173 ? -15.906 6.664 -11.555 1 95.56 173 ARG B O 1
ATOM 3160 N N . LEU B 1 174 ? -17.594 6.871 -10.062 1 93.38 174 LEU B N 1
ATOM 3161 C CA . LEU B 1 174 ? -16.875 6.156 -9.008 1 93.38 174 LEU B CA 1
ATOM 3162 C C . LEU B 1 174 ? -17.062 4.652 -9.148 1 93.38 174 LEU B C 1
ATOM 3164 O O . LEU B 1 174 ? -18.172 4.184 -9.422 1 93.38 174 LEU B O 1
ATOM 3168 N N . ASN B 1 175 ? -16.047 3.92 -9.062 1 87.31 175 ASN B N 1
ATOM 3169 C CA . ASN B 1 175 ? -16.141 2.463 -9.062 1 87.31 175 ASN B CA 1
ATOM 3170 C C . ASN B 1 175 ? -16.078 1.899 -7.645 1 87.31 175 ASN B C 1
ATOM 3172 O O . ASN B 1 175 ? -15.68 0.751 -7.441 1 87.31 175 ASN B O 1
ATOM 3176 N N . TYR B 1 176 ? -16.312 2.715 -6.656 1 89.12 176 TYR B N 1
ATOM 3177 C CA . TYR B 1 176 ? -16.344 2.369 -5.242 1 89.12 176 TYR B CA 1
ATOM 3178 C C . TYR B 1 176 ? -17.453 3.123 -4.523 1 89.12 176 TYR B C 1
ATOM 3180 O O . TYR B 1 176 ? -18.031 4.062 -5.074 1 89.12 176 TYR B O 1
ATOM 3188 N N . THR B 1 177 ? -17.828 2.73 -3.365 1 89.56 177 THR B N 1
ATOM 3189 C CA . THR B 1 177 ? -18.953 3.287 -2.623 1 89.56 177 THR B CA 1
ATOM 3190 C C . THR B 1 177 ? -18.547 4.586 -1.93 1 89.56 177 THR B C 1
ATOM 3192 O O . THR B 1 177 ? -17.359 4.883 -1.788 1 89.56 177 THR B O 1
ATOM 3195 N N . MET B 1 178 ? -19.531 5.328 -1.523 1 92.06 178 MET B N 1
ATOM 3196 C CA . MET B 1 178 ? -19.297 6.535 -0.735 1 92.06 178 MET B CA 1
ATOM 3197 C C . MET B 1 178 ? -18.609 6.199 0.586 1 92.06 178 MET B C 1
ATOM 3199 O O . MET B 1 178 ? -17.844 7.004 1.113 1 92.06 178 MET B O 1
ATOM 3203 N N . GLU B 1 179 ? -18.875 4.973 1.052 1 89.94 179 GLU B N 1
ATOM 3204 C CA . GLU B 1 179 ? -18.203 4.504 2.256 1 89.94 179 GLU B CA 1
ATOM 3205 C C . GLU B 1 179 ? -16.703 4.359 2.025 1 89.94 179 GLU B C 1
ATOM 3207 O O . GLU B 1 179 ? -15.898 4.793 2.852 1 89.94 179 GLU B O 1
ATOM 3212 N N . THR B 1 180 ? -16.406 3.787 0.931 1 90.56 180 THR B N 1
ATOM 3213 C CA . THR B 1 180 ? -15 3.621 0.576 1 90.56 180 THR B CA 1
ATOM 3214 C C . THR B 1 180 ? -14.32 4.977 0.395 1 90.56 180 THR B C 1
ATOM 3216 O O . THR B 1 180 ? -13.18 5.164 0.806 1 90.56 180 THR B O 1
ATOM 3219 N N . LEU B 1 181 ? -15.047 5.895 -0.218 1 93.69 181 LEU B N 1
ATOM 3220 C CA . LEU B 1 181 ? -14.516 7.238 -0.4 1 93.69 181 LEU B CA 1
ATOM 3221 C C . LEU B 1 181 ? -14.281 7.918 0.946 1 93.69 181 LEU B C 1
ATOM 3223 O O . LEU B 1 181 ? -13.266 8.602 1.138 1 93.69 181 LEU B O 1
ATOM 3227 N N . ALA B 1 182 ? -15.195 7.738 1.88 1 92.81 182 ALA B N 1
ATOM 3228 C CA . ALA B 1 182 ? -15.039 8.281 3.227 1 92.81 182 ALA B CA 1
ATOM 3229 C C . ALA B 1 182 ? -13.797 7.699 3.908 1 92.81 182 ALA B C 1
ATOM 3231 O O . ALA B 1 182 ? -13.039 8.43 4.551 1 92.81 182 ALA B O 1
ATOM 3232 N N . ASP B 1 183 ? -13.594 6.445 3.75 1 90.5 183 ASP B N 1
ATOM 3233 C CA . ASP B 1 183 ? -12.406 5.793 4.297 1 90.5 183 ASP B CA 1
ATOM 3234 C C . ASP B 1 183 ? -11.133 6.383 3.693 1 90.5 183 ASP B C 1
ATOM 3236 O O . ASP B 1 183 ? -10.156 6.629 4.406 1 90.5 183 ASP B O 1
ATOM 3240 N N . LEU B 1 184 ? -11.227 6.578 2.406 1 90.81 184 LEU B N 1
ATOM 3241 C CA . LEU B 1 184 ? -10.094 7.148 1.691 1 90.81 184 LEU B CA 1
ATOM 3242 C C . LEU B 1 184 ? -9.75 8.531 2.234 1 90.81 184 LEU B C 1
ATOM 3244 O O . LEU B 1 184 ? -8.57 8.875 2.375 1 90.81 184 LEU B O 1
ATOM 3248 N N . PHE B 1 185 ? -10.773 9.273 2.572 1 90.94 185 PHE B N 1
ATOM 3249 C CA . PHE B 1 185 ? -10.586 10.648 3.031 1 90.94 185 PHE B CA 1
ATOM 3250 C C . PHE B 1 185 ? -10.312 10.68 4.531 1 90.94 185 PHE B C 1
ATOM 3252 O O . PHE B 1 185 ? -9.867 11.703 5.059 1 90.94 185 PHE B O 1
ATOM 3259 N N . GLY B 1 186 ? -10.547 9.562 5.188 1 86.94 186 GLY B N 1
ATOM 3260 C CA . GLY B 1 186 ? -10.383 9.531 6.633 1 86.94 186 GLY B CA 1
ATOM 3261 C C . GLY B 1 186 ? -11.461 10.312 7.371 1 86.94 186 GLY B C 1
ATOM 3262 O O . GLY B 1 186 ? -11.172 11.008 8.344 1 86.94 186 GLY B O 1
ATOM 3263 N N . VAL B 1 187 ? -12.625 10.312 6.879 1 88.25 187 VAL B N 1
ATOM 3264 C CA . VAL B 1 187 ? -13.758 11.016 7.48 1 88.25 187 VAL B CA 1
ATOM 3265 C C . VAL B 1 187 ? -14.961 10.086 7.562 1 88.25 187 VAL B C 1
ATOM 3267 O O . VAL B 1 187 ? -14.93 8.969 7.027 1 88.25 187 VAL B O 1
ATOM 3270 N N . THR B 1 188 ? -15.938 10.492 8.312 1 89.31 188 THR B N 1
ATOM 3271 C CA . THR B 1 188 ? -17.172 9.719 8.375 1 89.31 188 THR B CA 1
ATOM 3272 C C . THR B 1 188 ? -18 9.914 7.105 1 89.31 188 THR B C 1
ATOM 3274 O O . THR B 1 188 ? -17.906 10.961 6.449 1 89.31 188 THR B O 1
ATOM 3277 N N . ARG B 1 189 ? -18.812 8.883 6.762 1 91.56 189 ARG B N 1
ATOM 3278 C CA . ARG B 1 189 ? -19.641 8.945 5.566 1 91.56 189 ARG B CA 1
ATOM 3279 C C . ARG B 1 189 ? -20.609 10.125 5.641 1 91.56 189 ARG B C 1
ATOM 3281 O O . ARG B 1 189 ? -20.75 10.883 4.676 1 91.56 189 ARG B O 1
ATOM 3288 N N . PRO B 1 190 ? -21.219 10.438 6.785 1 94.75 190 PRO B N 1
ATOM 3289 C CA . PRO B 1 190 ? -22.125 11.594 6.859 1 94.75 190 PRO B CA 1
ATOM 3290 C C . PRO B 1 190 ? -21.406 12.922 6.641 1 94.75 190 PRO B C 1
ATOM 3292 O O . PRO B 1 190 ? -21.938 13.812 5.98 1 94.75 190 PRO B O 1
ATOM 3295 N N . ALA B 1 191 ? -20.234 13.047 7.141 1 94.5 191 ALA B N 1
ATOM 3296 C CA . ALA B 1 191 ? -19.453 14.266 6.957 1 94.5 191 ALA B CA 1
ATOM 3297 C C . ALA B 1 191 ? -19.109 14.477 5.488 1 94.5 191 ALA B C 1
ATOM 3299 O O . ALA B 1 191 ? -19.234 15.594 4.969 1 94.5 191 ALA B O 1
ATOM 3300 N N . LEU B 1 192 ? -18.719 13.422 4.824 1 95.69 192 LEU B N 1
ATOM 3301 C CA . LEU B 1 192 ? -18.391 13.477 3.4 1 95.69 192 LEU B CA 1
ATOM 3302 C C . LEU B 1 192 ? -19.625 13.859 2.584 1 95.69 192 LEU B C 1
ATOM 3304 O O . LEU B 1 192 ? -19.547 14.711 1.694 1 95.69 192 LEU B O 1
ATOM 3308 N N . SER B 1 193 ? -20.703 13.211 2.887 1 95.88 193 SER B N 1
ATOM 3309 C CA . SER B 1 193 ? -21.953 13.445 2.156 1 95.88 193 SER B CA 1
ATOM 3310 C C . SER B 1 193 ? -22.406 14.891 2.305 1 95.88 193 SER B C 1
ATOM 3312 O O . SER B 1 193 ? -22.875 15.5 1.341 1 95.88 193 SER B O 1
ATOM 3314 N N . ARG B 1 194 ? -22.219 15.406 3.49 1 96.81 194 ARG B N 1
ATOM 3315 C CA . ARG B 1 194 ? -22.594 16.797 3.742 1 96.81 194 ARG B CA 1
ATOM 3316 C C . ARG B 1 194 ? -21.75 17.75 2.914 1 96.81 194 ARG B C 1
ATOM 3318 O O . ARG B 1 194 ? -22.266 18.688 2.295 1 96.81 194 ARG B O 1
ATOM 3325 N N . CYS B 1 195 ? -20.516 17.547 2.951 1 97 195 CYS B N 1
ATOM 3326 C CA . CYS B 1 195 ? -19.594 18.406 2.205 1 97 195 CYS B CA 1
ATOM 3327 C C . CYS B 1 195 ? -19.875 18.312 0.708 1 97 195 CYS B C 1
ATOM 3329 O O . CYS B 1 195 ? -19.922 19.328 0.021 1 97 195 CYS B O 1
ATOM 3331 N N . LEU B 1 196 ? -19.984 17.109 0.227 1 96.75 196 LEU B N 1
ATOM 3332 C CA . LEU B 1 196 ? -20.297 16.891 -1.185 1 96.75 196 LEU B CA 1
ATOM 3333 C C . LEU B 1 196 ? -21.625 17.562 -1.555 1 96.75 196 LEU B C 1
ATOM 3335 O O . LEU B 1 196 ? -21.75 18.125 -2.639 1 96.75 196 LEU B O 1
ATOM 3339 N N . GLY B 1 197 ? -22.594 17.438 -0.667 1 96.81 197 GLY B N 1
ATOM 3340 C CA . GLY B 1 197 ? -23.875 18.094 -0.87 1 96.81 197 GLY B CA 1
ATOM 3341 C C . GLY B 1 197 ? -23.734 19.594 -1.038 1 96.81 197 GLY B C 1
ATOM 3342 O O . GLY B 1 197 ? -24.375 20.188 -1.907 1 96.81 197 GLY B O 1
ATOM 3343 N N . GLN B 1 198 ? -22.938 20.172 -0.204 1 97.12 198 GLN B N 1
ATOM 3344 C CA . GLN B 1 198 ? -22.688 21.609 -0.3 1 97.12 198 GLN B CA 1
ATOM 3345 C C . GLN B 1 198 ? -22.062 21.969 -1.644 1 97.12 198 GLN B C 1
ATOM 3347 O O . GLN B 1 198 ? -22.406 22.984 -2.246 1 97.12 198 GLN B O 1
ATOM 3352 N N . MET B 1 199 ? -21.172 21.172 -2.096 1 97.12 199 MET B N 1
ATOM 3353 C CA . MET B 1 199 ? -20.5 21.406 -3.367 1 97.12 199 MET B CA 1
ATOM 3354 C C . MET B 1 199 ? -21.469 21.281 -4.535 1 97.12 199 MET B C 1
ATOM 3356 O O . MET B 1 199 ? -21.344 21.969 -5.539 1 97.12 199 MET B O 1
ATOM 3360 N N . VAL B 1 200 ? -22.391 20.375 -4.379 1 96.62 200 VAL B N 1
ATOM 3361 C CA . VAL B 1 200 ? -23.453 20.219 -5.367 1 96.62 200 VAL B CA 1
ATOM 3362 C C . VAL B 1 200 ? -24.328 21.469 -5.375 1 96.62 200 VAL B C 1
ATOM 3364 O O . VAL B 1 200 ? -24.656 22.016 -6.438 1 96.62 200 VAL B O 1
ATOM 3367 N N . ASP B 1 201 ? -24.656 21.938 -4.219 1 96.81 201 ASP B N 1
ATOM 3368 C CA . ASP B 1 201 ? -25.5 23.125 -4.098 1 96.81 201 ASP B CA 1
ATOM 3369 C C . ASP B 1 201 ? -24.812 24.344 -4.719 1 96.81 201 ASP B C 1
ATOM 3371 O O . ASP B 1 201 ? -25.469 25.188 -5.336 1 96.81 201 ASP B O 1
ATOM 3375 N N . GLU B 1 202 ? -23.531 24.375 -4.609 1 95.88 202 GLU B N 1
ATOM 3376 C CA . GLU B 1 202 ? -22.734 25.5 -5.102 1 95.88 202 GLU B CA 1
ATOM 3377 C C . GLU B 1 202 ? -22.469 25.375 -6.598 1 95.88 202 GLU B C 1
ATOM 3379 O O . GLU B 1 202 ? -22.062 26.344 -7.246 1 95.88 202 GLU B O 1
ATOM 3384 N N . GLY B 1 203 ? -22.594 24.156 -7.117 1 95.56 203 GLY B N 1
ATOM 3385 C CA . GLY B 1 203 ? -22.5 23.969 -8.555 1 95.56 203 GLY B CA 1
ATOM 3386 C C . GLY B 1 203 ? -21.156 23.438 -9.008 1 95.56 203 GLY B C 1
ATOM 3387 O O . GLY B 1 203 ? -20.953 23.172 -10.195 1 95.56 203 GLY B O 1
ATOM 3388 N N . SER B 1 204 ? -20.234 23.281 -8.102 1 97 204 SER B N 1
ATOM 3389 C CA . SER B 1 204 ? -18.922 22.781 -8.484 1 97 204 SER B CA 1
ATOM 3390 C C . SER B 1 204 ? -18.984 21.297 -8.844 1 97 204 SER B C 1
ATOM 3392 O O . SER B 1 204 ? -18.125 20.797 -9.57 1 97 204 SER B O 1
ATOM 3394 N N . VAL B 1 205 ? -20 20.625 -8.328 1 97.5 205 VAL B N 1
ATOM 3395 C CA . VAL B 1 205 ? -20.266 19.219 -8.625 1 97.5 205 VAL B CA 1
ATOM 3396 C C . VAL B 1 205 ? -21.766 19.016 -8.867 1 97.5 205 VAL B C 1
ATOM 3398 O O . VAL B 1 205 ? -22.594 19.672 -8.234 1 97.5 205 VAL B O 1
ATOM 3401 N N . THR B 1 206 ? -22.062 18.25 -9.82 1 97.94 206 THR B N 1
ATOM 3402 C CA . THR B 1 206 ? -23.453 17.875 -10.086 1 97.94 206 THR B CA 1
ATOM 3403 C C . THR B 1 206 ? -23.641 16.359 -9.953 1 97.94 206 THR B C 1
ATOM 3405 O O . THR B 1 206 ? -22.906 15.578 -10.547 1 97.94 206 THR B O 1
ATOM 3408 N N . ARG B 1 207 ? -24.656 15.984 -9.219 1 96.69 207 ARG B N 1
ATOM 3409 C CA . ARG B 1 207 ? -24.953 14.562 -9.07 1 96.69 207 ARG B CA 1
ATOM 3410 C C . ARG B 1 207 ? -25.828 14.062 -10.227 1 96.69 207 ARG B C 1
ATOM 3412 O O . ARG B 1 207 ? -26.906 14.594 -10.469 1 96.69 207 ARG B O 1
ATOM 3419 N N . LEU B 1 208 ? -25.359 13.07 -10.914 1 96.81 208 LEU B N 1
ATOM 3420 C CA . LEU B 1 208 ? -26.062 12.523 -12.062 1 96.81 208 LEU B CA 1
ATOM 3421 C C . LEU B 1 208 ? -26.719 11.188 -11.711 1 96.81 208 LEU B C 1
ATOM 3423 O O . LEU B 1 208 ? -27.625 10.734 -12.414 1 96.81 208 LEU B O 1
ATOM 3427 N N . GLY B 1 209 ? -26.219 10.555 -10.688 1 93.69 209 GLY B N 1
ATOM 3428 C CA . GLY B 1 209 ? -26.672 9.25 -10.211 1 93.69 209 GLY B CA 1
ATOM 3429 C C . GLY B 1 209 ? -25.781 8.68 -9.117 1 93.69 209 GLY B C 1
ATOM 3430 O O . GLY B 1 209 ? -24.922 9.375 -8.586 1 93.69 209 GLY B O 1
ATOM 3431 N N . LYS B 1 210 ? -26.078 7.461 -8.812 1 90.88 210 LYS B N 1
ATOM 3432 C CA . LYS B 1 210 ? -25.266 6.809 -7.789 1 90.88 210 LYS B CA 1
ATOM 3433 C C . LYS B 1 210 ? -23.812 6.652 -8.25 1 90.88 210 LYS B C 1
ATOM 3435 O O . LYS B 1 210 ? -23.531 5.898 -9.18 1 90.88 210 LYS B O 1
ATOM 3440 N N . GLY B 1 211 ? -22.984 7.383 -7.59 1 92.88 211 GLY B N 1
ATOM 3441 C CA . GLY B 1 211 ? -21.578 7.309 -7.918 1 92.88 211 GLY B CA 1
ATOM 3442 C C . GLY B 1 211 ? -21.219 8 -9.219 1 92.88 211 GLY B C 1
ATOM 3443 O O . GLY B 1 211 ? -20.125 7.836 -9.742 1 92.88 211 GLY B O 1
ATOM 3444 N N . HIS B 1 212 ? -22.172 8.672 -9.789 1 96.5 212 HIS B N 1
ATOM 3445 C CA . HIS B 1 212 ? -21.984 9.383 -11.047 1 96.5 212 HIS B CA 1
ATOM 3446 C C . HIS B 1 212 ? -22.141 10.891 -10.852 1 96.5 212 HIS B C 1
ATOM 3448 O O . HIS B 1 212 ? -23.156 11.359 -10.359 1 96.5 212 HIS B O 1
ATOM 3454 N N . PHE B 1 213 ? -21.031 11.648 -11.242 1 97.81 213 PHE B N 1
ATOM 3455 C CA . PHE B 1 213 ? -21.016 13.086 -11.031 1 97.81 213 PHE B CA 1
ATOM 3456 C C . PHE B 1 213 ? -20.5 13.812 -12.266 1 97.81 213 PHE B C 1
ATOM 3458 O O . PHE B 1 213 ? -19.719 13.258 -13.047 1 97.81 213 PHE B O 1
ATOM 3465 N N . ARG B 1 214 ? -21 15.039 -12.453 1 98.12 214 ARG B N 1
ATOM 3466 C CA . ARG B 1 214 ? -20.391 16 -13.367 1 98.12 214 ARG B CA 1
ATOM 3467 C C . ARG B 1 214 ? -19.609 17.062 -12.594 1 98.12 214 ARG B C 1
ATOM 3469 O O . ARG B 1 214 ? -20.125 17.641 -11.641 1 98.12 214 ARG B O 1
ATOM 3476 N N . VAL B 1 215 ? -18.359 17.234 -13 1 97.81 215 VAL B N 1
ATOM 3477 C CA . VAL B 1 215 ? -17.547 18.188 -12.25 1 97.81 215 VAL B CA 1
ATOM 3478 C C . VAL B 1 215 ? -17.281 19.422 -13.117 1 97.81 215 VAL B C 1
ATOM 3480 O O . VAL B 1 215 ? -17.328 19.344 -14.344 1 97.81 215 VAL B O 1
ATOM 3483 N N . SER B 1 216 ? -17.109 20.578 -12.477 1 97 216 SER B N 1
ATOM 3484 C CA . SER B 1 216 ? -16.594 21.797 -13.102 1 97 216 SER B CA 1
ATOM 3485 C C . SER B 1 216 ? -15.102 21.953 -12.812 1 97 216 SER B C 1
ATOM 3487 O O . SER B 1 216 ? -14.719 22.469 -11.758 1 97 216 SER B O 1
ATOM 3489 N N . PRO B 1 217 ? -14.367 21.594 -13.82 1 95.31 217 PRO B N 1
ATOM 3490 C CA . PRO B 1 217 ? -12.922 21.641 -13.57 1 95.31 217 PRO B CA 1
ATOM 3491 C C . PRO B 1 217 ? -12.453 23 -13.07 1 95.31 217 PRO B C 1
ATOM 3493 O O . PRO B 1 217 ? -11.641 23.078 -12.148 1 95.31 217 PRO B O 1
ATOM 3496 N N . SER B 1 218 ? -12.938 24.016 -13.641 1 94.88 218 SER B N 1
ATOM 3497 C CA . SER B 1 218 ? -12.523 25.359 -13.258 1 94.88 218 SER B CA 1
ATOM 3498 C C . SER B 1 218 ? -12.898 25.656 -11.812 1 94.88 218 SER B C 1
ATOM 3500 O O . SER B 1 218 ? -12.102 26.234 -11.062 1 94.88 218 SER B O 1
ATOM 3502 N N . GLU B 1 219 ? -14.039 25.281 -11.398 1 95.19 219 GLU B N 1
ATOM 3503 C CA . GLU B 1 219 ? -14.477 25.516 -10.023 1 95.19 219 GLU B CA 1
ATOM 3504 C C . GLU B 1 219 ? -13.688 24.656 -9.039 1 95.19 219 GLU B C 1
ATOM 3506 O O . GLU B 1 219 ? -13.336 25.125 -7.953 1 95.19 219 GLU B O 1
ATOM 3511 N N . LEU B 1 220 ? -13.453 23.453 -9.422 1 94.75 220 LEU B N 1
ATOM 3512 C CA . LEU B 1 220 ? -12.68 22.578 -8.555 1 94.75 220 LEU B CA 1
ATOM 3513 C C . LEU B 1 220 ? -11.242 23.062 -8.414 1 94.75 220 LEU B C 1
ATOM 3515 O O . LEU B 1 220 ? -10.664 23 -7.324 1 94.75 220 LEU B O 1
ATOM 3519 N N . GLU B 1 221 ? -10.695 23.547 -9.461 1 92.31 221 GLU B N 1
ATOM 3520 C CA . GLU B 1 221 ? -9.359 24.125 -9.406 1 92.31 221 GLU B CA 1
ATOM 3521 C C . GLU B 1 221 ? -9.32 25.344 -8.484 1 92.31 221 GLU B C 1
ATOM 3523 O O . GLU B 1 221 ? -8.336 25.562 -7.77 1 92.31 221 GLU B O 1
ATOM 3528 N N . ALA B 1 222 ? -10.375 26.109 -8.531 1 93.31 222 ALA B N 1
ATOM 3529 C CA . ALA B 1 222 ? -10.477 27.281 -7.668 1 93.31 222 ALA B CA 1
ATOM 3530 C C . ALA B 1 222 ? -10.484 26.875 -6.199 1 93.31 222 ALA B C 1
ATOM 3532 O O . ALA B 1 222 ? -9.898 27.562 -5.355 1 93.31 222 ALA B O 1
ATOM 3533 N N . ILE B 1 223 ? -11.125 25.828 -5.938 1 92.25 223 ILE B N 1
ATOM 3534 C CA . ILE B 1 223 ? -11.18 25.297 -4.574 1 92.25 223 ILE B CA 1
ATOM 3535 C C . ILE B 1 223 ? -9.773 24.906 -4.125 1 92.25 223 ILE B C 1
ATOM 3537 O O . ILE B 1 223 ? -9.391 25.156 -2.98 1 92.25 223 ILE B O 1
ATOM 3541 N N . LEU B 1 224 ? -9 24.281 -4.988 1 88.38 224 LEU B N 1
ATOM 3542 C CA . LEU B 1 224 ? -7.652 23.812 -4.672 1 88.38 224 LEU B CA 1
ATOM 3543 C C . LEU B 1 224 ? -6.715 25 -4.441 1 88.38 224 LEU B C 1
ATOM 3545 O O . LEU B 1 224 ? -5.773 24.906 -3.652 1 88.38 224 LEU B O 1
ATOM 3549 N N . GLU B 1 225 ? -7.02 26.109 -5.109 1 84.62 225 GLU B N 1
ATOM 3550 C CA . GLU B 1 225 ? -6.172 27.297 -5.004 1 84.62 225 GLU B CA 1
ATOM 3551 C C . GLU B 1 225 ? -6.551 28.141 -3.791 1 84.62 225 GLU B C 1
ATOM 3553 O O . GLU B 1 225 ? -5.742 28.938 -3.307 1 84.62 225 GLU B O 1
ATOM 3558 N N . ALA B 1 226 ? -7.746 28.281 -3.406 1 75.69 226 ALA B N 1
ATOM 3559 C CA . ALA B 1 226 ? -8.234 29.156 -2.342 1 75.69 226 ALA B CA 1
ATOM 3560 C C . ALA B 1 226 ? -7.559 28.828 -1.014 1 75.69 226 ALA B C 1
ATOM 3562 O O . ALA B 1 226 ? -7.336 29.719 -0.188 1 75.69 226 ALA B O 1
ATOM 3563 N N . ASP B 1 227 ? -7.352 27.641 -0.608 1 58.78 227 ASP B N 1
ATOM 3564 C CA . ASP B 1 227 ? -6.863 27.453 0.755 1 58.78 227 ASP B CA 1
ATOM 3565 C C . ASP B 1 227 ? -5.344 27.297 0.78 1 58.78 227 ASP B C 1
ATOM 3567 O O . ASP B 1 227 ? -4.766 26.656 -0.097 1 58.78 227 ASP B O 1
#

Organism: NCBI:txid159291

Secondary structure (DSSP, 8-state):
-----HHHHHH-GGGTT--HHHHHHHHHHS--EEEEE-TT-EEE-TTPBP-EEEEEEESEEEEEEEETTEEEEEEEEETT-BSSTGGGGSSS-B-SSEEEE-S-EEEEEEEHHHHHHHHHH-HHHHHHHHHHHHHHHHHHHHHHHHHTSSSHHHHHHHHHHHHHHHHTSSEEE-SS-HHHHHHHHTS-HHHHHHHHHHHHHHTSEEEEETTEEEE-HHHHHHHHHH-/-----HHHHHH-GGGTT--HHHHHHHHHHS--EEEEE-TT-EEE-TTPBP-EEEEEEESEEEEEEEETTEEEEEEEEETT-BSSTGGGGSSS-B-SSEEEE-S-EEEEEEEHHHHHHHHHH-HHHHHHHHHHHHHHHHHHHHHHHHHTSSSHHHHHHHHHHHHHHHHTSSEEE-SS-HHHHHHHHTS-HHHHHHHHHHHHHHTSEEEEETTEEEE-HHHHHHHHHH-

InterPro domains:
  IPR000595 Cyclic nucleotide-binding domain [PF00027] (36-120)
  IPR000595 Cyclic nucleotide-binding domain [PS50042] (14-94)
  IPR000595 Cyclic nucleotide-binding domain [cd00038] (14-130)
  IPR012318 Crp-type HTH domain [PF13545] (154-215)
  IPR012318 Crp-type HTH domain [PS51063] (150-219)
  IPR012318 Crp-type HTH domain [SM00419] (168-217)
  IPR014710 RmlC-like jelly roll fold [G3DSA:2.60.120.10] (8-216)
  IPR018490 Cyclic nucleotide-binding domain superfamily [SSF51206] (10-144)
  IPR036390 Winged helix DNA-binding domain superfamily [SSF46785] (151-224)

Radius of gyration: 22.54 Å; Cα contacts (8 Å, |Δi|>4): 853; chains: 2; bounding box: 52×58×56 Å